Protein AF-0000000075213750 (afdb_homodimer)

Organism: NCBI:txid290054

Nearest PDB structures (foldseek):
  1ju6-assembly1_B  TM=8.867E-01  e=1.999E-29  Homo sapiens
  1qqq-assembly1_A  TM=9.122E-01  e=3.988E-29  Escherichia coli
  1evf-assembly1_A  TM=9.120E-01  e=1.234E-28  Escherichia coli
  1ev5-assembly1_A-2  TM=9.078E-01  e=6.717E-28  Escherichia coli
  4fqs-assembly1_A  TM=9.209E-01  e=2.357E-27  Mycobacterium tuberculosis H37Rv

Solvent-accessible surface area (backbone atoms only — not comparable to full-atom values): 31502 Å² total; per-residue (Å²): 118,40,66,52,50,51,54,51,50,50,50,52,51,44,26,76,73,69,33,47,78,40,79,40,58,49,64,54,38,27,27,28,34,71,62,48,75,53,75,45,48,49,65,81,42,43,60,59,58,19,56,32,59,73,68,62,66,58,32,45,50,53,42,38,35,29,62,61,66,28,38,33,49,48,63,66,36,47,77,43,76,40,63,86,60,60,76,49,36,16,36,83,82,6,33,36,64,47,78,37,26,41,64,43,99,82,60,50,72,37,84,38,81,43,78,44,79,70,38,54,92,32,38,43,13,31,39,46,20,56,5,33,42,33,46,74,66,40,42,53,62,51,45,53,49,34,59,65,75,39,42,76,51,66,75,43,65,47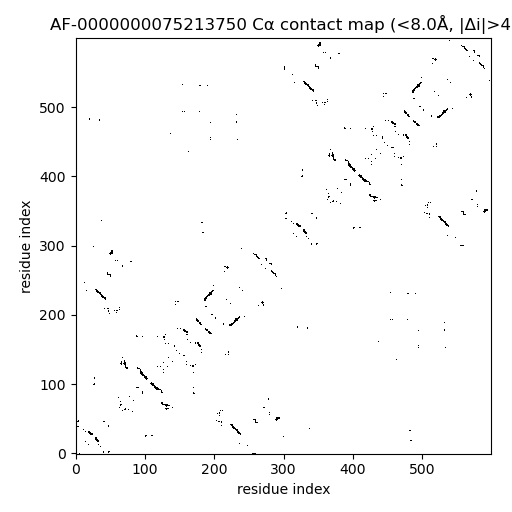,66,53,62,39,79,94,36,49,87,45,17,70,57,70,56,34,72,23,33,38,36,45,43,55,57,95,63,17,39,30,38,38,38,37,24,45,46,34,48,47,84,64,47,41,61,42,50,49,34,25,53,51,51,50,44,43,49,51,13,53,41,59,76,34,38,41,28,40,40,37,39,41,29,44,32,38,26,41,44,61,85,33,46,67,47,50,53,50,38,49,47,46,37,72,75,68,43,62,42,63,56,31,42,78,44,61,52,83,83,55,62,44,73,84,65,54,53,79,55,68,77,30,80,36,57,45,71,46,74,69,53,55,70,40,81,71,80,64,73,84,82,106,118,41,67,52,50,52,54,51,48,50,48,52,52,45,27,76,73,70,31,47,77,40,79,41,58,51,64,54,37,28,26,28,36,71,61,49,77,54,74,46,49,51,65,79,43,42,58,61,60,19,57,32,58,71,66,61,66,57,32,46,50,54,43,38,34,30,61,61,68,27,38,33,49,49,63,66,36,48,78,42,76,39,62,87,60,61,76,50,34,18,36,83,83,6,33,35,62,46,77,37,25,40,64,44,97,82,63,50,73,36,85,38,81,43,78,45,80,72,37,54,91,32,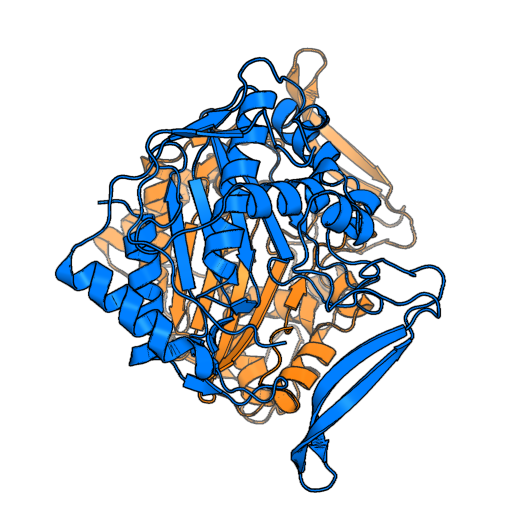38,43,13,31,40,45,21,54,5,34,42,33,46,74,66,40,42,53,62,52,44,54,48,35,58,66,75,37,42,74,50,64,74,41,63,46,64,53,62,39,80,94,36,49,86,45,17,70,57,70,56,34,73,23,35,36,37,44,44,54,57,95,63,17,38,30,38,38,38,38,25,44,46,34,47,47,84,64,46,41,60,41,50,49,35,24,53,50,50,49,44,40,50,52,14,53,42,59,75,34,38,42,27,40,40,36,38,42,30,44,33,38,26,42,44,62,83,34,45,67,47,49,53,50,40,48,47,44,37,74,74,68,42,62,42,62,53,32,43,78,44,61,51,82,84,55,62,44,75,83,65,56,54,78,56,68,76,30,81,39,57,44,71,46,73,67,52,56,70,39,82,70,79,64,74,86,82,106

Foldseek 3Di:
DDPQQVLLLVQLVCQVPPFDWDQDFLRFIKTKDQKDKDKDWLLVFQRFFFLADDDLLLLQLVLCCQQQVLFQAVVSSVQLVRCPCVQQFQAQQQWRWDWIFDQDPVGHTDTDIDIDGLDNVQHRGQFCFGSNQCVVVVLNVVLLCCVQPPQVDQPNKDFRDDPVGVVNGSDHDQQGIKGWHDDPQEIEMEIEGAADQSPPRVSSVSNSVSVVRCLSSLLSVGHYGMYMYMYRIYIHTPQCSVLSVSSSVSCVPPNGDGGWDKAFQNVDNDSNPQDSHSVSVRIDTHPRHHPYHGDGDDRD/DDPQQVLLLVQLVCQVPPFDWDQDFLRFIKTKDQKDKDKDWLLVFQRFFFLADDDLLLLQLVLCCQQQVLFQAVVSSVQLVRCPCVQLFQAQQQWRWDWIFDQDPVGHTDTDIDIDGLDNVQHRGQFCFGSNQCVVVVLNVVLLCCVQPPQVDQPNKDFRDDPVRVVNGSDHDQQGIKGWHDDPQEIEMEIEGAADQSPPRVSSVSNSVSVVRCLSSLLSVGHYTMYMYMYRIYIHTPQCSVLSVSSSVSCVPPNGDGGWDKAFQNVDNDSNPQDSHSVSVGIDTHPRHHPYHGDGDDRD

InterPro domains:
  IPR000398 Thymidylate synthase [MF_00008] (5-300)
  IPR000398 Thymidylate synthase [PR00108] (46-67)
  IPR000398 Thymidylate synthase [PR00108] (143-162)
  IPR000398 Thymidylate synthase [PR00108] (169-184)
  IPR000398 Thymidylate synthase [PR00108] (187-213)
  IPR000398 Thymidylate synthase [PR00108] (225-242)
  IPR000398 Thymidylate synthase [TIGR03284] (6-299)
  IPR023451 Thymidylate synthase/dCMP hydroxymethylase domain [PF00303] (6-299)
  IPR023451 Thymidylate synthase/dCMP hydroxymethylase domain [cd00351] (8-245)
  IPR036926 Thymidylate synthase/dCMP hydroxymethylase superfamily [G3DSA:3.30.572.10] (4-299)
  IPR036926 Thymidylate synthase/dCMP hydroxymethylase superfamily [SSF55831] (4-299)
  IPR045097 Thymidylate synthase/dCMP hydroxymethylase [PTHR11548] (6-299)

Radius of gyration: 24.31 Å; Cα contacts (8 Å, |Δi|>4): 1261; chains: 2; bounding box: 68×66×57 Å

Sequence (600 aa):
MGLWDKEYIALCKKILTTGTEVVNRTGINTIKVPSNHFQLDIGEEFPILTTKQLFIRQAVLEMLWIYQAQSNDVRWLKERDVNIWNEWEIDDKGYWNATQMLPDESGKLVKQDVHKFFGEEYAHTIGTAYGYIVNKFQMTQNLIDKIKNHPEDRRMVMTLWQNDYLDTAVLPSCVWSSEWDVTDGKLNCWVHQRSCDVPLGLPFNVTQYSVLNCMLAQVCGLKPGTIDWSIKDAHIYVNQVDGIKEQIRRFDEQGDLPAPKLWLNPDVKDFFEFDNSRDCKDVKLLNYEHLGKIKFPIAQMGLWDKEYIALCKKILTTGTEVVNRTGINTIKVPSNHFQLDIGEEFPILTTKQLFIRQAVLEMLWIYQAQSNDVRWLKERDVNIWNEWEIDDKGYWNATQMLPDESGKLVKQDVHKFFGEEYAHTIGTAYGYIVNKFQMTQNLIDKIKNHPEDRRMVMTLWQNDYLDTAVLPSCVWSSEWDVTDGKLNCWVHQRSCDVPLGLPFNVTQYSVLNCMLAQVCGLKPGTIDWSIKDAHIYVNQVDGIKEQIRRFDEQGDLPAPKLWLNPDVKDFFEFDNSRDCKDVKLLNYEHLGKIKFPIAQ

Structure (mmCIF, N/CA/C/O backbone):
data_AF-0000000075213750-model_v1
#
loop_
_entity.id
_entity.type
_entity.pdbx_description
1 polymer 'Thymidylate synthase'
#
loop_
_atom_site.group_PDB
_atom_site.id
_atom_site.type_symbol
_atom_site.label_atom_id
_atom_site.label_alt_id
_atom_site.label_comp_id
_atom_site.label_asym_id
_atom_site.label_entity_id
_atom_site.label_seq_id
_atom_site.pdbx_PDB_ins_code
_atom_site.Cartn_x
_atom_site.Cartn_y
_atom_site.Cartn_z
_atom_site.occupancy
_atom_site.B_iso_or_equiv
_atom_site.auth_seq_id
_atom_site.auth_comp_id
_atom_site.auth_asym_id
_atom_site.auth_atom_id
_atom_site.pdbx_PDB_model_num
ATOM 1 N N . MET A 1 1 ? 4.027 6.781 29.016 1 65.88 1 MET A N 1
ATOM 2 C CA . MET A 1 1 ? 4.855 6.891 27.812 1 65.88 1 MET A CA 1
ATOM 3 C C . MET A 1 1 ? 4.059 6.512 26.562 1 65.88 1 MET A C 1
ATOM 5 O O . MET A 1 1 ? 3.355 5.5 26.547 1 65.88 1 MET A O 1
ATOM 9 N N . GLY A 1 2 ? 4.102 7.523 25.562 1 85.19 2 GLY A N 1
ATOM 10 C CA . GLY A 1 2 ? 3.285 7.285 24.375 1 85.19 2 GLY A CA 1
ATOM 11 C C . GLY A 1 2 ? 3.918 6.32 23.406 1 85.19 2 GLY A C 1
ATOM 12 O O . GLY A 1 2 ? 5.145 6.25 23.297 1 85.19 2 GLY A O 1
ATOM 13 N N . LEU A 1 3 ? 3.221 5.488 22.766 1 94.31 3 LEU A N 1
ATOM 14 C CA . LEU A 1 3 ? 3.693 4.488 21.828 1 94.31 3 LEU A CA 1
ATOM 15 C C . LEU A 1 3 ? 4.32 5.156 20.594 1 94.31 3 LEU A C 1
ATOM 17 O O . LEU A 1 3 ? 5.312 4.66 20.062 1 94.31 3 LEU A O 1
ATOM 21 N N . TRP A 1 4 ? 3.824 6.273 20.219 1 97.69 4 TRP A N 1
ATOM 22 C CA . TRP A 1 4 ? 4.273 6.91 18.984 1 97.69 4 TRP A CA 1
ATOM 23 C C . TRP A 1 4 ? 5.707 7.41 19.109 1 97.69 4 TRP A C 1
ATOM 25 O O . TRP A 1 4 ? 6.547 7.145 18.25 1 97.69 4 TRP A O 1
ATOM 35 N N . ASP A 1 5 ? 6.031 8.07 20.203 1 98 5 ASP A N 1
ATOM 36 C CA . ASP A 1 5 ? 7.402 8.516 20.422 1 98 5 ASP A CA 1
ATOM 37 C C . ASP A 1 5 ? 8.367 7.336 20.438 1 98 5 ASP A C 1
ATOM 39 O O . ASP A 1 5 ? 9.461 7.418 19.875 1 98 5 ASP A O 1
ATOM 43 N N . LYS A 1 6 ? 7.945 6.277 21.047 1 97.81 6 LYS A N 1
ATOM 44 C CA . LYS A 1 6 ? 8.789 5.09 21.125 1 97.81 6 LYS A CA 1
ATOM 45 C C . LYS A 1 6 ? 9.055 4.512 19.734 1 97.81 6 LYS A C 1
ATOM 47 O O . LYS A 1 6 ? 10.195 4.191 19.406 1 97.81 6 LYS A O 1
ATOM 52 N N . GLU A 1 7 ? 7.98 4.359 18.953 1 98.25 7 GLU A N 1
ATOM 53 C CA . GLU A 1 7 ? 8.109 3.836 17.594 1 98.25 7 GLU A CA 1
ATOM 54 C C . GLU A 1 7 ? 9 4.727 16.75 1 98.25 7 GLU A C 1
ATOM 56 O O . GLU A 1 7 ? 9.852 4.23 16 1 98.25 7 GLU A O 1
ATOM 61 N N . TYR A 1 8 ? 8.781 5.992 16.875 1 98.56 8 TYR A N 1
ATOM 62 C CA . TYR A 1 8 ? 9.531 6.969 16.094 1 98.56 8 TYR A CA 1
ATOM 63 C C . TYR A 1 8 ? 11.008 6.941 16.453 1 98.56 8 TYR A C 1
ATOM 65 O O . TYR A 1 8 ? 11.867 6.875 15.57 1 98.56 8 TYR A O 1
ATOM 73 N N . ILE A 1 9 ? 11.312 6.988 17.703 1 98.69 9 ILE A N 1
ATOM 74 C CA . ILE A 1 9 ? 12.688 7.008 18.188 1 98.69 9 ILE A CA 1
ATOM 75 C C . ILE A 1 9 ? 13.383 5.695 17.812 1 98.69 9 ILE A C 1
ATOM 77 O O . ILE A 1 9 ? 14.547 5.695 17.406 1 98.69 9 ILE A O 1
ATOM 81 N N . ALA A 1 10 ? 12.695 4.633 17.953 1 98.62 10 ALA A N 1
ATOM 82 C CA . ALA A 1 10 ? 13.258 3.336 17.578 1 98.62 10 ALA A CA 1
ATOM 83 C C . ALA A 1 10 ? 13.641 3.309 16.109 1 98.62 10 ALA A C 1
ATOM 85 O O . ALA A 1 10 ? 14.68 2.766 15.742 1 98.62 10 ALA A O 1
ATOM 86 N N . LEU A 1 11 ? 12.789 3.865 15.273 1 98.75 11 LEU A N 1
ATOM 87 C CA . LEU A 1 11 ? 13.078 3.928 13.844 1 98.75 11 LEU A CA 1
ATOM 88 C C . LEU A 1 11 ? 14.312 4.793 13.578 1 98.75 11 LEU A C 1
ATOM 90 O O . LEU A 1 11 ? 15.172 4.418 12.781 1 98.75 11 LEU A O 1
ATOM 94 N N . CYS A 1 12 ? 14.367 5.922 14.234 1 98.75 12 CYS A N 1
ATOM 95 C CA . CYS A 1 12 ? 15.523 6.793 14.078 1 98.75 12 CYS A CA 1
ATOM 96 C C . CYS A 1 12 ? 16.812 6.059 14.461 1 98.75 12 CYS A C 1
ATOM 98 O O . CYS A 1 12 ? 17.797 6.102 13.719 1 98.75 12 CYS A O 1
ATOM 100 N N . LYS A 1 13 ? 16.781 5.402 15.594 1 98.75 13 LYS A N 1
ATOM 101 C CA . LYS A 1 13 ? 17.953 4.648 16.047 1 98.75 13 LYS A CA 1
ATOM 102 C C . LYS A 1 13 ? 18.312 3.551 15.047 1 98.75 13 LYS A C 1
ATOM 104 O O . LYS A 1 13 ? 19.484 3.35 14.742 1 98.75 13 LYS A O 1
ATOM 109 N N . LYS A 1 14 ? 17.281 2.891 14.586 1 98.62 14 LYS A N 1
ATOM 110 C CA . LYS A 1 14 ? 17.484 1.826 13.609 1 98.62 14 LYS A CA 1
ATOM 111 C C . LYS A 1 14 ? 18.203 2.352 12.359 1 98.62 14 LYS A C 1
ATOM 113 O O . LYS A 1 14 ? 19.156 1.745 11.883 1 98.62 14 LYS A O 1
ATOM 118 N N . ILE A 1 15 ? 17.734 3.441 11.844 1 98.44 15 ILE A N 1
ATOM 119 C CA . ILE A 1 15 ? 18.312 4.027 10.641 1 98.44 15 ILE A CA 1
ATOM 120 C C . ILE A 1 15 ? 19.766 4.41 10.898 1 98.44 15 ILE A C 1
ATOM 122 O O . ILE A 1 15 ? 20.656 4.098 10.094 1 98.44 15 ILE A O 1
ATOM 126 N N . LEU A 1 16 ? 20.062 5.031 12.016 1 98.25 16 LEU A N 1
ATOM 127 C CA . LEU A 1 16 ? 21.391 5.547 12.305 1 98.25 16 LEU A CA 1
ATOM 128 C C . LEU A 1 16 ? 22.375 4.406 12.562 1 98.25 16 LEU A C 1
ATOM 130 O O . LEU A 1 16 ? 23.562 4.516 12.242 1 98.25 16 LEU A O 1
ATOM 134 N N . THR A 1 17 ? 21.875 3.293 13.062 1 98.12 17 THR A N 1
ATOM 135 C CA . THR A 1 17 ? 22.781 2.236 13.492 1 98.12 17 THR A CA 1
ATOM 136 C C . THR A 1 17 ? 22.922 1.169 12.406 1 98.12 17 THR A C 1
ATOM 138 O O . THR A 1 17 ? 23.984 0.571 12.25 1 98.12 17 THR A O 1
ATOM 141 N N . THR A 1 18 ? 21.828 0.931 11.664 1 97.06 18 THR A N 1
ATOM 142 C CA . THR A 1 18 ? 21.875 -0.221 10.766 1 97.06 18 THR A CA 1
ATOM 143 C C . THR A 1 18 ? 21.641 0.21 9.32 1 97.06 18 THR A C 1
ATOM 145 O O . THR A 1 18 ? 21.766 -0.601 8.398 1 97.06 18 THR A O 1
ATOM 148 N N . GLY A 1 19 ? 21.312 1.455 9.117 1 96.88 19 GLY A N 1
ATOM 149 C CA . GLY A 1 19 ? 20.953 1.918 7.781 1 96.88 19 GLY A CA 1
ATOM 150 C C . GLY A 1 19 ? 22.141 1.973 6.836 1 96.88 19 GLY A C 1
ATOM 151 O O . GLY A 1 19 ? 23.297 1.841 7.262 1 96.88 19 GLY A O 1
ATOM 152 N N . THR A 1 20 ? 21.844 2.102 5.594 1 94.56 20 THR A N 1
ATOM 153 C CA . THR A 1 20 ? 22.812 2.246 4.523 1 94.56 20 THR A CA 1
ATOM 154 C C . THR A 1 20 ? 22.844 3.68 3.998 1 94.56 20 THR A C 1
ATOM 156 O O . THR A 1 20 ? 21.781 4.254 3.713 1 94.56 20 THR A O 1
ATOM 159 N N . GLU A 1 21 ? 24.047 4.223 3.92 1 92.44 21 GLU A N 1
ATOM 160 C CA . GLU A 1 21 ? 24.156 5.555 3.33 1 92.44 21 GLU A CA 1
ATOM 161 C C . GLU A 1 21 ? 24.062 5.492 1.808 1 92.44 21 GLU A C 1
ATOM 163 O O . GLU A 1 21 ? 24.688 4.648 1.174 1 92.44 21 GLU A O 1
ATOM 168 N N . VAL A 1 22 ? 23.203 6.25 1.258 1 86.62 22 VAL A N 1
ATOM 169 C CA . VAL A 1 22 ? 22.953 6.238 -0.179 1 86.62 22 VAL A CA 1
ATOM 170 C C . VAL A 1 22 ? 23.109 7.652 -0.742 1 86.62 22 VAL A C 1
ATOM 172 O O . VAL A 1 22 ? 22.719 8.633 -0.102 1 86.62 22 VAL A O 1
ATOM 175 N N . VAL A 1 23 ? 23.719 7.684 -1.88 1 79.94 23 VAL A N 1
ATOM 176 C CA . VAL A 1 23 ? 23.844 8.945 -2.605 1 79.94 23 VAL A CA 1
ATOM 177 C C . VAL A 1 23 ? 22.516 9.312 -3.24 1 79.94 23 VAL A C 1
ATOM 179 O O . VAL A 1 23 ? 21.781 8.438 -3.723 1 79.94 23 VAL A O 1
ATOM 182 N N . ASN A 1 24 ? 22.203 10.602 -3.09 1 72.38 24 ASN A N 1
ATOM 183 C CA . ASN A 1 24 ? 20.875 11 -3.566 1 72.38 24 ASN A CA 1
ATOM 184 C C . ASN A 1 24 ? 20.969 12.133 -4.582 1 72.38 24 ASN A C 1
ATOM 186 O O . ASN A 1 24 ? 21.984 12.82 -4.664 1 72.38 24 ASN A O 1
ATOM 190 N N . ARG A 1 25 ? 19.859 12.234 -5.23 1 65 25 ARG A N 1
ATOM 191 C CA . ARG A 1 25 ? 19.719 13.234 -6.281 1 65 25 ARG A CA 1
ATOM 192 C C . ARG A 1 25 ? 19.781 14.641 -5.707 1 65 25 ARG A C 1
ATOM 194 O O . ARG A 1 25 ? 20.109 15.594 -6.422 1 65 25 ARG A O 1
ATOM 201 N N . THR A 1 26 ? 19.469 14.773 -4.41 1 63.53 26 THR A N 1
ATOM 202 C CA . THR A 1 26 ? 19.422 16.078 -3.775 1 63.53 26 THR A CA 1
ATOM 203 C C . THR A 1 26 ? 20.828 16.625 -3.545 1 63.53 26 THR A C 1
ATOM 205 O O . THR A 1 26 ? 21 17.812 -3.271 1 63.53 26 THR A O 1
ATOM 208 N N . GLY A 1 27 ? 21.75 15.758 -3.65 1 70.62 27 GLY A N 1
ATOM 209 C CA . GLY A 1 27 ? 23.109 16.125 -3.318 1 70.62 27 GLY A CA 1
ATOM 210 C C . GLY A 1 27 ? 23.484 15.844 -1.873 1 70.62 27 GLY A C 1
ATOM 211 O O . GLY A 1 27 ? 24.656 15.898 -1.499 1 70.62 27 GLY A O 1
ATOM 212 N N . ILE A 1 28 ? 22.406 15.586 -1.126 1 79 28 ILE A N 1
ATOM 213 C CA . ILE A 1 28 ? 22.625 15.219 0.27 1 79 28 ILE A CA 1
ATOM 214 C C . ILE A 1 28 ? 22.375 13.727 0.457 1 79 28 ILE A C 1
ATOM 216 O O . ILE A 1 28 ? 21.266 13.242 0.202 1 79 28 ILE A O 1
ATOM 220 N N . ASN A 1 29 ? 23.297 13.094 0.991 1 88.12 29 ASN A N 1
ATOM 221 C CA . ASN A 1 29 ? 23.141 11.656 1.201 1 88.12 29 ASN A CA 1
ATOM 222 C C . ASN A 1 29 ? 22.094 11.352 2.262 1 88.12 29 ASN A C 1
ATOM 224 O O . ASN A 1 29 ? 21.781 12.195 3.098 1 88.12 29 ASN A O 1
ATOM 228 N N . THR A 1 30 ? 21.578 10.227 2.096 1 93.06 30 THR A N 1
ATOM 229 C CA . THR A 1 30 ? 20.641 9.727 3.098 1 93.06 30 THR A CA 1
ATOM 230 C C . THR A 1 30 ? 21.141 8.43 3.717 1 93.06 30 THR A C 1
ATOM 232 O O . THR A 1 30 ? 21.938 7.707 3.102 1 93.06 30 THR A O 1
ATOM 235 N N . ILE A 1 31 ? 20.828 8.273 4.945 1 96.25 31 ILE A N 1
ATOM 236 C CA . ILE A 1 31 ? 20.922 6.965 5.594 1 96.25 31 ILE A CA 1
ATOM 237 C C . ILE A 1 31 ? 19.531 6.32 5.648 1 96.25 31 ILE A C 1
ATOM 239 O O . ILE A 1 31 ? 18.594 6.902 6.191 1 96.25 31 ILE A O 1
ATOM 243 N N . LYS A 1 32 ? 19.438 5.105 5.051 1 96.25 32 LYS A N 1
ATOM 244 C CA . LYS A 1 32 ? 18.062 4.594 4.922 1 96.25 32 LYS A CA 1
ATOM 245 C C . LYS A 1 32 ? 18 3.119 5.305 1 96.25 32 LYS A C 1
ATOM 247 O O . LYS A 1 32 ? 19.016 2.424 5.32 1 96.25 32 LYS A O 1
ATOM 252 N N . VAL A 1 33 ? 16.812 2.672 5.688 1 96.69 33 VAL A N 1
ATOM 253 C CA . VAL A 1 33 ? 16.453 1.259 5.77 1 96.69 33 VAL A CA 1
ATOM 254 C C . VAL A 1 33 ? 15.391 0.932 4.73 1 96.69 33 VAL A C 1
ATOM 256 O O . VAL A 1 33 ? 14.594 1.795 4.359 1 96.69 33 VAL A O 1
ATOM 259 N N . PRO A 1 34 ? 15.375 -0.346 4.27 1 95.19 34 PRO A N 1
ATOM 260 C CA . PRO A 1 34 ? 14.531 -0.684 3.117 1 95.19 34 PRO A CA 1
ATOM 261 C C . PRO A 1 34 ? 13.047 -0.694 3.459 1 95.19 34 PRO A C 1
ATOM 263 O O . PRO A 1 34 ? 12.203 -0.559 2.568 1 95.19 34 PRO A O 1
ATOM 266 N N . SER A 1 35 ? 12.734 -0.918 4.727 1 97.25 35 SER A N 1
ATOM 267 C CA . SER A 1 35 ? 11.32 -1.002 5.082 1 97.25 35 SER A CA 1
ATOM 268 C C . SER A 1 35 ? 11.117 -0.813 6.582 1 97.25 35 SER A C 1
ATOM 270 O O . SER A 1 35 ? 12.016 -1.097 7.375 1 97.25 35 SER A O 1
ATOM 272 N N . ASN A 1 36 ? 9.984 -0.257 6.906 1 98.38 36 ASN A N 1
ATOM 273 C CA . ASN A 1 36 ? 9.555 -0.17 8.297 1 98.38 36 ASN A CA 1
ATOM 274 C C . ASN A 1 36 ? 8.031 -0.182 8.414 1 98.38 36 ASN A C 1
ATOM 276 O O . ASN A 1 36 ? 7.336 0.39 7.574 1 98.38 36 ASN A O 1
ATOM 280 N N . HIS A 1 37 ? 7.582 -0.907 9.438 1 98.62 37 HIS A N 1
ATOM 281 C CA . HIS A 1 37 ? 6.156 -0.952 9.75 1 98.62 37 HIS A CA 1
ATOM 282 C C . HIS A 1 37 ? 5.902 -0.6 11.211 1 98.62 37 HIS A C 1
ATOM 284 O O . HIS A 1 37 ? 6.688 -0.97 12.086 1 98.62 37 HIS A O 1
ATOM 290 N N . PHE A 1 38 ? 4.848 0.115 11.461 1 98.44 38 PHE A N 1
ATOM 291 C CA . PHE A 1 38 ? 4.328 0.256 12.82 1 98.44 38 PHE A CA 1
ATOM 292 C C . PHE A 1 38 ? 2.807 0.362 12.805 1 98.44 38 PHE A C 1
ATOM 294 O O . PHE A 1 38 ? 2.207 0.625 11.758 1 98.44 38 PHE A O 1
ATOM 301 N N . GLN A 1 39 ? 2.211 0.052 13.891 1 98.19 39 GLN A N 1
ATOM 302 C CA . GLN A 1 39 ? 0.773 0.172 14.102 1 98.19 39 GLN A CA 1
ATOM 303 C C . GLN A 1 39 ? 0.467 0.978 15.359 1 98.19 39 GLN A C 1
ATOM 305 O O . GLN A 1 39 ? 1.117 0.798 16.391 1 98.19 39 GLN A O 1
ATOM 310 N N . LEU A 1 40 ? -0.46 1.89 15.258 1 98.12 40 LEU A N 1
ATOM 311 C CA . LEU A 1 40 ? -0.937 2.697 16.375 1 98.12 40 LEU A CA 1
ATOM 312 C C . LEU A 1 40 ? -2.447 2.562 16.531 1 98.12 40 LEU A C 1
ATOM 314 O O . LEU A 1 40 ? -3.168 2.379 15.555 1 98.12 40 LEU A O 1
ATOM 318 N N . ASP A 1 41 ? -2.873 2.592 17.75 1 97.19 41 ASP A N 1
ATOM 319 C CA . ASP A 1 41 ? -4.301 2.662 18.047 1 97.19 41 ASP A CA 1
ATOM 320 C C . ASP A 1 41 ? -4.723 4.09 18.375 1 97.19 41 ASP A C 1
ATOM 322 O O . ASP A 1 41 ? -4.527 4.551 19.5 1 97.19 41 ASP A O 1
ATOM 326 N N . ILE A 1 42 ? -5.402 4.684 17.438 1 96.06 42 ILE A N 1
ATOM 327 C CA . ILE A 1 42 ? -5.766 6.094 17.531 1 96.06 42 ILE A CA 1
ATOM 328 C C . ILE A 1 42 ? -6.852 6.273 18.594 1 96.06 42 ILE A C 1
ATOM 330 O O . ILE A 1 42 ? -6.988 7.352 19.172 1 96.06 42 ILE A O 1
ATOM 334 N N . GLY A 1 43 ? -7.547 5.242 18.844 1 94.12 43 GLY A N 1
ATOM 335 C CA . GLY A 1 43 ? -8.562 5.297 19.875 1 94.12 43 GLY A CA 1
ATOM 336 C C . GLY A 1 43 ? -7.984 5.332 21.281 1 94.12 43 GLY A C 1
ATOM 337 O O . GLY A 1 43 ? -8.664 5.738 22.219 1 94.12 43 GLY A O 1
ATOM 338 N N . GLU A 1 44 ? -6.758 4.992 21.391 1 94.44 44 GLU A N 1
ATOM 339 C CA . GLU A 1 44 ? -6.105 4.93 22.703 1 94.44 44 GLU A CA 1
ATOM 340 C C . GLU A 1 44 ? -5.207 6.141 22.922 1 94.44 44 GLU A C 1
ATOM 342 O O . GLU A 1 44 ? -5.129 6.664 24.047 1 94.44 44 GLU A O 1
ATOM 347 N N . GLU A 1 45 ? -4.547 6.492 21.891 1 95.06 45 GLU A N 1
ATOM 348 C CA . GLU A 1 45 ? -3.572 7.574 21.969 1 95.06 45 GLU A CA 1
ATOM 349 C C . GLU A 1 45 ? -3.51 8.352 20.656 1 95.06 45 GLU A C 1
ATOM 351 O O . GLU A 1 45 ? -3.424 7.762 19.578 1 95.06 45 GLU A O 1
ATOM 356 N N . PHE A 1 46 ? -3.605 9.727 20.828 1 97.56 46 PHE A N 1
ATOM 357 C CA . PHE A 1 46 ? -3.391 10.523 19.625 1 97.56 46 PHE A CA 1
ATOM 358 C C . PHE A 1 46 ? -1.901 10.664 19.328 1 97.56 46 PHE A C 1
ATOM 360 O O . PHE A 1 46 ? -1.146 11.172 20.156 1 97.56 46 PHE A O 1
ATOM 367 N N . PRO A 1 47 ? -1.467 10.242 18.188 1 97.94 47 PRO A N 1
ATOM 368 C CA . PRO A 1 47 ? -0.032 10.125 17.922 1 97.94 47 PRO A CA 1
ATOM 369 C C . PRO A 1 47 ? 0.575 11.422 17.375 1 97.94 47 PRO A C 1
ATOM 371 O O . PRO A 1 47 ? 0.661 11.609 16.172 1 97.94 47 PRO A O 1
ATOM 374 N N . ILE A 1 48 ? 1.039 12.258 18.234 1 97.94 48 ILE A N 1
ATOM 375 C CA . ILE A 1 48 ? 1.867 13.422 17.938 1 97.94 48 ILE A CA 1
ATOM 376 C C . ILE A 1 48 ? 3.102 13.422 18.828 1 97.94 48 ILE A C 1
ATOM 378 O O . ILE A 1 48 ? 3.016 13.094 20.016 1 97.94 48 ILE A O 1
ATOM 382 N N . LEU A 1 49 ? 4.203 13.734 18.281 1 97.69 49 LEU A N 1
ATOM 383 C CA . LEU A 1 49 ? 5.453 13.633 19.016 1 97.69 49 LEU A CA 1
ATOM 384 C C . LEU A 1 49 ? 5.477 14.625 20.172 1 97.69 49 LEU A C 1
ATOM 386 O O . LEU A 1 49 ? 5.027 15.766 20.031 1 97.69 49 LEU A O 1
ATOM 390 N N . THR A 1 50 ? 6.066 14.219 21.234 1 97.81 50 THR A N 1
ATOM 391 C CA . THR A 1 50 ? 6.277 15.086 22.391 1 97.81 50 THR A CA 1
ATOM 392 C C . THR A 1 50 ? 7.766 15.359 22.594 1 97.81 50 THR A C 1
ATOM 394 O O . THR A 1 50 ? 8.141 16.297 23.297 1 97.81 50 THR A O 1
ATOM 397 N N . THR A 1 51 ? 8.594 14.562 21.938 1 97.56 51 THR A N 1
ATOM 398 C CA . THR A 1 51 ? 10.039 14.734 22.062 1 97.56 51 THR A CA 1
ATOM 399 C C . THR A 1 51 ? 10.523 15.891 21.203 1 97.56 51 THR A C 1
ATOM 401 O O . THR A 1 51 ? 11.656 16.344 21.359 1 97.56 51 THR A O 1
ATOM 404 N N . LYS A 1 52 ? 9.711 16.359 20.359 1 96.94 52 LYS A N 1
ATOM 405 C CA . LYS A 1 52 ? 9.898 17.594 19.594 1 96.94 52 LYS A CA 1
ATOM 406 C C . LYS A 1 52 ? 8.562 18.266 19.297 1 96.94 52 LYS A C 1
ATOM 408 O O . LYS A 1 52 ? 7.535 17.594 19.188 1 96.94 52 LYS A O 1
ATOM 413 N N . GLN A 1 53 ? 8.625 19.5 19.172 1 96.31 53 GLN A N 1
ATOM 414 C CA . GLN A 1 53 ? 7.398 20.25 18.906 1 96.31 53 GLN A CA 1
ATOM 415 C C . GLN A 1 53 ? 6.926 20.047 17.469 1 96.31 53 GLN A C 1
ATOM 417 O O . GLN A 1 53 ? 7.73 20.062 16.547 1 96.31 53 GLN A O 1
ATOM 422 N N . LEU A 1 54 ? 5.676 19.797 17.281 1 94.75 54 LEU A N 1
ATOM 423 C CA . LEU A 1 54 ? 5 19.75 15.992 1 94.75 54 LEU A CA 1
ATOM 424 C C . LEU A 1 54 ? 3.828 20.719 15.961 1 94.75 54 LEU A C 1
ATOM 426 O O . LEU A 1 54 ? 3.086 20.844 16.938 1 94.75 54 LEU A O 1
ATOM 430 N N . PHE A 1 55 ? 3.725 21.438 14.883 1 91.25 55 PHE A N 1
ATOM 431 C CA . PHE A 1 55 ? 2.625 22.375 14.695 1 91.25 55 PHE A CA 1
ATOM 432 C C . PHE A 1 55 ? 1.447 21.703 14.008 1 91.25 55 PHE A C 1
ATOM 434 O O . PHE A 1 55 ? 1.416 21.594 12.773 1 91.25 55 PHE A O 1
ATOM 441 N N . ILE A 1 56 ? 0.473 21.391 14.758 1 95.44 56 ILE A N 1
ATOM 442 C CA . ILE A 1 56 ? -0.641 20.578 14.273 1 95.44 56 ILE A CA 1
ATOM 443 C C . ILE A 1 56 ? -1.439 21.375 13.242 1 95.44 56 ILE A C 1
ATOM 445 O O . ILE A 1 56 ? -1.966 20.797 12.281 1 95.44 56 ILE A O 1
ATOM 449 N N . ARG A 1 57 ? -1.505 22.672 13.359 1 96.25 57 ARG A N 1
ATOM 450 C CA . ARG A 1 57 ? -2.297 23.5 12.453 1 96.25 57 ARG A CA 1
ATOM 451 C C . ARG A 1 57 ? -1.835 23.344 11.008 1 96.25 57 ARG A C 1
ATOM 453 O O . ARG A 1 57 ? -2.652 23.156 10.109 1 96.25 57 ARG A O 1
ATOM 460 N N . GLN A 1 58 ? -0.577 23.375 10.789 1 95.44 58 GLN A N 1
ATOM 461 C CA . GLN A 1 58 ? -0.027 23.25 9.445 1 95.44 58 GLN A CA 1
ATOM 462 C C . GLN A 1 58 ? -0.282 21.859 8.875 1 95.44 58 GLN A C 1
ATOM 464 O O . GLN A 1 58 ? -0.621 21.719 7.695 1 95.44 58 GLN A O 1
ATOM 469 N N . ALA A 1 59 ? -0.116 20.875 9.719 1 96.38 59 ALA A N 1
ATOM 470 C CA . ALA A 1 59 ? -0.371 19.5 9.305 1 96.38 59 ALA A CA 1
ATOM 471 C C . ALA A 1 59 ? -1.827 19.312 8.891 1 96.38 59 ALA A C 1
ATOM 473 O O . ALA A 1 59 ? -2.109 18.75 7.824 1 96.38 59 ALA A O 1
ATOM 474 N N . VAL A 1 60 ? -2.707 19.828 9.656 1 98.12 60 VAL A N 1
ATOM 475 C CA . VAL A 1 60 ? -4.137 19.656 9.414 1 98.12 60 VAL A CA 1
ATOM 476 C C . VAL A 1 60 ? -4.547 20.406 8.156 1 98.12 60 VAL A C 1
ATOM 478 O O . VAL A 1 60 ? -5.301 19.891 7.328 1 98.12 60 VAL A O 1
ATOM 481 N N . LEU A 1 61 ? -4.023 21.609 7.98 1 98.44 61 LEU A N 1
ATOM 482 C CA . LEU A 1 61 ? -4.402 22.422 6.828 1 98.44 61 LEU A CA 1
ATOM 483 C C . LEU A 1 61 ? -3.93 21.766 5.531 1 98.44 61 LEU A C 1
ATOM 485 O O . LEU A 1 61 ? -4.645 21.797 4.527 1 98.44 61 LEU A O 1
ATOM 489 N N . GLU A 1 62 ? -2.748 21.219 5.57 1 98.12 62 GLU A N 1
ATOM 490 C CA . GLU A 1 62 ? -2.275 20.5 4.391 1 98.12 62 GLU A CA 1
ATOM 491 C C . GLU A 1 62 ? -3.162 19.297 4.09 1 98.12 62 GLU A C 1
ATOM 493 O O . GLU A 1 62 ? -3.51 19.047 2.932 1 98.12 62 GLU A O 1
ATOM 498 N N . MET A 1 63 ? -3.498 18.625 5.129 1 98.56 63 MET A N 1
ATOM 499 C CA . MET A 1 63 ? -4.379 17.469 4.969 1 98.56 63 MET A CA 1
ATOM 500 C C . MET A 1 63 ? -5.738 17.891 4.422 1 98.56 63 MET A C 1
ATOM 502 O O . MET A 1 63 ? -6.27 17.25 3.512 1 98.56 63 MET A O 1
ATOM 506 N N . LEU A 1 64 ? -6.305 18.969 4.902 1 98.88 64 LEU A N 1
ATOM 507 C CA . LEU A 1 64 ? -7.586 19.469 4.422 1 98.88 64 LEU A CA 1
ATOM 508 C C . LEU A 1 64 ? -7.469 19.969 2.986 1 98.88 64 LEU A C 1
ATOM 510 O O . LEU A 1 64 ? -8.414 19.859 2.203 1 98.88 64 LEU A O 1
ATOM 514 N N . TRP A 1 65 ? -6.281 20.516 2.637 1 98.88 65 TRP A N 1
ATOM 515 C CA . TRP A 1 65 ? -6 20.938 1.271 1 98.88 65 TRP A CA 1
ATOM 516 C C . TRP A 1 65 ? -6.098 19.766 0.302 1 98.88 65 TRP A C 1
ATOM 518 O O . TRP A 1 65 ? -6.668 19.891 -0.783 1 98.88 65 TRP A O 1
ATOM 528 N N . ILE A 1 66 ? -5.664 18.625 0.707 1 98.81 66 ILE A N 1
ATOM 529 C CA . ILE A 1 66 ? -5.609 17.453 -0.15 1 98.81 66 ILE A CA 1
ATOM 530 C C . ILE A 1 66 ? -6.98 16.766 -0.186 1 98.81 66 ILE A C 1
ATOM 532 O O . ILE A 1 66 ? -7.496 16.453 -1.261 1 98.81 66 ILE A O 1
ATOM 536 N N . TYR A 1 67 ? -7.629 16.609 0.96 1 98.94 67 TYR A N 1
ATOM 537 C CA . TYR A 1 67 ? -8.727 15.648 1.024 1 98.94 67 TYR A CA 1
ATOM 538 C C . TYR A 1 67 ? -10.07 16.359 1.164 1 98.94 67 TYR A C 1
ATOM 540 O O . TYR A 1 67 ? -11.125 15.766 0.937 1 98.94 67 TYR A O 1
ATOM 548 N N . GLN A 1 68 ? -10.078 17.578 1.628 1 98.88 68 GLN A N 1
ATOM 549 C CA . GLN A 1 68 ? -11.32 18.328 1.758 1 98.88 68 GLN A CA 1
ATOM 550 C C . GLN A 1 68 ? -11.484 19.328 0.612 1 98.88 68 GLN A C 1
ATOM 552 O O . GLN A 1 68 ? -12.43 19.234 -0.17 1 98.88 68 GLN A O 1
ATOM 557 N N . ALA A 1 69 ? -10.445 20.234 0.537 1 98.75 69 ALA A N 1
ATOM 558 C CA . ALA A 1 69 ? -10.484 21.203 -0.565 1 98.75 69 ALA A CA 1
ATOM 559 C C . ALA A 1 69 ? -10.211 20.516 -1.9 1 98.75 69 ALA A C 1
ATOM 561 O O . ALA A 1 69 ? -10.602 21.016 -2.955 1 98.75 69 ALA A O 1
ATOM 562 N N . GLN A 1 70 ? -9.516 19.375 -1.78 1 98.69 70 GLN A N 1
ATOM 563 C CA . GLN A 1 70 ? -9.164 18.578 -2.953 1 98.69 70 GLN A CA 1
ATOM 564 C C . GLN A 1 70 ? -8.516 19.453 -4.031 1 98.69 70 GLN A C 1
ATOM 566 O O . GLN A 1 70 ? -8.953 19.453 -5.184 1 98.69 70 GLN A O 1
ATOM 571 N N . SER A 1 71 ? -7.453 20.109 -3.586 1 98.44 71 SER A N 1
ATOM 572 C CA . SER A 1 71 ? -6.824 21.125 -4.414 1 98.44 71 SER A CA 1
ATOM 573 C C . SER A 1 71 ? -5.344 20.844 -4.625 1 98.44 71 SER A C 1
ATOM 575 O O . SER A 1 71 ? -4.738 20.078 -3.861 1 98.44 71 SER A O 1
ATOM 577 N N . ASN A 1 72 ? -4.852 21.297 -5.672 1 98.44 72 ASN A N 1
ATOM 578 C CA . ASN A 1 72 ? -3.42 21.297 -5.969 1 98.44 72 ASN A CA 1
ATOM 579 C C . ASN A 1 72 ? -2.877 22.719 -6.098 1 98.44 72 ASN A C 1
ATOM 581 O O . ASN A 1 72 ? -1.737 22.922 -6.52 1 98.44 72 ASN A O 1
ATOM 585 N N . ASP A 1 73 ? -3.701 23.75 -5.73 1 98.5 73 ASP A N 1
ATOM 586 C CA . ASP A 1 73 ? -3.348 25.156 -5.816 1 98.5 73 ASP A CA 1
ATOM 587 C C . ASP A 1 73 ? -2.557 25.609 -4.59 1 98.5 73 ASP A C 1
ATOM 589 O O . ASP A 1 73 ? -3.084 25.625 -3.475 1 98.5 73 ASP A O 1
ATOM 593 N N . VAL A 1 74 ? -1.33 26.016 -4.828 1 98.44 74 VAL A N 1
ATOM 594 C CA . VAL A 1 74 ? -0.434 26.359 -3.73 1 98.44 74 VAL A CA 1
ATOM 595 C C . VAL A 1 74 ? -0.917 27.641 -3.053 1 98.44 74 VAL A C 1
ATOM 597 O O . VAL A 1 74 ? -0.689 27.844 -1.858 1 98.44 74 VAL A O 1
ATOM 600 N N . ARG A 1 75 ? -1.688 28.578 -3.789 1 98.25 75 ARG A N 1
ATOM 601 C CA . ARG A 1 75 ? -2.195 29.828 -3.236 1 98.25 75 ARG A CA 1
ATOM 602 C C . ARG A 1 75 ? -3.15 29.578 -2.076 1 98.25 75 ARG A C 1
ATOM 604 O O . ARG A 1 75 ? -3.217 30.359 -1.132 1 98.25 75 ARG A O 1
ATOM 611 N N . TRP A 1 76 ? -3.846 28.375 -2.121 1 98.62 76 TRP A N 1
ATOM 612 C CA . TRP A 1 76 ? -4.75 27.969 -1.046 1 98.62 76 TRP A CA 1
ATOM 613 C C . TRP A 1 76 ? -3.994 27.828 0.271 1 98.62 76 TRP A C 1
ATOM 615 O O . TRP A 1 76 ? -4.453 28.297 1.312 1 98.62 76 TRP A O 1
ATOM 625 N N . LEU A 1 77 ? -2.855 27.25 0.256 1 98.38 77 LEU A N 1
ATOM 626 C CA . LEU A 1 77 ? -2.012 27.031 1.426 1 98.38 77 LEU A CA 1
ATOM 627 C C . LEU A 1 77 ? -1.379 28.344 1.887 1 98.38 77 LEU A C 1
ATOM 629 O O . LEU A 1 77 ? -1.363 28.641 3.084 1 98.38 77 LEU A O 1
ATOM 633 N N . LYS A 1 78 ? -0.922 29.125 0.925 1 97.88 78 LYS A N 1
ATOM 634 C CA . LYS A 1 78 ? -0.279 30.406 1.241 1 97.88 78 LYS A CA 1
ATOM 635 C C . LYS A 1 78 ? -1.235 31.328 1.981 1 97.88 78 LYS A C 1
ATOM 637 O O . LYS A 1 78 ? -0.839 32 2.934 1 97.88 78 LYS A O 1
ATOM 642 N N . GLU A 1 79 ? -2.424 31.359 1.552 1 97.94 79 GLU A N 1
ATOM 643 C CA . GLU A 1 79 ? -3.449 32.188 2.184 1 97.94 79 GLU A CA 1
ATOM 644 C C . GLU A 1 79 ? -3.656 31.781 3.643 1 97.94 79 GLU A C 1
ATOM 646 O O . GLU A 1 79 ? -4.211 32.562 4.43 1 97.94 79 GLU A O 1
ATOM 651 N N . ARG A 1 80 ? -3.166 30.656 3.99 1 97.75 80 ARG A N 1
ATOM 652 C CA . ARG A 1 80 ? -3.355 30.125 5.332 1 97.75 80 ARG A CA 1
ATOM 653 C C . ARG A 1 80 ? -2.023 29.984 6.059 1 97.75 80 ARG A C 1
ATOM 655 O O . ARG A 1 80 ? -1.932 29.266 7.066 1 97.75 80 ARG A O 1
ATOM 662 N N . ASP A 1 81 ? -0.988 30.516 5.52 1 96.31 81 ASP A N 1
ATOM 663 C CA . ASP A 1 81 ? 0.351 30.609 6.094 1 96.31 81 ASP A CA 1
ATOM 664 C C . ASP A 1 81 ? 1.031 29.234 6.129 1 96.31 81 ASP A C 1
ATOM 666 O O . ASP A 1 81 ? 1.696 28.891 7.109 1 96.31 81 ASP A O 1
ATOM 670 N N . VAL A 1 82 ? 0.697 28.422 5.203 1 96 82 VAL A N 1
ATOM 671 C CA . VAL A 1 82 ? 1.4 27.156 4.977 1 96 82 VAL A CA 1
ATOM 672 C C . VAL A 1 82 ? 2.271 27.266 3.729 1 96 82 VAL A C 1
ATOM 674 O O . VAL A 1 82 ? 1.758 27.391 2.613 1 96 82 VAL A O 1
ATOM 677 N N . ASN A 1 83 ? 3.605 27.156 3.891 1 93.88 83 ASN A N 1
ATOM 678 C CA . ASN A 1 83 ? 4.488 27.562 2.797 1 93.88 83 ASN A CA 1
ATOM 679 C C . ASN A 1 83 ? 5.395 26.406 2.361 1 93.88 83 ASN A C 1
ATOM 681 O O . ASN A 1 83 ? 6.242 26.578 1.486 1 93.88 83 ASN A O 1
ATOM 685 N N . ILE A 1 84 ? 5.16 25.266 2.891 1 89.19 84 ILE A N 1
ATOM 686 C CA . ILE A 1 84 ? 6.094 24.156 2.684 1 89.19 84 ILE A CA 1
ATOM 687 C C . ILE A 1 84 ? 6.062 23.734 1.219 1 89.19 84 ILE A C 1
ATOM 689 O O . ILE A 1 84 ? 7.051 23.203 0.701 1 89.19 84 ILE A O 1
ATOM 693 N N . TRP A 1 85 ? 5.02 24.016 0.42 1 93.75 85 TRP A N 1
ATOM 694 C CA . TRP A 1 85 ? 4.855 23.531 -0.948 1 93.75 85 TRP A CA 1
ATOM 695 C C . TRP A 1 85 ? 5.305 24.578 -1.952 1 93.75 85 TRP A C 1
ATOM 697 O O . TRP A 1 85 ? 5.23 24.375 -3.164 1 93.75 85 TRP A O 1
ATOM 707 N N . ASN A 1 86 ? 5.82 25.703 -1.447 1 94.12 86 ASN A N 1
ATOM 708 C CA . ASN A 1 86 ? 6.246 26.797 -2.324 1 94.12 86 ASN A CA 1
ATOM 709 C C . ASN A 1 86 ? 7.316 26.328 -3.311 1 94.12 86 ASN A C 1
ATOM 711 O O . ASN A 1 86 ? 7.34 26.766 -4.461 1 94.12 86 ASN A O 1
ATOM 715 N N . GLU A 1 87 ? 8.094 25.375 -2.846 1 89.44 87 GLU A N 1
ATOM 716 C CA . GLU A 1 87 ? 9.227 24.938 -3.654 1 89.44 87 GLU A CA 1
ATOM 717 C C . GLU A 1 87 ? 8.773 24.094 -4.836 1 89.44 87 GLU A C 1
ATOM 719 O O . GLU A 1 87 ? 9.531 23.891 -5.789 1 89.44 87 GLU A O 1
ATOM 724 N N . TRP A 1 88 ? 7.531 23.625 -4.848 1 94.12 88 TRP A N 1
ATOM 725 C CA . TRP A 1 88 ? 7.043 22.75 -5.906 1 94.12 88 TRP A CA 1
ATOM 726 C C . TRP A 1 88 ? 6.008 23.469 -6.77 1 94.12 88 TRP A C 1
ATOM 728 O O . TRP A 1 88 ? 5.355 22.844 -7.609 1 94.12 88 TRP A O 1
ATOM 738 N N . GLU A 1 89 ? 5.871 24.766 -6.574 1 97.38 89 GLU A N 1
ATOM 739 C CA . GLU A 1 89 ? 4.898 25.562 -7.32 1 97.38 89 GLU A CA 1
ATOM 740 C C . GLU A 1 89 ? 5.363 25.797 -8.758 1 97.38 89 GLU A C 1
ATOM 742 O O . GLU A 1 89 ? 6.508 26.188 -8.984 1 97.38 89 GLU A O 1
ATOM 747 N N . ILE A 1 90 ? 4.434 25.516 -9.688 1 98.12 90 ILE A N 1
ATOM 748 C CA . ILE A 1 90 ? 4.645 25.875 -11.086 1 98.12 90 ILE A CA 1
ATOM 749 C C . ILE A 1 90 ? 4.414 27.359 -11.289 1 98.12 90 ILE A C 1
ATOM 751 O O . ILE A 1 90 ? 3.414 27.922 -10.82 1 98.12 90 ILE A O 1
ATOM 755 N N . ASP A 1 91 ? 5.336 28 -11.977 1 97.62 91 ASP A N 1
ATOM 756 C CA . ASP A 1 91 ? 5.246 29.453 -12.109 1 97.62 91 ASP A CA 1
ATOM 757 C C . ASP A 1 91 ? 4.227 29.844 -13.18 1 97.62 91 ASP A C 1
ATOM 759 O O . ASP A 1 91 ? 3.566 28.969 -13.758 1 97.62 91 ASP A O 1
ATOM 763 N N . ASP A 1 92 ? 4.109 31.172 -13.406 1 97.19 92 ASP A N 1
ATOM 764 C CA . ASP A 1 92 ? 3.082 31.719 -14.281 1 97.19 92 ASP A CA 1
ATOM 765 C C . ASP A 1 92 ? 3.311 31.297 -15.734 1 97.19 92 ASP A C 1
ATOM 767 O O . ASP A 1 92 ? 2.393 31.359 -16.547 1 97.19 92 ASP A O 1
ATOM 771 N N . LYS A 1 93 ? 4.531 30.906 -16.047 1 97.62 93 LYS A N 1
ATOM 772 C CA . LYS A 1 93 ? 4.871 30.531 -17.422 1 97.62 93 LYS A CA 1
ATOM 773 C C . LYS A 1 93 ? 4.793 29.016 -17.609 1 97.62 93 LYS A C 1
ATOM 775 O O . LYS A 1 93 ? 5.113 28.5 -18.688 1 97.62 93 LYS A O 1
ATOM 780 N N . GLY A 1 94 ? 4.383 28.297 -16.5 1 97.75 94 GLY A N 1
ATOM 781 C CA . GLY A 1 94 ? 4.164 26.859 -16.594 1 97.75 94 GLY A CA 1
ATOM 782 C C . GLY A 1 94 ? 5.406 26.047 -16.281 1 97.75 94 GLY A C 1
ATOM 783 O O . GLY A 1 94 ? 5.469 24.859 -16.594 1 97.75 94 GLY A O 1
ATOM 784 N N . TYR A 1 95 ? 6.355 26.719 -15.656 1 97.62 95 TYR A N 1
ATOM 785 C CA . TYR A 1 95 ? 7.609 26.031 -15.367 1 97.62 95 TYR A CA 1
ATOM 786 C C . TYR A 1 95 ? 7.762 25.766 -13.875 1 97.62 95 TYR A C 1
ATOM 788 O O . TYR A 1 95 ? 7.387 26.594 -13.055 1 97.62 95 TYR A O 1
ATOM 796 N N . TRP A 1 96 ? 8.234 24.562 -13.539 1 96.5 96 TRP A N 1
ATOM 797 C CA . TRP A 1 96 ? 8.812 24.328 -12.219 1 96.5 96 TRP A CA 1
ATOM 798 C C . TRP A 1 96 ? 10.32 24.516 -12.25 1 96.5 96 TRP A C 1
ATOM 800 O O . TRP A 1 96 ? 11.008 23.938 -13.102 1 96.5 96 TRP A O 1
ATOM 810 N N . ASN A 1 97 ? 10.781 25.375 -11.367 1 92.75 97 ASN A N 1
ATOM 811 C CA . ASN A 1 97 ? 12.195 25.688 -11.281 1 92.75 97 ASN A CA 1
ATOM 812 C C . ASN A 1 97 ? 12.812 25.219 -9.969 1 92.75 97 ASN A C 1
ATOM 814 O O . ASN A 1 97 ? 12.273 25.5 -8.898 1 92.75 97 ASN A O 1
ATOM 818 N N . ALA A 1 98 ? 13.844 24.438 -10.148 1 86.88 98 ALA A N 1
ATOM 819 C CA . ALA A 1 98 ? 14.531 23.938 -8.961 1 86.88 98 ALA A CA 1
ATOM 820 C C . ALA A 1 98 ? 16.031 23.781 -9.211 1 86.88 98 ALA A C 1
ATOM 822 O O . ALA A 1 98 ? 16.484 23.906 -10.352 1 86.88 98 ALA A O 1
ATOM 823 N N . THR A 1 99 ? 16.766 23.766 -8.125 1 80.25 99 THR A N 1
ATOM 824 C CA . THR A 1 99 ? 18.188 23.422 -8.18 1 80.25 99 THR A CA 1
ATOM 825 C C . THR A 1 99 ? 18.406 22 -7.648 1 80.25 99 THR A C 1
ATOM 827 O O . THR A 1 99 ? 17.969 21.672 -6.543 1 80.25 99 THR A O 1
ATOM 830 N N . GLN A 1 100 ? 18.906 21.125 -8.484 1 74.25 100 GLN A N 1
ATOM 831 C CA . GLN A 1 100 ? 19.156 19.734 -8.109 1 74.25 100 GLN A CA 1
ATOM 832 C C . GLN A 1 100 ? 20.594 19.328 -8.391 1 74.25 100 GLN A C 1
ATOM 834 O O . GLN A 1 100 ? 21.312 20.031 -9.109 1 74.25 100 GLN A O 1
ATOM 839 N N . MET A 1 101 ? 21.031 18.344 -7.582 1 72.19 101 MET A N 1
ATOM 840 C CA . MET A 1 101 ? 22.328 17.75 -7.879 1 72.19 101 MET A CA 1
ATOM 841 C C . MET A 1 101 ? 22.203 16.656 -8.938 1 72.19 101 MET A C 1
ATOM 843 O O . MET A 1 101 ? 21.547 15.641 -8.711 1 72.19 101 MET A O 1
ATOM 847 N N . LEU A 1 102 ? 22.75 16.906 -10.102 1 73.75 102 LEU A N 1
ATOM 848 C CA . LEU A 1 102 ? 22.688 15.961 -11.211 1 73.75 102 LEU A CA 1
ATOM 849 C C . LEU A 1 102 ? 24.094 15.617 -11.711 1 73.75 102 LEU A C 1
ATOM 851 O O . LEU A 1 102 ? 25.016 16.422 -11.594 1 73.75 102 LEU A O 1
ATOM 855 N N . PRO A 1 103 ? 24.25 14.359 -12.102 1 71.25 103 PRO A N 1
ATOM 856 C CA . PRO A 1 103 ? 25.578 13.984 -12.602 1 71.25 103 PRO A CA 1
ATOM 857 C C . PRO A 1 103 ? 25.969 14.781 -13.844 1 71.25 103 PRO A C 1
ATOM 859 O O . PRO A 1 103 ? 25.141 15.047 -14.711 1 71.25 103 PRO A O 1
ATOM 862 N N . ASP A 1 104 ? 27.219 15.227 -13.828 1 73.75 104 ASP A N 1
ATOM 863 C CA . ASP A 1 104 ? 27.781 15.836 -15.031 1 73.75 104 ASP A CA 1
ATOM 864 C C . ASP A 1 104 ? 28.375 14.781 -15.953 1 73.75 104 ASP A C 1
ATOM 866 O O . ASP A 1 104 ? 28.141 13.586 -15.781 1 73.75 104 ASP A O 1
ATOM 870 N N . GLU A 1 105 ? 28.938 15.242 -17 1 76.56 105 GLU A N 1
ATOM 871 C CA . GLU A 1 105 ? 29.5 14.352 -18.016 1 76.56 105 GLU A CA 1
ATOM 872 C C . GLU A 1 105 ? 30.453 13.336 -17.391 1 76.56 105 GLU A C 1
ATOM 874 O O . GLU A 1 105 ? 30.625 12.234 -17.922 1 76.56 105 GLU A O 1
ATOM 879 N N . SER A 1 106 ? 31.016 13.672 -16.328 1 78.25 106 SER A N 1
ATOM 880 C CA . SER A 1 106 ? 31.984 12.82 -15.648 1 78.25 106 SER A CA 1
ATOM 881 C C . SER A 1 106 ? 31.312 11.953 -14.586 1 78.25 106 SER A C 1
ATOM 883 O O . SER A 1 106 ? 31.969 11.133 -13.945 1 78.25 106 SER A O 1
ATOM 885 N N . GLY A 1 107 ? 30.062 12.109 -14.445 1 68.06 107 GLY A N 1
ATOM 886 C CA . GLY A 1 107 ? 29.344 11.32 -13.469 1 68.06 107 GLY A CA 1
ATOM 887 C C . GLY A 1 107 ? 29.328 11.945 -12.086 1 68.06 107 GLY A C 1
ATOM 888 O O . GLY A 1 107 ? 28.688 11.43 -11.164 1 68.06 107 GLY A O 1
ATOM 889 N N . LYS A 1 108 ? 30.156 13.07 -12.008 1 70 108 LYS A N 1
ATOM 890 C CA . LYS A 1 108 ? 30.219 13.789 -10.742 1 70 108 LYS A CA 1
ATOM 891 C C . LYS A 1 108 ? 28.969 14.625 -10.523 1 70 108 LYS A C 1
ATOM 893 O O . LYS A 1 108 ? 28.484 15.281 -11.453 1 70 108 LYS A O 1
ATOM 898 N N . LEU A 1 109 ? 28.312 14.5 -9.273 1 72.19 109 LEU A N 1
ATOM 899 C CA . LEU A 1 109 ? 27.109 15.266 -8.953 1 72.19 109 LEU A CA 1
ATOM 900 C C . LEU A 1 109 ? 27.438 16.75 -8.844 1 72.19 109 LEU A C 1
ATOM 902 O O . LEU A 1 109 ? 28.344 17.141 -8.102 1 72.19 109 LEU A O 1
ATOM 906 N N . VAL A 1 110 ? 26.797 17.562 -9.727 1 78.06 110 VAL A N 1
ATOM 907 C CA . VAL A 1 110 ? 26.969 19.016 -9.703 1 78.06 110 VAL A CA 1
ATOM 908 C C . VAL A 1 110 ? 25.609 19.688 -9.57 1 78.06 110 VAL A C 1
ATOM 910 O O . VAL A 1 110 ? 24.578 19.141 -9.992 1 78.06 110 VAL A O 1
ATOM 913 N N . LYS A 1 111 ? 25.656 20.844 -8.906 1 80.81 111 LYS A N 1
ATOM 914 C CA . LYS A 1 111 ? 24.438 21.641 -8.789 1 80.81 111 LYS A CA 1
ATOM 915 C C . LYS A 1 111 ? 24 22.156 -10.148 1 80.81 111 LYS A C 1
ATOM 917 O O . LYS A 1 111 ? 24.781 22.75 -10.883 1 80.81 111 LYS A O 1
ATOM 922 N N . GLN A 1 112 ? 22.812 21.828 -10.477 1 83 112 GLN A N 1
ATOM 923 C CA . GLN A 1 112 ? 22.266 22.281 -11.75 1 83 112 GLN A CA 1
ATOM 924 C C . GLN A 1 112 ? 20.844 22.797 -11.578 1 83 112 GLN A C 1
ATOM 926 O O . GLN A 1 112 ? 20.078 22.281 -10.766 1 83 112 GLN A O 1
ATOM 931 N N . ASP A 1 113 ? 20.578 23.828 -12.328 1 86.56 113 ASP A N 1
ATOM 932 C CA . ASP A 1 113 ? 19.203 24.344 -12.391 1 86.56 113 ASP A CA 1
ATOM 933 C C . ASP A 1 113 ? 18.344 23.484 -13.305 1 86.56 113 ASP A C 1
ATOM 935 O O . ASP A 1 113 ? 18.75 23.109 -14.398 1 86.56 113 ASP A O 1
ATOM 939 N N . VAL A 1 114 ? 17.234 23.078 -12.703 1 86.38 114 VAL A N 1
ATOM 940 C CA . VAL A 1 114 ? 16.266 22.297 -13.461 1 86.38 114 VAL A CA 1
ATOM 941 C C . VAL A 1 114 ? 15.047 23.156 -13.781 1 86.38 114 VAL A C 1
ATOM 943 O O . VAL A 1 114 ? 14.5 23.812 -12.891 1 86.38 114 VAL A O 1
ATOM 946 N N . HIS A 1 115 ? 14.75 23.219 -15.031 1 92.56 115 HIS A N 1
ATOM 947 C CA . HIS A 1 115 ? 13.547 23.891 -15.516 1 92.56 115 HIS A CA 1
ATOM 948 C C . HIS A 1 115 ? 12.648 22.938 -16.281 1 92.56 115 HIS A C 1
ATOM 950 O O . HIS A 1 115 ? 12.922 22.594 -17.438 1 92.56 115 HIS A O 1
ATOM 956 N N . LYS A 1 116 ? 11.602 22.547 -15.648 1 94.25 116 LYS A N 1
ATOM 957 C CA . LYS A 1 116 ? 10.711 21.594 -16.297 1 94.25 116 LYS A CA 1
ATOM 958 C C . LYS A 1 116 ? 9.375 22.25 -16.656 1 94.25 116 LYS A C 1
ATOM 960 O O . LYS A 1 116 ? 8.758 22.922 -15.82 1 94.25 116 LYS A O 1
ATOM 965 N N . PHE A 1 117 ? 8.984 22.094 -17.891 1 97.25 117 PHE A N 1
ATOM 966 C CA . PHE A 1 117 ? 7.727 22.656 -18.359 1 97.25 117 PHE A CA 1
ATOM 967 C C . PHE A 1 117 ? 6.57 21.703 -18.094 1 97.25 117 PHE A C 1
ATOM 969 O O . PHE A 1 117 ? 6.602 20.547 -18.516 1 97.25 117 PHE A O 1
ATOM 976 N N . PHE A 1 118 ? 5.504 22.156 -17.375 1 97.06 118 PHE A N 1
ATOM 977 C CA . PHE A 1 118 ? 4.332 21.344 -17.078 1 97.06 118 PHE A CA 1
ATOM 978 C C . PHE A 1 118 ? 3.1 21.875 -17.797 1 97.06 118 PHE A C 1
ATOM 980 O O . PHE A 1 118 ? 2.104 21.172 -17.938 1 97.06 118 PHE A O 1
ATOM 987 N N . GLY A 1 119 ? 3.174 23.125 -18.219 1 96.88 119 GLY A N 1
ATOM 988 C CA . GLY A 1 119 ? 2.051 23.75 -18.891 1 96.88 119 GLY A CA 1
ATOM 989 C C . GLY A 1 119 ? 1.475 24.922 -18.125 1 96.88 119 GLY A C 1
ATOM 990 O O . GLY A 1 119 ? 1.379 24.891 -16.891 1 96.88 119 GLY A O 1
ATOM 991 N N . GLU A 1 120 ? 1.102 25.938 -18.875 1 97.25 120 GLU A N 1
ATOM 992 C CA . GLU A 1 120 ? 0.575 27.172 -18.266 1 97.25 120 GLU A CA 1
ATOM 993 C C . GLU A 1 120 ? -0.749 26.906 -17.547 1 97.25 120 GLU A C 1
ATOM 995 O O . GLU A 1 120 ? -1.11 27.625 -16.625 1 97.25 120 GLU A O 1
ATOM 1000 N N . GLU A 1 121 ? -1.36 25.875 -18 1 97.44 121 GLU A N 1
ATOM 1001 C CA . GLU A 1 121 ? -2.646 25.531 -17.406 1 97.44 121 GLU A CA 1
ATOM 1002 C C . GLU A 1 121 ? -2.479 25.094 -15.953 1 97.44 121 GLU A C 1
ATOM 1004 O O . GLU A 1 121 ? -3.445 25.078 -15.188 1 97.44 121 GLU A O 1
ATOM 1009 N N . TYR A 1 122 ? -1.21 24.797 -15.555 1 98.19 122 TYR A N 1
ATOM 1010 C CA . TYR A 1 122 ? -0.951 24.328 -14.195 1 98.19 122 TYR A CA 1
ATOM 1011 C C . TYR A 1 122 ? -0.285 25.422 -13.359 1 98.19 122 TYR A C 1
ATOM 1013 O O . TYR A 1 122 ? 0.214 25.156 -12.266 1 98.19 122 TYR A O 1
ATOM 1021 N N . ALA A 1 123 ? -0.316 26.672 -13.836 1 98.38 123 ALA A N 1
ATOM 1022 C CA . ALA A 1 123 ? 0.308 27.766 -13.102 1 98.38 123 ALA A CA 1
ATOM 1023 C C . ALA A 1 123 ? -0.233 27.844 -11.68 1 98.38 123 ALA A C 1
ATOM 1025 O O . ALA A 1 123 ? -1.437 27.703 -11.453 1 98.38 123 ALA A O 1
ATOM 1026 N N . HIS A 1 124 ? 0.694 27.938 -10.742 1 98.38 124 HIS A N 1
ATOM 1027 C CA . HIS A 1 124 ? 0.461 28.141 -9.312 1 98.38 124 HIS A CA 1
ATOM 1028 C C . HIS A 1 124 ? -0.009 26.859 -8.641 1 98.38 124 HIS A C 1
ATOM 1030 O O . HIS A 1 124 ? -0.427 26.875 -7.484 1 98.38 124 HIS A O 1
ATOM 1036 N N . THR A 1 125 ? 0.037 25.734 -9.367 1 98.69 125 THR A N 1
ATOM 1037 C CA . THR A 1 125 ? -0.3 24.438 -8.805 1 98.69 125 THR A CA 1
ATOM 1038 C C . THR A 1 125 ? 0.935 23.531 -8.734 1 98.69 125 THR A C 1
ATOM 1040 O O . THR A 1 125 ? 2.033 23.953 -9.109 1 98.69 125 THR A O 1
ATOM 1043 N N . ILE A 1 126 ? 0.719 22.328 -8.188 1 98.31 126 ILE A N 1
ATOM 1044 C CA . ILE A 1 126 ? 1.779 21.328 -8.195 1 98.31 126 ILE A CA 1
ATOM 1045 C C . ILE A 1 126 ? 1.477 20.266 -9.242 1 98.31 126 ILE A C 1
ATOM 1047 O O . ILE A 1 126 ? 1.865 19.109 -9.086 1 98.31 126 ILE A O 1
ATOM 1051 N N . GLY A 1 127 ? 0.747 20.672 -10.289 1 98.31 127 GLY A N 1
ATOM 1052 C CA . GLY A 1 127 ? 0.383 19.734 -11.344 1 98.31 127 GLY A CA 1
ATOM 1053 C C . GLY A 1 127 ? -0.708 18.766 -10.93 1 98.31 127 GLY A C 1
ATOM 1054 O O . GLY A 1 127 ? -1.674 19.156 -10.273 1 98.31 127 GLY A O 1
ATOM 1055 N N . THR A 1 128 ? -0.615 17.562 -11.375 1 98.19 128 THR A N 1
ATOM 1056 C CA . THR A 1 128 ? -1.68 16.578 -11.188 1 98.19 128 THR A CA 1
ATOM 1057 C C . THR A 1 128 ? -1.402 15.695 -9.977 1 98.19 128 THR A C 1
ATOM 1059 O O . THR A 1 128 ? -1.673 14.492 -9.992 1 98.19 128 THR A O 1
ATOM 1062 N N . ALA A 1 129 ? -0.879 16.281 -8.922 1 97 129 ALA A N 1
ATOM 1063 C CA . ALA A 1 129 ? -0.523 15.516 -7.73 1 97 129 ALA A CA 1
ATOM 1064 C C . ALA A 1 129 ? -1.541 15.734 -6.613 1 97 129 ALA A C 1
ATOM 1066 O O . ALA A 1 129 ? -2.268 16.734 -6.613 1 97 129 ALA A O 1
ATOM 1067 N N . TYR A 1 130 ? -1.63 14.812 -5.668 1 97.88 130 TYR A N 1
ATOM 1068 C CA . TYR A 1 130 ? -2.328 14.906 -4.391 1 97.88 130 TYR A CA 1
ATOM 1069 C C . TYR A 1 130 ? -3.777 15.328 -4.59 1 97.88 130 TYR A C 1
ATOM 1071 O O . TYR A 1 130 ? -4.555 14.617 -5.227 1 97.88 130 TYR A O 1
ATOM 1079 N N . GLY A 1 131 ? -4.09 16.516 -4.18 1 98.69 131 GLY A N 1
ATOM 1080 C CA . GLY A 1 131 ? -5.477 16.953 -4.219 1 98.69 131 GLY A CA 1
ATOM 1081 C C . GLY A 1 131 ? -6.082 16.891 -5.609 1 98.69 131 GLY A C 1
ATOM 1082 O O . GLY A 1 131 ? -7.285 16.656 -5.758 1 98.69 131 GLY A O 1
ATOM 1083 N N . TYR A 1 132 ? -5.281 17.062 -6.613 1 98.75 132 TYR A N 1
ATOM 1084 C CA . TYR A 1 132 ? -5.77 16.922 -7.984 1 98.75 132 TYR A CA 1
ATOM 1085 C C . TYR A 1 132 ? -6.371 15.539 -8.211 1 98.75 132 TYR A C 1
ATOM 1087 O O . TYR A 1 132 ? -7.465 15.422 -8.773 1 98.75 132 TYR A O 1
ATOM 1095 N N . ILE A 1 133 ? -5.695 14.531 -7.809 1 98.75 133 ILE A N 1
ATOM 1096 C CA . ILE A 1 133 ? -6.129 13.156 -8.008 1 98.75 133 ILE A CA 1
ATOM 1097 C C . ILE A 1 133 ? -7.383 12.883 -7.18 1 98.75 133 ILE A C 1
ATOM 1099 O O . ILE A 1 133 ? -8.336 12.266 -7.664 1 98.75 133 ILE A O 1
ATOM 1103 N N . VAL A 1 134 ? -7.355 13.375 -5.906 1 98.88 134 VAL A N 1
ATOM 1104 C CA . VAL A 1 134 ? -8.492 13.195 -5.008 1 98.88 134 VAL A CA 1
ATOM 1105 C C . VAL A 1 134 ? -9.75 13.789 -5.637 1 98.88 134 VAL A C 1
ATOM 1107 O O . VAL A 1 134 ? -10.82 13.18 -5.605 1 98.88 134 VAL A O 1
ATOM 1110 N N . ASN A 1 135 ? -9.562 14.945 -6.191 1 98.81 135 ASN A N 1
ATOM 1111 C CA . ASN A 1 135 ? -10.672 15.633 -6.84 1 98.81 135 ASN A CA 1
ATOM 1112 C C . ASN A 1 135 ? -11.117 14.906 -8.109 1 98.81 135 ASN A C 1
ATOM 1114 O O . ASN A 1 135 ? -12.312 14.68 -8.312 1 98.81 135 ASN A O 1
ATOM 1118 N N . LYS A 1 136 ? -10.156 14.547 -8.914 1 98.62 136 LYS A N 1
ATOM 1119 C CA . LYS A 1 136 ? -10.43 13.898 -10.195 1 98.62 136 LYS A CA 1
ATOM 1120 C C . LYS A 1 136 ? -11.289 12.648 -10 1 98.62 136 LYS A C 1
ATOM 1122 O O . LYS A 1 136 ? -12.219 12.406 -10.773 1 98.62 136 LYS A O 1
ATOM 1127 N N . PHE A 1 137 ? -11.047 11.93 -8.992 1 98.56 137 PHE A N 1
ATOM 1128 C CA . PHE A 1 137 ? -11.719 10.648 -8.836 1 98.56 137 PHE A CA 1
ATOM 1129 C C . PHE A 1 137 ? -12.688 10.672 -7.664 1 98.56 137 PHE A C 1
ATOM 1131 O O . PHE A 1 137 ? -13.18 9.633 -7.234 1 98.56 137 PHE A O 1
ATOM 1138 N N . GLN A 1 138 ? -12.898 11.852 -7.066 1 98.69 138 GLN A N 1
ATOM 1139 C CA . GLN A 1 138 ? -13.836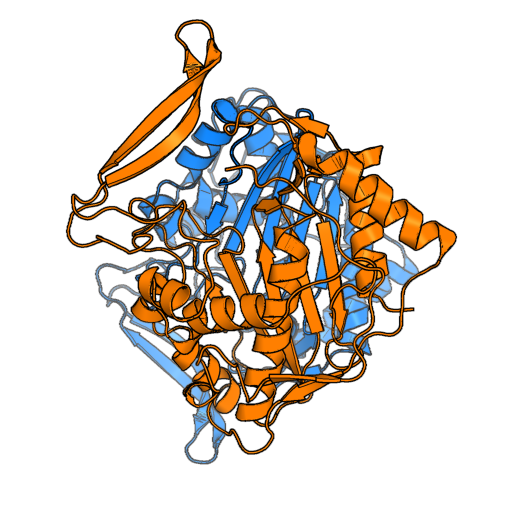 12.039 -5.965 1 98.69 138 GLN A CA 1
ATOM 1140 C C . GLN A 1 138 ? -13.586 11.031 -4.848 1 98.69 138 GLN A C 1
ATOM 1142 O O . GLN A 1 138 ? -14.516 10.398 -4.352 1 98.69 138 GLN A O 1
ATOM 1147 N N . MET A 1 139 ? -12.383 10.906 -4.488 1 98.69 139 MET A N 1
ATOM 1148 C CA . MET A 1 139 ? -11.953 9.82 -3.611 1 98.69 139 MET A CA 1
ATOM 1149 C C . MET A 1 139 ? -12.539 9.984 -2.213 1 98.69 139 MET A C 1
ATOM 1151 O O . MET A 1 139 ? -13.016 9.016 -1.616 1 98.69 139 MET A O 1
ATOM 1155 N N . THR A 1 140 ? -12.531 11.234 -1.703 1 98.88 140 THR A N 1
ATOM 1156 C CA . THR A 1 140 ? -13.039 11.453 -0.353 1 98.88 140 THR A CA 1
ATOM 1157 C C . THR A 1 140 ? -14.539 11.172 -0.282 1 98.88 140 THR A C 1
ATOM 1159 O O . THR A 1 140 ? -15 10.477 0.629 1 98.88 140 THR A O 1
ATOM 1162 N N . GLN A 1 141 ? -15.273 11.656 -1.242 1 98.81 141 GLN A N 1
ATOM 1163 C CA . GLN A 1 141 ? -16.719 11.438 -1.303 1 98.81 141 GLN A CA 1
ATOM 1164 C C . GLN A 1 141 ? -17.047 9.953 -1.379 1 98.81 141 GLN A C 1
ATOM 1166 O O . GLN A 1 141 ? -17.906 9.469 -0.649 1 98.81 141 GLN A O 1
ATOM 1171 N N . ASN A 1 142 ? -16.312 9.273 -2.252 1 98.44 142 ASN A N 1
ATOM 1172 C CA . ASN A 1 142 ? -16.547 7.848 -2.438 1 98.44 142 ASN A CA 1
ATOM 1173 C C . ASN A 1 142 ? -16.234 7.059 -1.171 1 98.44 142 ASN A C 1
ATOM 1175 O O . ASN A 1 142 ? -16.938 6.109 -0.83 1 98.44 142 ASN A O 1
ATOM 1179 N N . LEU A 1 143 ? -15.188 7.422 -0.525 1 98.81 143 LEU A N 1
ATOM 1180 C CA . LEU A 1 143 ? -14.812 6.746 0.711 1 98.81 143 LEU A CA 1
ATOM 1181 C C . LEU A 1 143 ? -15.891 6.918 1.773 1 98.81 143 LEU A C 1
ATOM 1183 O O . LEU A 1 143 ? -16.312 5.941 2.4 1 98.81 143 LEU A O 1
ATOM 1187 N N . ILE A 1 144 ? -16.297 8.148 1.979 1 98.88 144 ILE A N 1
ATOM 1188 C CA . ILE A 1 144 ? -17.312 8.43 2.986 1 98.88 144 ILE A CA 1
ATOM 1189 C C . ILE A 1 144 ? -18.578 7.645 2.668 1 98.88 144 ILE A C 1
ATOM 1191 O O . ILE A 1 144 ? -19.203 7.051 3.559 1 98.88 144 ILE A O 1
ATOM 1195 N N . ASP A 1 145 ? -18.953 7.648 1.411 1 98.62 145 ASP A N 1
ATOM 1196 C CA . ASP A 1 145 ? -20.125 6.898 0.997 1 98.62 145 ASP A CA 1
ATOM 1197 C C . ASP A 1 145 ? -20 5.418 1.347 1 98.62 145 ASP A C 1
ATOM 1199 O O . ASP A 1 145 ? -20.922 4.812 1.889 1 98.62 145 ASP A O 1
ATOM 1203 N N . LYS A 1 146 ? -18.891 4.801 1.061 1 97.5 146 LYS A N 1
ATOM 1204 C CA . LYS A 1 146 ? -18.672 3.389 1.355 1 97.5 146 LYS A CA 1
ATOM 1205 C C . LYS A 1 146 ? -18.688 3.131 2.859 1 97.5 146 LYS A C 1
ATOM 1207 O O . LYS A 1 146 ? -19.297 2.162 3.322 1 97.5 146 LYS A O 1
ATOM 1212 N N . ILE A 1 147 ? -18.016 3.979 3.6 1 98.31 147 ILE A N 1
ATOM 1213 C CA . ILE A 1 147 ? -17.984 3.809 5.051 1 98.31 147 ILE A CA 1
ATOM 1214 C C . ILE A 1 147 ? -19.406 3.812 5.602 1 98.31 147 ILE A C 1
ATOM 1216 O O . ILE A 1 147 ? -19.766 2.967 6.43 1 98.31 147 ILE A O 1
ATOM 1220 N N . LYS A 1 148 ? -20.234 4.688 5.145 1 97.62 148 LYS A N 1
ATOM 1221 C CA . LYS A 1 148 ? -21.578 4.887 5.703 1 97.62 148 LYS A CA 1
ATOM 1222 C C . LYS A 1 148 ? -22.547 3.826 5.191 1 97.62 148 LYS A C 1
ATOM 1224 O O . LYS A 1 148 ? -23.391 3.34 5.945 1 97.62 148 LYS A O 1
ATOM 1229 N N . ASN A 1 149 ? -22.375 3.424 3.912 1 95.25 149 ASN A N 1
ATOM 1230 C CA . ASN A 1 149 ? -23.453 2.662 3.283 1 95.25 149 ASN A CA 1
ATOM 1231 C C . ASN A 1 149 ? -23 1.249 2.924 1 95.25 149 ASN A C 1
ATOM 1233 O O . ASN A 1 149 ? -23.828 0.37 2.684 1 95.25 149 ASN A O 1
ATOM 1237 N N . HIS A 1 150 ? -21.719 1.019 2.84 1 91.38 150 HIS A N 1
ATOM 1238 C CA . HIS A 1 150 ? -21.156 -0.288 2.508 1 91.38 150 HIS A CA 1
ATOM 1239 C C . HIS A 1 150 ? -19.953 -0.606 3.375 1 91.38 150 HIS A C 1
ATOM 1241 O O . HIS A 1 150 ? -18.859 -0.89 2.854 1 91.38 150 HIS A O 1
ATOM 1247 N N . PRO A 1 151 ? -20.141 -0.642 4.684 1 93 151 PRO A N 1
ATOM 1248 C CA . PRO A 1 151 ? -19 -0.786 5.594 1 93 151 PRO A CA 1
ATOM 1249 C C . PRO A 1 151 ? -18.281 -2.127 5.441 1 93 151 PRO A C 1
ATOM 1251 O O . PRO A 1 151 ? -17.172 -2.299 5.941 1 93 151 PRO A O 1
ATOM 1254 N N . GLU A 1 152 ? -18.844 -3.088 4.711 1 87.31 152 GLU A N 1
ATOM 1255 C CA . GLU A 1 152 ? -18.234 -4.395 4.496 1 87.31 152 GLU A CA 1
ATOM 1256 C C . GLU A 1 152 ? -17.328 -4.387 3.268 1 87.31 152 GLU A C 1
ATOM 1258 O O . GLU A 1 152 ? -16.578 -5.336 3.039 1 87.31 152 GLU A O 1
ATOM 1263 N N . ASP A 1 153 ? -17.375 -3.289 2.498 1 91.5 153 ASP A N 1
ATOM 1264 C CA . ASP A 1 153 ? -16.641 -3.203 1.232 1 91.5 153 ASP A CA 1
ATOM 1265 C C . ASP A 1 153 ? -15.141 -3.309 1.452 1 91.5 153 ASP A C 1
ATOM 1267 O O . ASP A 1 153 ? -14.578 -2.621 2.311 1 91.5 153 ASP A O 1
ATOM 1271 N N . ARG A 1 154 ? -14.477 -4.121 0.678 1 92.75 154 ARG A N 1
ATOM 1272 C CA . ARG A 1 154 ? -13.039 -4.324 0.794 1 92.75 154 ARG A CA 1
ATOM 1273 C C . ARG A 1 154 ? -12.281 -3.51 -0.25 1 92.75 154 ARG A C 1
ATOM 1275 O O . ARG A 1 154 ? -11.102 -3.746 -0.491 1 92.75 154 ARG A O 1
ATOM 1282 N N . ARG A 1 155 ? -13.008 -2.588 -0.871 1 95.69 155 ARG A N 1
ATOM 1283 C CA . ARG A 1 155 ? -12.414 -1.794 -1.944 1 95.69 155 ARG A CA 1
ATOM 1284 C C . ARG A 1 155 ? -12.297 -0.329 -1.538 1 95.69 155 ARG A C 1
ATOM 1286 O O . ARG A 1 155 ? -12.336 0.562 -2.389 1 95.69 155 ARG A O 1
ATOM 1293 N N . MET A 1 156 ? -12.164 -0.084 -0.219 1 97.62 156 MET A N 1
ATOM 1294 C CA . MET A 1 156 ? -11.938 1.272 0.27 1 97.62 156 MET A CA 1
ATOM 1295 C C . MET A 1 156 ? -10.461 1.646 0.161 1 97.62 156 MET A C 1
ATOM 1297 O O . MET A 1 156 ? -9.773 1.781 1.175 1 97.62 156 MET A O 1
ATOM 1301 N N . VAL A 1 157 ? -10.039 1.871 -1.085 1 98.25 157 VAL A N 1
ATOM 1302 C CA . VAL A 1 157 ? -8.648 2.178 -1.419 1 98.25 157 VAL A CA 1
ATOM 1303 C C . VAL A 1 157 ? -8.562 3.576 -2.023 1 98.25 157 VAL A C 1
ATOM 1305 O O . VAL A 1 157 ? -9.32 3.914 -2.938 1 98.25 157 VAL A O 1
ATOM 1308 N N . MET A 1 158 ? -7.758 4.426 -1.462 1 98.25 158 MET A N 1
ATOM 1309 C CA . MET A 1 158 ? -7.379 5.703 -2.064 1 98.25 158 MET A CA 1
ATOM 1310 C C . MET A 1 158 ? -5.926 5.672 -2.529 1 98.25 158 MET A C 1
ATOM 1312 O O . MET A 1 158 ? -5.012 5.582 -1.711 1 98.25 158 MET A O 1
ATOM 1316 N N . THR A 1 159 ? -5.727 5.715 -3.822 1 98.25 159 THR A N 1
ATOM 1317 C CA . THR A 1 159 ? -4.363 5.758 -4.34 1 98.25 159 THR A CA 1
ATOM 1318 C C . THR A 1 159 ? -4.117 7.051 -5.113 1 98.25 159 THR A C 1
ATOM 1320 O O . THR A 1 159 ? -4.871 7.383 -6.031 1 98.25 159 THR A O 1
ATOM 1323 N N . LEU A 1 160 ? -3.1 7.738 -4.723 1 98.56 160 LEU A N 1
ATOM 1324 C CA . LEU A 1 160 ? -2.688 8.977 -5.371 1 98.56 160 LEU A CA 1
ATOM 1325 C C . LEU A 1 160 ? -1.688 8.703 -6.488 1 98.56 160 LEU A C 1
ATOM 1327 O O . LEU A 1 160 ? -1.298 9.617 -7.223 1 98.56 160 LEU A O 1
ATOM 1331 N N . TRP A 1 161 ? -1.311 7.418 -6.648 1 98.31 161 TRP A N 1
ATOM 1332 C CA . TRP A 1 161 ? -0.374 6.988 -7.68 1 98.31 161 TRP A CA 1
ATOM 1333 C C . TRP A 1 161 ? -1.116 6.469 -8.906 1 98.31 161 TRP A C 1
ATOM 1335 O O . TRP A 1 161 ? -1.329 5.262 -9.047 1 98.31 161 TRP A O 1
ATOM 1345 N N . GLN A 1 162 ? -1.51 7.406 -9.773 1 98.44 162 GLN A N 1
ATOM 1346 C CA . GLN A 1 162 ? -2.199 7.137 -11.031 1 98.44 162 GLN A CA 1
ATOM 1347 C C . GLN A 1 162 ? -1.286 7.387 -12.227 1 98.44 162 GLN A C 1
ATOM 1349 O O . GLN A 1 162 ? -0.951 8.531 -12.531 1 98.44 162 GLN A O 1
ATOM 1354 N N . ASN A 1 163 ? -0.969 6.301 -12.93 1 98.12 163 ASN A N 1
ATOM 1355 C CA . ASN A 1 163 ? 0.121 6.34 -13.898 1 98.12 163 ASN A CA 1
ATOM 1356 C C . ASN A 1 163 ? -0.154 7.348 -15.016 1 98.12 163 ASN A C 1
ATOM 1358 O O . ASN A 1 163 ? 0.768 7.992 -15.516 1 98.12 163 ASN A O 1
ATOM 1362 N N . ASP A 1 164 ? -1.419 7.539 -15.398 1 98.06 164 ASP A N 1
ATOM 1363 C CA . ASP A 1 164 ? -1.765 8.469 -16.469 1 98.06 164 ASP A CA 1
ATOM 1364 C C . ASP A 1 164 ? -1.456 9.906 -16.062 1 98.06 164 ASP A C 1
ATOM 1366 O O . ASP A 1 164 ? -1.386 10.797 -16.906 1 98.06 164 ASP A O 1
ATOM 1370 N N . TYR A 1 165 ? -1.175 10.156 -14.75 1 97.62 165 TYR A N 1
ATOM 1371 C CA . TYR A 1 165 ? -1.086 11.531 -14.258 1 97.62 165 TYR A CA 1
ATOM 1372 C C . TYR A 1 165 ? 0.267 11.781 -13.602 1 97.62 165 TYR A C 1
ATOM 1374 O O . TYR A 1 165 ? 0.496 12.859 -13.031 1 97.62 165 TYR A O 1
ATOM 1382 N N . LEU A 1 166 ? 1.159 10.805 -13.672 1 97.38 166 LEU A N 1
ATOM 1383 C CA . LEU A 1 166 ? 2.436 10.922 -12.977 1 97.38 166 LEU A CA 1
ATOM 1384 C C . LEU A 1 166 ? 3.355 11.906 -13.68 1 97.38 166 LEU A C 1
ATOM 1386 O O . LEU A 1 166 ? 4.113 12.633 -13.031 1 97.38 166 LEU A O 1
ATOM 1390 N N . ASP A 1 167 ? 3.225 12.039 -14.992 1 95.81 167 ASP A N 1
ATOM 1391 C CA . ASP A 1 167 ? 4.148 12.859 -15.766 1 95.81 167 ASP A CA 1
ATOM 1392 C C . ASP A 1 167 ? 3.912 14.344 -15.508 1 95.81 167 ASP A C 1
ATOM 1394 O O . ASP A 1 167 ? 4.82 15.164 -15.672 1 95.81 167 ASP A O 1
ATOM 1398 N N . THR A 1 168 ? 2.723 14.703 -15.086 1 96.88 168 THR A N 1
ATOM 1399 C CA . THR A 1 168 ? 2.404 16.109 -14.875 1 96.88 168 THR A CA 1
ATOM 1400 C C . THR A 1 168 ? 2.311 16.422 -13.383 1 96.88 168 THR A C 1
ATOM 1402 O O . THR A 1 168 ? 1.808 17.484 -13 1 96.88 168 THR A O 1
ATOM 1405 N N . ALA A 1 169 ? 2.766 15.508 -12.578 1 97.06 169 ALA A N 1
ATOM 1406 C CA . ALA A 1 169 ? 2.924 15.773 -11.148 1 97.06 169 ALA A CA 1
ATOM 1407 C C . ALA A 1 169 ? 4.312 16.328 -10.844 1 97.06 169 ALA A C 1
ATOM 1409 O O . ALA A 1 169 ? 5.324 15.68 -11.141 1 97.06 169 ALA A O 1
ATOM 1410 N N . VAL A 1 170 ? 4.391 17.484 -10.266 1 95.25 170 VAL A N 1
ATOM 1411 C CA . VAL A 1 170 ? 5.691 18.078 -9.969 1 95.25 170 VAL A CA 1
ATOM 1412 C C . VAL A 1 170 ? 6.453 17.172 -9 1 95.25 170 VAL A C 1
ATOM 1414 O O . VAL A 1 170 ? 7.645 16.922 -9.188 1 95.25 170 VAL A O 1
ATOM 1417 N N . LEU A 1 171 ? 5.742 16.719 -8.008 1 91.62 171 LEU A N 1
ATOM 1418 C CA . LEU A 1 171 ? 6.25 15.742 -7.047 1 91.62 171 LEU A CA 1
ATOM 1419 C C . LEU A 1 171 ? 5.27 14.586 -6.875 1 91.62 171 LEU A C 1
ATOM 1421 O O . LEU A 1 171 ? 4.23 14.742 -6.23 1 91.62 171 LEU A O 1
ATOM 1425 N N . PRO A 1 172 ? 5.684 13.43 -7.402 1 94.12 172 PRO A N 1
ATOM 1426 C CA . PRO A 1 172 ? 4.816 12.289 -7.133 1 94.12 172 PRO A CA 1
ATOM 1427 C C . PRO A 1 172 ? 4.66 12.008 -5.637 1 94.12 172 PRO A C 1
ATOM 1429 O O . PRO A 1 172 ? 5.613 12.156 -4.875 1 94.12 172 PRO A O 1
ATOM 1432 N N . SER A 1 173 ? 3.545 11.617 -5.25 1 96.56 173 SER A N 1
ATOM 1433 C CA . SER A 1 173 ? 3.148 11.516 -3.85 1 96.56 173 SER A CA 1
ATOM 1434 C C . SER A 1 173 ? 4.047 10.547 -3.09 1 96.56 173 SER A C 1
ATOM 1436 O O . SER A 1 173 ? 4.246 9.414 -3.52 1 96.56 173 SER A O 1
ATOM 1438 N N . CYS A 1 174 ? 4.559 10.992 -1.977 1 96.69 174 CYS A N 1
ATOM 1439 C CA . CYS A 1 174 ? 5.363 10.141 -1.106 1 96.69 174 CYS A CA 1
ATOM 1440 C C . CYS A 1 174 ? 4.477 9.211 -0.28 1 96.69 174 CYS A C 1
ATOM 1442 O O . CYS A 1 174 ? 4.715 8.008 -0.224 1 96.69 174 CYS A O 1
ATOM 1444 N N . VAL A 1 175 ? 3.529 9.867 0.476 1 98.38 175 VAL A N 1
ATOM 1445 C CA . VAL A 1 175 ? 2.387 9.078 0.93 1 98.38 175 VAL A CA 1
ATOM 1446 C C . VAL A 1 175 ? 1.399 8.891 -0.22 1 98.38 175 VAL A C 1
ATOM 1448 O O . VAL A 1 175 ? 0.662 9.812 -0.571 1 98.38 175 VAL A O 1
ATOM 1451 N N . TRP A 1 176 ? 1.395 7.699 -0.762 1 98.5 176 TRP A N 1
ATOM 1452 C CA . TRP A 1 176 ? 0.815 7.598 -2.098 1 98.5 176 TRP A CA 1
ATOM 1453 C C . TRP A 1 176 ? -0.494 6.816 -2.066 1 98.5 176 TRP A C 1
ATOM 1455 O O . TRP A 1 176 ? -1.245 6.812 -3.045 1 98.5 176 TRP A O 1
ATOM 1465 N N . SER A 1 177 ? -0.794 6.219 -0.858 1 98.56 177 SER A N 1
ATOM 1466 C CA . SER A 1 177 ? -2.061 5.496 -0.804 1 98.56 177 SER A CA 1
ATOM 1467 C C . SER A 1 177 ? -2.488 5.238 0.637 1 98.56 177 SER A C 1
ATOM 1469 O O . SER A 1 177 ? -1.684 5.371 1.562 1 98.56 177 SER A O 1
ATOM 1471 N N . SER A 1 178 ? -3.775 4.898 0.744 1 98.69 178 SER A N 1
ATOM 1472 C CA . SER A 1 178 ? -4.363 4.445 1.999 1 98.69 178 SER A CA 1
ATOM 1473 C C . SER A 1 178 ? -5.496 3.457 1.753 1 98.69 178 SER A C 1
ATOM 1475 O O . SER A 1 178 ? -6.191 3.541 0.739 1 98.69 178 SER A O 1
ATOM 1477 N N . GLU A 1 179 ? -5.613 2.506 2.633 1 98.75 179 GLU A N 1
ATOM 1478 C CA . GLU A 1 179 ? -6.723 1.555 2.68 1 98.75 179 GLU A CA 1
ATOM 1479 C C . GLU A 1 179 ? -7.523 1.703 3.969 1 98.75 179 GLU A C 1
ATOM 1481 O O . GLU A 1 179 ? -6.953 1.933 5.039 1 98.75 179 GLU A O 1
ATOM 1486 N N . TRP A 1 180 ? -8.836 1.527 3.832 1 98.62 180 TRP A N 1
ATOM 1487 C CA . TRP A 1 180 ? -9.711 1.759 4.977 1 98.62 180 TRP A CA 1
ATOM 1488 C C . TRP A 1 180 ? -10.656 0.581 5.188 1 98.62 180 TRP A C 1
ATOM 1490 O O . TRP A 1 180 ? -10.898 -0.197 4.266 1 98.62 180 TRP A O 1
ATOM 1500 N N . ASP A 1 181 ? -11.141 0.386 6.398 1 96.88 181 ASP A N 1
ATOM 1501 C CA . ASP A 1 181 ? -12.188 -0.591 6.699 1 96.88 181 ASP A CA 1
ATOM 1502 C C . ASP A 1 181 ? -12.938 -0.221 7.973 1 96.88 181 ASP A C 1
ATOM 1504 O O . ASP A 1 181 ? -12.461 0.593 8.766 1 96.88 181 ASP A O 1
ATOM 1508 N N . VAL A 1 182 ? -14.078 -0.747 8.094 1 96.25 182 VAL A N 1
ATOM 1509 C CA . VAL A 1 182 ? -14.883 -0.653 9.305 1 96.25 182 VAL A CA 1
ATOM 1510 C C . VAL A 1 182 ? -14.953 -2.02 9.984 1 96.25 182 VAL A C 1
ATOM 1512 O O . VAL A 1 182 ? -15.375 -3.002 9.375 1 96.25 182 VAL A O 1
ATOM 1515 N N . THR A 1 183 ? -14.453 -2.1 11.18 1 94.38 183 THR A N 1
ATOM 1516 C CA . THR A 1 183 ? -14.5 -3.328 11.969 1 94.38 183 THR A CA 1
ATOM 1517 C C . THR A 1 183 ? -14.891 -3.029 13.406 1 94.38 183 THR A C 1
ATOM 1519 O O . THR A 1 183 ? -14.227 -2.238 14.086 1 94.38 183 THR A O 1
ATOM 1522 N N . ASP A 1 184 ? -15.992 -3.623 13.867 1 92.5 184 ASP A N 1
ATOM 1523 C CA . ASP A 1 184 ? -16.453 -3.504 15.242 1 92.5 184 ASP A CA 1
ATOM 1524 C C . ASP A 1 184 ? -16.703 -2.043 15.617 1 92.5 184 ASP A C 1
ATOM 1526 O O . ASP A 1 184 ? -16.234 -1.572 16.656 1 92.5 184 ASP A O 1
ATOM 1530 N N . GLY A 1 185 ? -17.25 -1.318 14.703 1 95.56 185 GLY A N 1
ATOM 1531 C CA . GLY A 1 185 ? -17.641 0.06 14.953 1 95.56 185 GLY A CA 1
ATOM 1532 C C . GLY A 1 185 ? -16.469 1.029 14.914 1 95.56 185 GLY A C 1
ATOM 1533 O O . GLY A 1 185 ? -16.609 2.195 15.289 1 95.56 185 GLY A O 1
ATOM 1534 N N . LYS A 1 186 ? -15.328 0.557 14.438 1 97.69 186 LYS A N 1
ATOM 1535 C CA . LYS A 1 186 ? -14.125 1.388 14.375 1 97.69 186 LYS A CA 1
ATOM 1536 C C . LYS A 1 186 ? -13.672 1.585 12.93 1 97.69 186 LYS A C 1
ATOM 1538 O O . LYS A 1 186 ? -13.789 0.676 12.109 1 97.69 186 LYS A O 1
ATOM 1543 N N . LEU A 1 187 ? -13.164 2.771 12.664 1 98.56 187 LEU A N 1
ATOM 1544 C CA . LEU A 1 187 ? -12.547 3.062 11.375 1 98.56 187 LEU A CA 1
ATOM 1545 C C . LEU A 1 187 ? -11.039 2.838 11.43 1 98.56 187 LEU A C 1
ATOM 1547 O O . LEU A 1 187 ? -10.344 3.467 12.227 1 98.56 187 LEU A O 1
ATOM 1551 N N . ASN A 1 188 ? -10.57 1.896 10.641 1 98.31 188 ASN A N 1
ATOM 1552 C CA . ASN A 1 188 ? -9.148 1.572 10.555 1 98.31 188 ASN A CA 1
ATOM 1553 C C . ASN A 1 188 ? -8.555 1.985 9.211 1 98.31 188 ASN A C 1
ATOM 1555 O O . ASN A 1 188 ? -9.266 2.045 8.203 1 98.31 188 ASN A O 1
ATOM 1559 N N . CYS A 1 189 ? -7.289 2.297 9.203 1 98.19 189 CYS A N 1
ATOM 1560 C CA . CYS A 1 189 ? -6.676 2.633 7.922 1 98.19 189 CYS A CA 1
ATOM 1561 C C . CYS A 1 189 ? -5.242 2.115 7.852 1 98.19 189 CYS A C 1
ATOM 1563 O O . CYS A 1 189 ? -4.625 1.846 8.883 1 98.19 189 CYS A O 1
ATOM 1565 N N . TRP A 1 190 ? -4.785 1.82 6.723 1 98.75 190 TRP A N 1
ATOM 1566 C CA . TRP A 1 190 ? -3.404 1.501 6.379 1 98.75 190 TRP A CA 1
ATOM 1567 C C . TRP A 1 190 ? -2.834 2.525 5.402 1 98.75 190 TRP A C 1
ATOM 1569 O O . TRP A 1 190 ? -3.352 2.689 4.297 1 98.75 190 TRP A O 1
ATOM 1579 N N . VAL A 1 191 ? -1.746 3.201 5.844 1 98.81 191 VAL A N 1
ATOM 1580 C CA . VAL A 1 191 ? -1.114 4.223 5.02 1 98.81 191 VAL A CA 1
ATOM 1581 C C . VAL A 1 191 ? 0.16 3.666 4.387 1 98.81 191 VAL A C 1
ATOM 1583 O O . VAL A 1 191 ? 0.965 3.023 5.066 1 98.81 191 VAL A O 1
ATOM 1586 N N . HIS A 1 192 ? 0.34 3.914 3.1 1 98.69 192 HIS A N 1
ATOM 1587 C CA . HIS A 1 192 ? 1.512 3.465 2.355 1 98.69 192 HIS A CA 1
ATOM 1588 C C . HIS A 1 192 ? 2.396 4.641 1.957 1 98.69 192 HIS A C 1
ATOM 1590 O O . HIS A 1 192 ? 1.941 5.562 1.272 1 98.69 192 HIS A O 1
ATOM 1596 N N . GLN A 1 193 ? 3.625 4.539 2.35 1 98.69 193 GLN A N 1
ATOM 1597 C CA . GLN A 1 193 ? 4.586 5.602 2.064 1 98.69 193 GLN A CA 1
ATOM 1598 C C . GLN A 1 193 ? 5.816 5.055 1.354 1 98.69 193 GLN A C 1
ATOM 1600 O O . GLN A 1 193 ? 6.566 4.258 1.922 1 98.69 193 GLN A O 1
ATOM 1605 N N . ARG A 1 194 ? 6.051 5.488 0.137 1 97.5 194 ARG A N 1
ATOM 1606 C CA . ARG A 1 194 ? 7.137 4.945 -0.669 1 97.5 194 ARG A CA 1
ATOM 1607 C C . ARG A 1 194 ? 8.477 5.555 -0.266 1 97.5 194 ARG A C 1
ATOM 1609 O O . ARG A 1 194 ? 9.523 4.934 -0.441 1 97.5 194 ARG A O 1
ATOM 1616 N N . SER A 1 195 ? 8.469 6.82 0.153 1 95.38 195 SER A N 1
ATOM 1617 C CA . SER A 1 195 ? 9.641 7.598 0.542 1 95.38 195 SER A CA 1
ATOM 1618 C C . SER A 1 195 ? 9.344 8.477 1.756 1 95.38 195 SER A C 1
ATOM 1620 O O . SER A 1 195 ? 8.438 9.305 1.723 1 95.38 195 SER A O 1
ATOM 1622 N N . CYS A 1 196 ? 10.203 8.312 2.748 1 97.44 196 CYS A N 1
ATOM 1623 C CA . CYS A 1 196 ? 9.852 8.953 4.004 1 97.44 196 CYS A CA 1
ATOM 1624 C C . CYS A 1 196 ? 11.047 9.688 4.598 1 97.44 196 CYS A C 1
ATOM 1626 O O . CYS A 1 196 ? 11.992 9.062 5.082 1 97.44 196 CYS A O 1
ATOM 1628 N N . ASP A 1 197 ? 10.969 11.016 4.504 1 95.81 197 ASP A N 1
ATOM 1629 C CA . ASP A 1 197 ? 11.836 11.82 5.359 1 95.81 197 ASP A CA 1
ATOM 1630 C C . ASP A 1 197 ? 11.414 11.719 6.824 1 95.81 197 ASP A C 1
ATOM 1632 O O . ASP A 1 197 ? 10.477 12.391 7.254 1 95.81 197 ASP A O 1
ATOM 1636 N N . VAL A 1 198 ? 12.117 10.938 7.574 1 98 198 VAL A N 1
ATOM 1637 C CA . VAL A 1 198 ? 11.664 10.508 8.891 1 98 198 VAL A CA 1
ATOM 1638 C C . VAL A 1 198 ? 11.656 11.703 9.852 1 98 198 VAL A C 1
ATOM 1640 O O . VAL A 1 198 ? 10.703 11.891 10.602 1 98 198 VAL A O 1
ATOM 1643 N N . PRO A 1 199 ? 12.594 12.609 9.758 1 97.19 199 PRO A N 1
ATOM 1644 C CA . PRO A 1 199 ? 12.633 13.703 10.734 1 97.19 199 PRO A CA 1
ATOM 1645 C C . PRO A 1 199 ? 11.516 14.727 10.516 1 97.19 199 PRO A C 1
ATOM 1647 O O . PRO A 1 199 ? 10.938 15.227 11.484 1 97.19 199 PRO A O 1
ATOM 1650 N N . LEU A 1 200 ? 11.25 14.984 9.258 1 93.88 200 LEU A N 1
ATOM 1651 C CA . LEU A 1 200 ? 10.312 16.062 8.977 1 93.88 200 LEU A CA 1
ATOM 1652 C C . LEU A 1 200 ? 8.977 15.5 8.492 1 93.88 200 LEU A C 1
ATOM 1654 O O . LEU A 1 200 ? 7.93 15.781 9.094 1 93.88 200 LEU A O 1
ATOM 1658 N N . GLY A 1 201 ? 9.023 14.641 7.52 1 95.19 201 GLY A N 1
ATOM 1659 C CA . GLY A 1 201 ? 7.824 14.172 6.848 1 95.19 201 GLY A CA 1
ATOM 1660 C C . GLY A 1 201 ? 6.984 13.234 7.699 1 95.19 201 GLY A C 1
ATOM 1661 O O . GLY A 1 201 ? 5.773 13.422 7.824 1 95.19 201 GLY A O 1
ATOM 1662 N N . LEU A 1 202 ? 7.602 12.312 8.328 1 98.12 202 LEU A N 1
ATOM 1663 C CA . LEU A 1 202 ? 6.883 11.227 8.992 1 98.12 202 LEU A CA 1
ATOM 1664 C C . LEU A 1 202 ? 6.008 11.766 10.117 1 98.12 202 LEU A C 1
ATOM 1666 O O . LEU A 1 202 ? 4.812 11.477 10.172 1 98.12 202 LEU A O 1
ATOM 1670 N N . PRO A 1 203 ? 6.559 12.602 11.062 1 97.44 203 PRO A N 1
ATOM 1671 C CA . PRO A 1 203 ? 5.711 13.102 12.141 1 97.44 203 PRO A CA 1
ATOM 1672 C C . PRO A 1 203 ? 4.512 13.891 11.633 1 97.44 203 PRO A C 1
ATOM 1674 O O . PRO A 1 203 ? 3.408 13.766 12.172 1 97.44 203 PRO A O 1
ATOM 1677 N N . PHE A 1 204 ? 4.762 14.617 10.594 1 96.38 204 PHE A N 1
ATOM 1678 C CA . PHE A 1 204 ? 3.701 15.422 9.992 1 96.38 204 PHE A CA 1
ATOM 1679 C C . PHE A 1 204 ? 2.631 14.523 9.375 1 96.38 204 PHE A C 1
ATOM 1681 O O . PHE A 1 204 ? 1.436 14.734 9.602 1 96.38 204 PHE A O 1
ATOM 1688 N N . ASN A 1 205 ? 3.004 13.555 8.648 1 98.44 205 ASN A N 1
ATOM 1689 C CA . ASN A 1 205 ? 2.092 12.672 7.934 1 98.44 205 ASN A CA 1
ATOM 1690 C C . ASN A 1 205 ? 1.27 11.82 8.898 1 98.44 205 ASN A C 1
ATOM 1692 O O . ASN A 1 205 ? 0.077 11.602 8.68 1 98.44 205 ASN A O 1
ATOM 1696 N N . VAL A 1 206 ? 1.904 11.32 9.938 1 98.56 206 VAL A N 1
ATOM 1697 C CA . VAL A 1 206 ? 1.193 10.508 10.914 1 98.56 206 VAL A CA 1
ATOM 1698 C C . VAL A 1 206 ? 0.107 11.336 11.586 1 98.56 206 VAL A C 1
ATOM 1700 O O . VAL A 1 206 ? -1.023 10.875 11.758 1 98.56 206 VAL A O 1
ATOM 1703 N N . THR A 1 207 ? 0.466 12.57 11.93 1 97.81 207 THR A N 1
ATOM 1704 C CA . THR A 1 207 ? -0.52 13.469 12.516 1 97.81 207 THR A CA 1
ATOM 1705 C C . THR A 1 207 ? -1.664 13.727 11.539 1 97.81 207 THR A C 1
ATOM 1707 O O . THR A 1 207 ? -2.836 13.664 11.922 1 97.81 207 THR A O 1
ATOM 1710 N N . GLN A 1 208 ? -1.344 13.977 10.328 1 98.44 208 GLN A N 1
ATOM 1711 C CA . GLN A 1 208 ? -2.332 14.25 9.289 1 98.44 208 GLN A CA 1
ATOM 1712 C C . GLN A 1 208 ? -3.342 13.109 9.18 1 98.44 208 GLN A C 1
ATOM 1714 O O . GLN A 1 208 ? -4.551 13.336 9.289 1 98.44 208 GLN A O 1
ATOM 1719 N N . TYR A 1 209 ? -2.883 11.914 9.016 1 98.81 209 TYR A N 1
ATOM 1720 C CA . TYR A 1 209 ? -3.775 10.789 8.766 1 98.81 209 TYR A CA 1
ATOM 1721 C C . TYR A 1 209 ? -4.516 10.383 10.039 1 98.81 209 TYR A C 1
ATOM 1723 O O . TYR A 1 209 ? -5.617 9.836 9.977 1 98.81 209 TYR A O 1
ATOM 1731 N N . SER A 1 210 ? -3.922 10.656 11.203 1 98.62 210 SER A N 1
ATOM 1732 C CA . SER A 1 210 ? -4.637 10.422 12.453 1 98.62 210 SER A CA 1
ATOM 1733 C C . SER A 1 210 ? -5.824 11.367 12.594 1 98.62 210 SER A C 1
ATOM 1735 O O . SER A 1 210 ? -6.922 10.938 12.953 1 98.62 210 SER A O 1
ATOM 1737 N N . VAL A 1 211 ? -5.594 12.633 12.297 1 98.75 211 VAL A N 1
ATOM 1738 C CA . VAL A 1 211 ? -6.688 13.594 12.352 1 98.75 211 VAL A CA 1
ATOM 1739 C C . VAL A 1 211 ? -7.746 13.234 11.312 1 98.75 211 VAL A C 1
ATOM 1741 O O . VAL A 1 211 ? -8.945 13.273 11.594 1 98.75 211 VAL A O 1
ATOM 1744 N N . LEU A 1 212 ? -7.316 12.883 10.094 1 98.88 212 LEU A N 1
ATOM 1745 C CA . LEU A 1 212 ? -8.234 12.484 9.031 1 98.88 212 LEU A CA 1
ATOM 1746 C C . LEU A 1 212 ? -9.102 11.312 9.477 1 98.88 212 LEU A C 1
ATOM 1748 O O . LEU A 1 212 ? -10.32 11.328 9.289 1 98.88 212 LEU A O 1
ATOM 1752 N N . ASN A 1 213 ? -8.477 10.328 10.039 1 98.81 213 ASN A N 1
ATOM 1753 C CA . ASN A 1 213 ? -9.203 9.18 10.555 1 98.81 213 ASN A CA 1
ATOM 1754 C C . ASN A 1 213 ? -10.258 9.594 11.578 1 98.81 213 ASN A C 1
ATOM 1756 O O . ASN A 1 213 ? -11.406 9.172 11.5 1 98.81 213 ASN A O 1
ATOM 1760 N N . CYS A 1 214 ? -9.859 10.422 12.523 1 98.81 214 CYS A N 1
ATOM 1761 C CA . CYS A 1 214 ? -10.773 10.867 13.57 1 98.81 214 CYS A CA 1
ATOM 1762 C C . CYS A 1 214 ? -11.93 11.664 12.977 1 98.81 214 CYS A C 1
ATOM 1764 O O . CYS A 1 214 ? -13.086 11.477 13.383 1 98.81 214 CYS A O 1
ATOM 1766 N N . MET A 1 215 ? -11.641 12.547 12.062 1 98.94 215 MET A N 1
ATOM 1767 C CA . MET A 1 215 ? -12.672 13.359 11.43 1 98.94 215 MET A CA 1
ATOM 1768 C C . MET A 1 215 ? -13.68 12.477 10.695 1 98.94 215 MET A C 1
ATOM 1770 O O . MET A 1 215 ? -14.891 12.641 10.852 1 98.94 215 MET A O 1
ATOM 1774 N N . LEU A 1 216 ? -13.156 11.555 9.898 1 98.94 216 LEU A N 1
ATOM 1775 C CA . LEU A 1 216 ? -14.023 10.672 9.125 1 98.94 216 LEU A CA 1
ATOM 1776 C C . LEU A 1 216 ? -14.828 9.766 10.047 1 98.94 216 LEU A C 1
ATOM 1778 O O . LEU A 1 216 ? -16.016 9.516 9.805 1 98.94 216 LEU A O 1
ATOM 1782 N N . ALA A 1 217 ? -14.18 9.227 11.062 1 98.81 217 ALA A N 1
ATOM 1783 C CA . ALA A 1 217 ? -14.898 8.406 12.031 1 98.81 217 ALA A CA 1
ATOM 1784 C C . ALA A 1 217 ? -16.062 9.18 12.648 1 98.81 217 ALA A C 1
ATOM 1786 O O . ALA A 1 217 ? -17.188 8.672 12.727 1 98.81 217 ALA A O 1
ATOM 1787 N N . GLN A 1 218 ? -15.844 10.43 13.078 1 98.75 218 GLN A N 1
ATOM 1788 C CA . GLN A 1 218 ? -16.859 11.258 13.711 1 98.75 218 GLN A CA 1
ATOM 1789 C C . GLN A 1 218 ? -18.062 11.445 12.797 1 98.75 218 GLN A C 1
ATOM 1791 O O . GLN A 1 218 ? -19.203 11.172 13.195 1 98.75 218 GLN A O 1
ATOM 1796 N N . VAL A 1 219 ? -17.828 11.828 11.586 1 98.75 219 VAL A N 1
ATOM 1797 C CA . VAL A 1 219 ? -18.922 12.219 10.711 1 98.75 219 VAL A CA 1
ATOM 1798 C C . VAL A 1 219 ? -19.656 10.977 10.211 1 98.75 219 VAL A C 1
ATOM 1800 O O . VAL A 1 219 ? -20.766 11.07 9.672 1 98.75 219 VAL A O 1
ATOM 1803 N N . CYS A 1 220 ? -19.031 9.812 10.344 1 98.69 220 CYS A N 1
ATOM 1804 C CA . CYS A 1 220 ? -19.656 8.562 9.914 1 98.69 220 CYS A CA 1
ATOM 1805 C C . CYS A 1 220 ? -20.219 7.793 11.094 1 98.69 220 CYS A C 1
ATOM 1807 O O . CYS A 1 220 ? -20.703 6.668 10.938 1 98.69 220 CYS A O 1
ATOM 1809 N N . GLY A 1 221 ? -20.141 8.344 12.32 1 98.38 221 GLY A N 1
ATOM 1810 C CA . GLY A 1 221 ? -20.703 7.723 13.508 1 98.38 221 GLY A CA 1
ATOM 1811 C C . GLY A 1 221 ? -19.891 6.543 14.008 1 98.38 221 GLY A C 1
ATOM 1812 O O . GLY A 1 221 ? -20.453 5.566 14.516 1 98.38 221 GLY A O 1
ATOM 1813 N N . LEU A 1 222 ? -18.656 6.535 13.758 1 98.62 222 LEU A N 1
ATOM 1814 C CA . LEU A 1 222 ? -17.734 5.473 14.156 1 98.62 222 LEU A CA 1
ATOM 1815 C C . LEU A 1 222 ? -16.719 5.988 15.172 1 98.62 222 LEU A C 1
ATOM 1817 O O . LEU A 1 222 ? -16.656 7.188 15.445 1 98.62 222 LEU A O 1
ATOM 1821 N N . LYS A 1 223 ? -15.984 5.109 15.773 1 98.5 223 LYS A N 1
ATOM 1822 C CA . LYS A 1 223 ? -14.828 5.445 16.609 1 98.5 223 LYS A CA 1
ATOM 1823 C C . LYS A 1 223 ? -13.523 5.262 15.828 1 98.5 223 LYS A C 1
ATOM 1825 O O . LYS A 1 223 ? -13.438 4.414 14.938 1 98.5 223 LYS A O 1
ATOM 1830 N N . PRO A 1 224 ? -12.547 6.129 16.141 1 98.44 224 PRO A N 1
ATOM 1831 C CA . PRO A 1 224 ? -11.234 5.863 15.547 1 98.44 224 PRO A CA 1
ATOM 1832 C C . PRO A 1 224 ? -10.664 4.504 15.953 1 98.44 224 PRO A C 1
ATOM 1834 O O . PRO A 1 224 ? -10.828 4.078 17.094 1 98.44 224 PRO A O 1
ATOM 1837 N N . GLY A 1 225 ? -10.047 3.818 14.984 1 98 225 GLY A N 1
ATOM 1838 C CA . GLY A 1 225 ? -9.398 2.539 15.227 1 98 225 GLY A CA 1
ATOM 1839 C C . GLY A 1 225 ? -7.895 2.592 15.047 1 98 225 GLY A C 1
ATOM 1840 O O . GLY A 1 225 ? -7.234 3.508 15.547 1 98 225 GLY A O 1
ATOM 1841 N N . THR A 1 226 ? -7.371 1.614 14.344 1 97.88 226 THR A N 1
ATOM 1842 C CA . THR A 1 226 ? -5.926 1.489 14.195 1 97.88 226 THR A CA 1
ATOM 1843 C C . THR A 1 226 ? -5.457 2.135 12.891 1 97.88 226 THR A C 1
ATOM 1845 O O . THR A 1 226 ? -6.227 2.246 11.938 1 97.88 226 THR A O 1
ATOM 1848 N N . ILE A 1 227 ? -4.223 2.58 12.945 1 98.31 227 ILE A N 1
ATOM 1849 C CA . ILE A 1 227 ? -3.521 3.02 11.742 1 98.31 227 ILE A CA 1
ATOM 1850 C C . ILE A 1 227 ? -2.244 2.201 11.57 1 98.31 227 ILE A C 1
ATOM 1852 O O . ILE A 1 227 ? -1.394 2.166 12.461 1 98.31 227 ILE A O 1
ATOM 1856 N N . ASP A 1 228 ? -2.211 1.479 10.5 1 98.69 228 ASP A N 1
ATOM 1857 C CA . ASP A 1 228 ? -0.982 0.825 10.055 1 98.69 228 ASP A CA 1
ATOM 1858 C C . ASP A 1 228 ? -0.202 1.715 9.094 1 98.69 228 ASP A C 1
ATOM 1860 O O . ASP A 1 228 ? -0.795 2.432 8.281 1 98.69 228 ASP A O 1
ATOM 1864 N N . TRP A 1 229 ? 1.137 1.659 9.203 1 98.75 229 TRP A N 1
ATOM 1865 C CA . TRP A 1 229 ? 1.976 2.486 8.344 1 98.75 229 TRP A CA 1
ATOM 1866 C C . TRP A 1 229 ? 3.07 1.654 7.688 1 98.75 229 TRP A C 1
ATOM 1868 O O . TRP A 1 229 ? 3.848 0.986 8.375 1 98.75 229 TRP A O 1
ATOM 1878 N N . SER A 1 230 ? 3.043 1.663 6.359 1 98.44 230 SER A N 1
ATOM 1879 C CA . SER A 1 230 ? 4.121 1.057 5.582 1 98.44 230 SER A CA 1
ATOM 1880 C C . SER A 1 230 ? 5.09 2.113 5.062 1 98.44 230 SER A C 1
ATOM 1882 O O . SER A 1 230 ? 4.688 3.029 4.34 1 98.44 230 SER A O 1
ATOM 1884 N N . ILE A 1 231 ? 6.371 1.889 5.387 1 98.56 231 ILE A N 1
ATOM 1885 C CA . ILE A 1 231 ? 7.402 2.771 4.852 1 98.56 231 ILE A CA 1
ATOM 1886 C C . ILE A 1 231 ? 8.398 1.959 4.027 1 98.56 231 ILE A C 1
ATOM 1888 O O . ILE A 1 231 ? 9.102 1.101 4.562 1 98.56 231 ILE A O 1
ATOM 1892 N N . LYS A 1 232 ? 8.453 2.195 2.777 1 97.88 232 LYS A N 1
ATOM 1893 C CA . LYS A 1 232 ? 9.328 1.426 1.894 1 97.88 232 LYS A CA 1
ATOM 1894 C C . LYS A 1 232 ? 10.75 1.968 1.917 1 97.88 232 LYS A C 1
ATOM 1896 O O . LYS A 1 232 ? 11.711 1.211 1.762 1 97.88 232 LYS A O 1
ATOM 1901 N N . ASP A 1 233 ? 11 3.25 2.035 1 95.81 233 ASP A N 1
ATOM 1902 C CA . ASP A 1 233 ? 12.281 3.932 2.15 1 95.81 233 ASP A CA 1
ATOM 1903 C C . ASP A 1 233 ? 12.258 4.961 3.277 1 95.81 233 ASP A C 1
ATOM 1905 O O . ASP A 1 233 ? 11.906 6.125 3.057 1 95.81 233 ASP A O 1
ATOM 1909 N N . ALA A 1 234 ? 12.641 4.453 4.418 1 97.69 234 ALA A N 1
ATOM 1910 C CA . ALA A 1 234 ? 12.75 5.348 5.566 1 97.69 234 ALA A CA 1
ATOM 1911 C C . ALA A 1 234 ? 14.164 5.922 5.676 1 97.69 234 ALA A C 1
ATOM 1913 O O . ALA A 1 234 ? 15.133 5.176 5.82 1 97.69 234 ALA A O 1
ATOM 1914 N N . HIS A 1 235 ? 14.25 7.223 5.602 1 97.06 235 HIS A N 1
ATOM 1915 C CA . HIS A 1 235 ? 15.609 7.746 5.535 1 97.06 235 HIS A CA 1
ATOM 1916 C C . HIS A 1 235 ? 15.758 9 6.387 1 97.06 235 HIS A C 1
ATOM 1918 O O . HIS A 1 235 ? 14.758 9.641 6.738 1 97.06 235 HIS A O 1
ATOM 1924 N N . ILE A 1 236 ? 16.953 9.227 6.797 1 97.19 236 ILE A N 1
ATOM 1925 C CA . ILE A 1 236 ? 17.438 10.453 7.426 1 97.19 236 ILE A CA 1
ATOM 1926 C C . ILE A 1 236 ? 18.531 11.078 6.57 1 97.19 236 ILE A C 1
ATOM 1928 O O . ILE A 1 236 ? 19.531 10.414 6.242 1 97.19 236 ILE A O 1
ATOM 1932 N N . TYR A 1 237 ? 18.281 12.312 6.172 1 93.94 237 TYR A N 1
ATOM 1933 C CA . TYR A 1 237 ? 19.344 13.016 5.477 1 93.94 237 TYR A CA 1
ATOM 1934 C C . TYR A 1 237 ? 20.531 13.258 6.402 1 93.94 237 TYR A C 1
ATOM 1936 O O . TYR A 1 237 ? 20.359 13.547 7.586 1 93.94 237 TYR A O 1
ATOM 1944 N N . VAL A 1 238 ? 21.703 13.258 5.809 1 93.94 238 VAL A N 1
ATOM 1945 C CA . VAL A 1 238 ? 22.906 13.344 6.625 1 93.94 238 VAL A CA 1
ATOM 1946 C C . VAL A 1 238 ? 22.938 14.688 7.359 1 93.94 238 VAL A C 1
ATOM 1948 O O . VAL A 1 238 ? 23.422 14.766 8.492 1 93.94 238 VAL A O 1
ATOM 1951 N N . ASN A 1 239 ? 22.344 15.703 6.781 1 92.69 239 ASN A N 1
ATOM 1952 C CA . ASN A 1 239 ? 22.359 17.016 7.41 1 92.69 239 ASN A CA 1
ATOM 1953 C C . ASN A 1 239 ? 21.281 17.125 8.492 1 92.69 239 ASN A C 1
ATOM 1955 O O . ASN A 1 239 ? 21.156 18.172 9.141 1 92.69 239 ASN A O 1
ATOM 1959 N N . GLN A 1 240 ? 20.547 16.047 8.719 1 96 240 GLN A N 1
ATOM 1960 C CA . GLN A 1 240 ? 19.516 16.016 9.75 1 96 240 GLN A CA 1
ATOM 1961 C C . GLN A 1 240 ? 19.969 15.188 10.953 1 96 240 GLN A C 1
ATOM 1963 O O . GLN A 1 240 ? 19.312 15.164 11.984 1 96 240 GLN A O 1
ATOM 1968 N N . VAL A 1 241 ? 21.125 14.594 10.875 1 97.12 241 VAL A N 1
ATOM 1969 C CA . VAL A 1 241 ? 21.562 13.578 11.828 1 97.12 241 VAL A CA 1
ATOM 1970 C C . VAL A 1 241 ? 21.766 14.219 13.203 1 97.12 241 VAL A C 1
ATOM 1972 O O . VAL A 1 241 ? 21.359 13.648 14.227 1 97.12 241 VAL A O 1
ATOM 1975 N N . ASP A 1 242 ? 22.312 15.383 13.234 1 97 242 ASP A N 1
ATOM 1976 C CA . ASP A 1 242 ? 22.578 16.031 14.516 1 97 242 ASP A CA 1
ATOM 1977 C C . ASP A 1 242 ? 21.266 16.328 15.258 1 97 242 ASP A C 1
ATOM 1979 O O . ASP A 1 242 ? 21.188 16.141 16.469 1 97 242 ASP A O 1
ATOM 1983 N N . GLY A 1 243 ? 20.312 16.781 14.508 1 97.62 243 GLY A N 1
ATOM 1984 C CA . GLY A 1 243 ? 19.016 17.016 15.117 1 97.62 243 GLY A CA 1
ATOM 1985 C C . GLY A 1 243 ? 18.375 15.766 15.664 1 97.62 243 GLY A C 1
ATOM 1986 O O . GLY A 1 243 ? 17.781 15.781 16.75 1 97.62 243 GLY A O 1
ATOM 1987 N N . ILE A 1 244 ? 18.562 14.688 14.977 1 98.31 244 ILE A N 1
ATOM 1988 C CA . ILE A 1 244 ? 17.969 13.422 15.391 1 98.31 244 ILE A CA 1
ATOM 1989 C C . ILE A 1 244 ? 18.703 12.891 16.625 1 98.31 244 ILE A C 1
ATOM 1991 O O . ILE A 1 244 ? 18.078 12.328 17.531 1 98.31 244 ILE A O 1
ATOM 1995 N N . LYS A 1 245 ? 19.969 13.055 16.656 1 98.25 245 LYS A N 1
ATOM 1996 C CA . LYS A 1 245 ? 20.719 12.656 17.844 1 98.25 245 LYS A CA 1
ATOM 1997 C C . LYS A 1 245 ? 20.266 13.43 19.062 1 98.25 245 LYS A C 1
ATOM 1999 O O . LYS A 1 245 ? 20.156 12.867 20.156 1 98.25 245 LYS A O 1
ATOM 2004 N N . GLU A 1 246 ? 20.016 14.688 18.859 1 98.25 246 GLU A N 1
ATOM 2005 C CA . GLU A 1 246 ? 19.484 15.492 19.953 1 98.25 246 GLU A CA 1
ATOM 2006 C C . GLU A 1 246 ? 18.125 14.953 20.422 1 98.25 246 GLU A C 1
ATOM 2008 O O . GLU A 1 246 ? 17.875 14.852 21.625 1 98.25 246 GLU A O 1
ATOM 2013 N N . GLN A 1 247 ? 17.297 14.633 19.484 1 98.31 247 GLN A N 1
ATOM 2014 C CA . GLN A 1 247 ? 15.984 14.117 19.844 1 98.31 247 GLN A CA 1
ATOM 2015 C C . GLN A 1 247 ? 16.094 12.797 20.594 1 98.31 247 GLN A C 1
ATOM 2017 O O . GLN A 1 247 ? 15.375 12.57 21.562 1 98.31 247 GLN A O 1
ATOM 2022 N N . ILE A 1 248 ? 16.969 11.938 20.156 1 98.5 248 ILE A N 1
ATOM 2023 C CA . ILE A 1 248 ? 17.203 10.656 20.812 1 98.5 248 ILE A CA 1
ATOM 2024 C C . ILE A 1 248 ? 17.719 10.898 22.234 1 98.5 248 ILE A C 1
ATOM 2026 O O . ILE A 1 248 ? 17.266 10.234 23.172 1 98.5 248 ILE A O 1
ATOM 2030 N N . ARG A 1 249 ? 18.578 11.852 22.375 1 98 249 ARG A N 1
ATOM 2031 C CA . ARG A 1 249 ? 19.109 12.188 23.703 1 98 249 ARG A CA 1
ATOM 2032 C C . ARG A 1 249 ? 17.984 12.656 24.625 1 98 249 ARG A C 1
ATOM 2034 O O . ARG A 1 249 ? 17.906 12.234 25.781 1 98 249 ARG A O 1
ATOM 2041 N N . ARG A 1 250 ? 17.141 13.539 24.125 1 97.75 250 ARG A N 1
ATOM 2042 C CA . ARG A 1 250 ? 15.992 13.992 24.906 1 97.75 250 ARG A CA 1
ATOM 2043 C C . ARG A 1 250 ? 15.188 12.805 25.422 1 97.75 250 ARG A C 1
ATOM 2045 O O . ARG A 1 250 ? 14.852 12.75 26.609 1 97.75 250 ARG A O 1
ATOM 2052 N N . PHE A 1 251 ? 14.945 11.883 24.5 1 97.75 251 PHE A N 1
ATOM 2053 C CA . PHE A 1 251 ? 14.133 10.727 24.828 1 97.75 251 PHE A CA 1
ATOM 2054 C C . PHE A 1 251 ? 14.836 9.852 25.859 1 97.75 251 PHE A C 1
ATOM 2056 O O . PHE A 1 251 ? 14.219 9.398 26.828 1 97.75 251 PHE A O 1
ATOM 2063 N N . ASP A 1 252 ? 16.078 9.633 25.672 1 97.69 252 ASP A N 1
ATOM 2064 C CA . ASP A 1 252 ? 16.828 8.727 26.531 1 97.69 252 ASP A CA 1
ATOM 2065 C C . ASP A 1 252 ? 17.016 9.328 27.922 1 97.69 252 ASP A C 1
ATOM 2067 O O . ASP A 1 252 ? 17.016 8.602 28.922 1 97.69 252 ASP A O 1
ATOM 2071 N N . GLU A 1 253 ? 17.125 10.602 28.016 1 97.56 253 GLU A N 1
ATOM 2072 C CA . GLU A 1 253 ? 17.438 11.266 29.281 1 97.56 253 GLU A CA 1
ATOM 2073 C C . GLU A 1 253 ? 16.172 11.672 30.016 1 97.56 253 GLU A C 1
ATOM 2075 O O . GLU A 1 253 ? 16.094 11.586 31.25 1 97.56 253 GLU A O 1
ATOM 2080 N N . GLN A 1 254 ? 15.195 12.102 29.25 1 96.25 254 GLN A N 1
ATOM 2081 C CA . GLN A 1 254 ? 14.023 12.711 29.875 1 96.25 254 GLN A CA 1
ATOM 2082 C C . GLN A 1 254 ? 12.781 11.859 29.672 1 96.25 254 GLN A C 1
ATOM 2084 O O . GLN A 1 254 ? 11.758 12.055 30.328 1 96.25 254 GLN A O 1
ATOM 2089 N N . GLY A 1 255 ? 12.875 10.938 28.75 1 95.69 255 GLY A N 1
ATOM 2090 C CA . GLY A 1 255 ? 11.672 10.227 28.344 1 95.69 255 GLY A CA 1
ATOM 2091 C C . GLY A 1 255 ? 10.758 11.055 27.453 1 95.69 255 GLY A C 1
ATOM 2092 O O . GLY A 1 255 ? 11.18 12.078 26.906 1 95.69 255 GLY A O 1
ATOM 2093 N N . ASP A 1 256 ? 9.586 10.469 27.172 1 95.69 256 ASP A N 1
ATOM 2094 C CA . ASP A 1 256 ? 8.555 11.227 26.453 1 95.69 256 ASP A CA 1
ATOM 2095 C C . ASP A 1 256 ? 7.516 11.781 27.406 1 95.69 256 ASP A C 1
ATOM 2097 O O . ASP A 1 256 ? 7.617 11.594 28.625 1 95.69 256 ASP A O 1
ATOM 2101 N N . LEU A 1 257 ? 6.633 12.625 26.891 1 96.38 257 LEU A N 1
ATOM 2102 C CA . LEU A 1 257 ? 5.535 13.203 27.656 1 96.38 257 LEU A CA 1
ATOM 2103 C C . LEU A 1 257 ? 4.211 12.539 27.312 1 96.38 257 LEU A C 1
ATOM 2105 O O . LEU A 1 257 ? 4.109 11.836 26.297 1 96.38 257 LEU A O 1
ATOM 2109 N N . PRO A 1 258 ? 3.227 12.727 28.172 1 96 258 PRO A N 1
ATOM 2110 C CA . PRO A 1 258 ? 1.923 12.125 27.859 1 96 258 PRO A CA 1
ATOM 2111 C C . PRO A 1 258 ? 1.345 12.617 26.547 1 96 258 PRO A C 1
ATOM 2113 O O . PRO A 1 258 ? 1.462 13.805 26.219 1 96 258 PRO A O 1
ATOM 2116 N N . ALA A 1 259 ? 0.755 11.656 25.844 1 96.5 259 ALA A N 1
ATOM 2117 C CA . ALA A 1 259 ? 0.08 12.031 24.609 1 96.5 259 ALA A CA 1
ATOM 2118 C C . ALA A 1 259 ? -1.094 12.961 24.875 1 96.5 259 ALA A C 1
ATOM 2120 O O . ALA A 1 259 ? -1.812 12.797 25.875 1 96.5 259 ALA A O 1
ATOM 2121 N N . PRO A 1 260 ? -1.309 13.938 24.062 1 97 260 PRO A N 1
ATOM 2122 C CA . PRO A 1 260 ? -2.475 14.812 24.203 1 97 260 PRO A CA 1
ATOM 2123 C C . PRO A 1 260 ? -3.77 14.148 23.734 1 97 260 PRO A C 1
ATOM 2125 O O . PRO A 1 260 ? -3.752 13 23.281 1 97 260 PRO A O 1
ATOM 2128 N N . LYS A 1 261 ? -4.777 14.891 23.906 1 96.69 261 LYS A N 1
ATOM 2129 C CA . LYS A 1 261 ? -6.074 14.492 23.359 1 96.69 261 LYS A CA 1
ATOM 2130 C C . LYS A 1 261 ? -6.484 15.398 22.203 1 96.69 261 LYS A C 1
ATOM 2132 O O . LYS A 1 261 ? -6.309 16.609 22.266 1 96.69 261 LYS A O 1
ATOM 2137 N N . LEU A 1 262 ? -6.941 14.719 21.141 1 98.12 262 LEU A N 1
ATOM 2138 C CA . LEU A 1 262 ? -7.48 15.492 20.016 1 98.12 262 LEU A CA 1
ATOM 2139 C C . LEU A 1 262 ? -8.93 15.891 20.281 1 98.12 262 LEU A C 1
ATOM 2141 O O . LEU A 1 262 ? -9.766 15.039 20.594 1 98.12 262 LEU A O 1
ATOM 2145 N N . TRP A 1 263 ? -9.164 17.156 20.25 1 98.31 263 TRP A N 1
ATOM 2146 C CA . TRP A 1 263 ? -10.531 17.672 20.297 1 98.31 263 TRP A CA 1
ATOM 2147 C C . TRP A 1 263 ? -11.016 18.078 18.922 1 98.31 263 TRP A C 1
ATOM 2149 O O . TRP A 1 263 ? -10.352 18.859 18.219 1 98.31 263 TRP A O 1
ATOM 2159 N N . LEU A 1 264 ? -12.078 17.484 18.5 1 98.62 264 LEU A N 1
ATOM 2160 C CA . LEU A 1 264 ? -12.789 17.891 17.281 1 98.62 264 LEU A CA 1
ATOM 2161 C C . LEU A 1 264 ? -14.148 18.484 17.625 1 98.62 264 LEU A C 1
ATOM 2163 O O . LEU A 1 264 ? -14.844 18 18.516 1 98.62 264 LEU A O 1
ATOM 2167 N N . ASN A 1 265 ? -14.492 19.578 16.984 1 98.81 265 ASN A N 1
ATOM 2168 C CA . ASN A 1 265 ? -15.812 20.172 17.188 1 98.81 265 ASN A CA 1
ATOM 2169 C C . ASN A 1 265 ? -16.922 19.141 17 1 98.81 265 ASN A C 1
ATOM 2171 O O . ASN A 1 265 ? -17.141 18.656 15.891 1 98.81 265 ASN A O 1
ATOM 2175 N N . PRO A 1 266 ? -17.594 18.828 18.094 1 98.31 266 PRO A N 1
ATOM 2176 C CA . PRO A 1 266 ? -18.578 17.75 18.031 1 98.31 266 PRO A CA 1
ATOM 2177 C C . PRO A 1 266 ? -19.812 18.125 17.203 1 98.31 266 PRO A C 1
ATOM 2179 O O . PRO A 1 266 ? -20.609 17.25 16.844 1 98.31 266 PRO A O 1
ATOM 2182 N N . ASP A 1 267 ? -19.969 19.344 16.828 1 98.31 267 ASP A N 1
ATOM 2183 C CA . ASP A 1 267 ? -21.156 19.797 16.109 1 98.31 267 ASP A CA 1
ATOM 2184 C C . ASP A 1 267 ? -21 19.578 14.609 1 98.31 267 ASP A C 1
ATOM 2186 O O . ASP A 1 267 ? -21.969 19.672 13.859 1 98.31 267 ASP A O 1
ATOM 2190 N N . VAL A 1 268 ? -19.781 19.312 14.164 1 98.69 268 VAL A N 1
ATOM 2191 C CA . VAL A 1 268 ? -19.562 19.094 12.742 1 98.69 268 VAL A CA 1
ATOM 2192 C C . VAL A 1 268 ? -19.984 17.672 12.367 1 98.69 268 VAL A C 1
ATOM 2194 O O . VAL A 1 268 ? -19.469 16.703 12.938 1 98.69 268 VAL A O 1
ATOM 2197 N N . LYS A 1 269 ? -20.891 17.547 11.367 1 98.38 269 LYS A N 1
ATOM 2198 C CA . LYS A 1 269 ? -21.438 16.234 10.992 1 98.38 269 LYS A CA 1
ATOM 2199 C C . LYS A 1 269 ? -21.094 15.883 9.555 1 98.38 269 LYS A C 1
ATOM 2201 O O . LYS A 1 269 ? -21.406 14.789 9.086 1 98.38 269 LYS A O 1
ATOM 2206 N N . ASP A 1 270 ? -20.469 16.812 8.891 1 98.69 270 ASP A N 1
ATOM 2207 C CA . ASP A 1 270 ? -20.031 16.672 7.512 1 98.69 270 ASP A CA 1
ATOM 2208 C C . ASP A 1 270 ? -18.547 17.016 7.371 1 98.69 270 ASP A C 1
ATOM 2210 O O . ASP A 1 270 ? -18.109 18.094 7.789 1 98.69 270 ASP A O 1
ATOM 2214 N N . PHE A 1 271 ? -17.812 16.078 6.805 1 98.94 271 PHE A N 1
ATOM 2215 C CA . PHE A 1 271 ? -16.375 16.266 6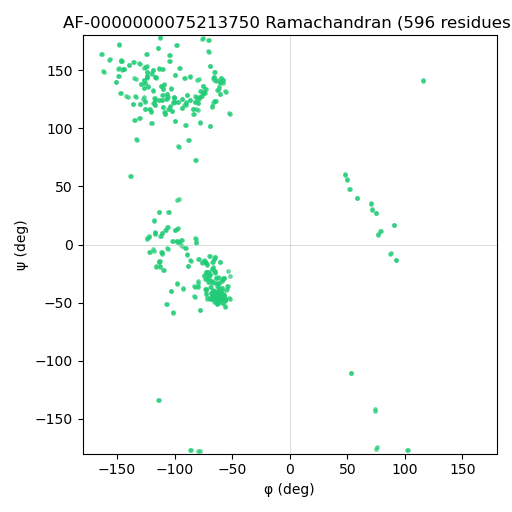.668 1 98.94 271 PHE A CA 1
ATOM 2216 C C . PHE A 1 271 ? -16.062 17.578 5.961 1 98.94 271 PHE A C 1
ATOM 2218 O O . PHE A 1 271 ? -15.102 18.266 6.309 1 98.94 271 PHE A O 1
ATOM 2225 N N . PHE A 1 272 ? -16.875 17.922 5.043 1 98.81 272 PHE A N 1
ATOM 2226 C CA . PHE A 1 272 ? -16.609 19.062 4.176 1 98.81 272 PHE A CA 1
ATOM 2227 C C . PHE A 1 272 ? -17.016 20.359 4.863 1 98.81 272 PHE A C 1
ATOM 2229 O O . PHE A 1 272 ? -16.812 21.453 4.316 1 98.81 272 PHE A O 1
ATOM 2236 N N . GLU A 1 273 ? -17.422 20.297 6.148 1 98.69 273 GLU A N 1
ATOM 2237 C CA . GLU A 1 273 ? -17.828 21.469 6.91 1 98.69 273 GLU A CA 1
ATOM 2238 C C . GLU A 1 273 ? -16.828 21.781 8.023 1 98.69 273 GLU A C 1
ATOM 2240 O O . GLU A 1 273 ? -16.938 22.797 8.695 1 98.69 273 GLU A O 1
ATOM 2245 N N . PHE A 1 274 ? -15.828 20.875 8.219 1 98.88 274 PHE A N 1
ATOM 2246 C CA . PHE A 1 274 ? -14.773 21.234 9.156 1 98.88 274 PHE A CA 1
ATOM 2247 C C . PHE A 1 274 ? -14.086 22.516 8.734 1 98.88 274 PHE A C 1
ATOM 2249 O O . PHE A 1 274 ? -13.828 22.734 7.543 1 98.88 274 PHE A O 1
ATOM 2256 N N . ASP A 1 275 ? -13.742 23.344 9.672 1 98.75 275 ASP A N 1
ATOM 2257 C CA . ASP A 1 275 ? -13.117 24.641 9.383 1 98.75 275 ASP A CA 1
ATOM 2258 C C . ASP A 1 275 ? -11.742 24.453 8.734 1 98.75 275 ASP A C 1
ATOM 2260 O O . ASP A 1 275 ? -10.883 23.766 9.289 1 98.75 275 ASP A O 1
ATOM 2264 N N . ASN A 1 276 ? -11.641 25.031 7.605 1 98.44 276 ASN A N 1
ATOM 2265 C CA . ASN A 1 276 ? -10.359 24.969 6.922 1 98.44 276 ASN A CA 1
ATOM 2266 C C . ASN A 1 276 ? -9.758 26.359 6.727 1 98.44 276 ASN A C 1
ATOM 2268 O O . ASN A 1 276 ? -8.953 26.562 5.812 1 98.44 276 ASN A O 1
ATOM 2272 N N . SER A 1 277 ? -10.18 27.312 7.504 1 98.19 277 SER A N 1
ATOM 2273 C CA . SER A 1 277 ? -9.516 28.609 7.551 1 98.19 277 SER A CA 1
ATOM 2274 C C . SER A 1 277 ? -8.156 28.5 8.227 1 98.19 277 SER A C 1
ATOM 2276 O O . SER A 1 277 ? -7.793 27.453 8.758 1 98.19 277 SER A O 1
ATOM 2278 N N . ARG A 1 278 ? -7.492 29.594 8.227 1 96.44 278 ARG A N 1
ATOM 2279 C CA . ARG A 1 278 ? -6.16 29.672 8.805 1 96.44 278 ARG A CA 1
ATOM 2280 C C . ARG A 1 278 ? -6.176 29.25 10.273 1 96.44 278 ARG A C 1
ATOM 2282 O O . ARG A 1 278 ? -5.223 28.641 10.766 1 96.44 278 ARG A O 1
ATOM 2289 N N . ASP A 1 279 ? -7.246 29.438 10.945 1 95.44 279 ASP A N 1
ATOM 2290 C CA . ASP A 1 279 ? -7.305 29.234 12.391 1 95.44 279 ASP A CA 1
ATOM 2291 C C . ASP A 1 279 ? -7.66 27.797 12.734 1 95.44 279 ASP A C 1
ATOM 2293 O O . ASP A 1 279 ? -7.426 27.344 13.859 1 95.44 279 ASP A O 1
ATOM 2297 N N . CYS A 1 280 ? -8.219 27 11.836 1 95.94 280 CYS A N 1
ATOM 2298 C CA . CYS A 1 280 ? -8.586 25.609 12.078 1 95.94 280 CYS A CA 1
ATOM 2299 C C . CYS A 1 280 ? -9.359 25.469 13.383 1 95.94 280 CYS A C 1
ATOM 2301 O O . CYS A 1 280 ? -8.992 24.672 14.242 1 95.94 280 CYS A O 1
ATOM 2303 N N . LYS A 1 281 ? -10.477 26.094 13.516 1 97.62 281 LYS A N 1
ATOM 2304 C CA . LYS A 1 281 ? -11.18 26.281 14.781 1 97.62 281 LYS A CA 1
ATOM 2305 C C . LYS A 1 281 ? -11.797 24.969 15.273 1 97.62 281 LYS A C 1
ATOM 2307 O O . LYS A 1 281 ? -12.148 24.844 16.453 1 97.62 281 LYS A O 1
ATOM 2312 N N . ASP A 1 282 ? -11.93 24.031 14.414 1 98.62 282 ASP A N 1
ATOM 2313 C CA . ASP A 1 282 ? -12.648 22.812 14.758 1 98.62 282 ASP A CA 1
ATOM 2314 C C . ASP A 1 282 ? -11.688 21.734 15.25 1 98.62 282 ASP A C 1
ATOM 2316 O O . ASP A 1 282 ? -12.086 20.594 15.461 1 98.62 282 ASP A O 1
ATOM 2320 N N . VAL A 1 283 ? -10.406 22.016 15.383 1 98.19 283 VAL A N 1
ATOM 2321 C CA . VAL A 1 283 ? -9.391 21.031 15.773 1 98.19 283 VAL A CA 1
ATOM 2322 C C . VAL A 1 283 ? -8.484 21.641 16.844 1 98.19 283 VAL A C 1
ATOM 2324 O O . VAL A 1 283 ? -7.934 22.719 16.672 1 98.19 283 VAL A O 1
ATOM 2327 N N . LYS A 1 284 ? -8.336 20.922 17.922 1 96.88 284 LYS A N 1
ATOM 2328 C CA . LYS A 1 284 ? -7.441 21.359 19 1 96.88 284 LYS A CA 1
ATOM 2329 C C . LYS A 1 284 ? -6.766 20.156 19.672 1 96.88 284 LYS A C 1
ATOM 2331 O O . LYS A 1 284 ? -7.309 19.062 19.672 1 96.88 284 LYS A O 1
ATOM 2336 N N . LEU A 1 285 ? -5.617 20.438 20.141 1 97.06 285 LEU A N 1
ATOM 2337 C CA . LEU A 1 285 ? -4.953 19.484 21.016 1 97.06 285 LEU A CA 1
ATOM 2338 C C . LEU A 1 285 ? -5.102 19.891 22.469 1 97.06 285 LEU A C 1
ATOM 2340 O O . LEU A 1 285 ? -4.73 21 22.844 1 97.06 285 LEU A O 1
ATOM 2344 N N . LEU A 1 286 ? -5.574 19.016 23.266 1 97.31 286 LEU A N 1
ATOM 2345 C CA . LEU A 1 286 ? -5.719 19.25 24.688 1 97.31 286 LEU A CA 1
ATOM 2346 C C . LEU A 1 286 ? -4.539 18.672 25.453 1 97.31 286 LEU A C 1
ATOM 2348 O O . LEU A 1 286 ? -4.203 17.5 25.297 1 97.31 286 LEU A O 1
ATOM 2352 N N . ASN A 1 287 ? -3.826 19.516 26.219 1 97.25 287 ASN A N 1
ATOM 2353 C CA . ASN A 1 287 ? -2.744 19.094 27.109 1 97.25 287 ASN A CA 1
ATOM 2354 C C . ASN A 1 287 ? -1.518 18.641 26.312 1 97.25 287 ASN A C 1
ATOM 2356 O O . ASN A 1 287 ? -0.872 17.656 26.688 1 97.25 287 ASN A O 1
ATOM 2360 N N . TYR A 1 288 ? -1.305 19.281 25.25 1 96.88 288 TYR A N 1
ATOM 2361 C CA . TYR A 1 288 ? -0.109 18.953 24.484 1 96.88 288 TYR A CA 1
ATOM 2362 C C . TYR A 1 288 ? 1.12 19.641 25.078 1 96.88 288 TYR A C 1
ATOM 2364 O O . TYR A 1 288 ? 1.19 20.859 25.141 1 96.88 288 TYR A O 1
ATOM 2372 N N . GLU A 1 289 ? 2.008 18.859 25.516 1 96.94 289 GLU A N 1
ATOM 2373 C CA . GLU A 1 289 ? 3.324 19.297 25.969 1 96.94 289 GLU A CA 1
ATOM 2374 C C . GLU A 1 289 ? 4.434 18.656 25.125 1 96.94 289 GLU A C 1
ATOM 2376 O O . GLU A 1 289 ? 4.254 17.562 24.578 1 96.94 289 GLU A O 1
ATOM 2381 N N . HIS A 1 290 ? 5.512 19.344 25 1 97.25 290 HIS A N 1
ATOM 2382 C CA . HIS A 1 290 ? 6.637 18.844 24.219 1 97.25 290 HIS A CA 1
ATOM 2383 C C . HIS A 1 290 ? 7.965 19.344 24.797 1 97.25 290 HIS A C 1
ATOM 2385 O O . HIS A 1 290 ? 7.988 20.234 25.641 1 97.25 290 HIS A O 1
ATOM 2391 N N . LEU A 1 291 ? 9.047 18.812 24.25 1 97.56 291 LEU A N 1
ATOM 2392 C CA . LEU A 1 291 ? 10.375 19.109 24.766 1 97.56 291 LEU A CA 1
ATOM 2393 C C . LEU A 1 291 ? 11.047 20.219 23.938 1 97.56 291 LEU A C 1
ATOM 2395 O O . LEU A 1 291 ? 12.266 20.359 23.969 1 97.56 291 LEU A O 1
ATOM 2399 N N . GLY A 1 292 ? 10.203 20.891 23.109 1 96.88 292 GLY A N 1
ATOM 2400 C CA . GLY A 1 292 ? 10.719 22.047 22.391 1 96.88 292 GLY A CA 1
ATOM 2401 C C . GLY A 1 292 ? 11.039 21.734 20.938 1 96.88 292 GLY A C 1
ATOM 2402 O O . GLY A 1 292 ? 10.875 20.609 20.469 1 96.88 292 GLY A O 1
ATOM 2403 N N . LYS A 1 293 ? 11.578 22.75 20.25 1 96 293 LYS A N 1
ATOM 2404 C CA . LYS A 1 293 ? 11.82 22.672 18.812 1 96 293 LYS A CA 1
ATOM 2405 C C . LYS A 1 293 ? 13.18 22.047 18.516 1 96 293 LYS A C 1
ATOM 2407 O O . LYS A 1 293 ? 14.109 22.156 19.312 1 96 293 LYS A O 1
ATOM 2412 N N . ILE A 1 294 ? 13.227 21.328 17.484 1 95.5 294 ILE A N 1
ATOM 2413 C CA . ILE A 1 294 ? 14.461 20.906 16.812 1 95.5 294 ILE A CA 1
ATOM 2414 C C . ILE A 1 294 ? 14.406 21.297 15.336 1 95.5 294 ILE A C 1
ATOM 2416 O O . ILE A 1 294 ? 13.461 20.938 14.633 1 95.5 294 ILE A O 1
ATOM 2420 N N . LYS A 1 295 ? 15.367 22.031 14.922 1 90 295 LYS A N 1
ATOM 2421 C CA . LYS A 1 295 ? 15.383 22.484 13.539 1 90 295 LYS A CA 1
ATOM 2422 C C . LYS A 1 295 ? 16.094 21.5 12.633 1 90 295 LYS A C 1
ATOM 2424 O O . LYS A 1 295 ? 17.203 21.031 12.953 1 90 295 LYS A O 1
ATOM 2429 N N . PHE A 1 296 ? 15.383 21.141 11.523 1 89.31 296 PHE A N 1
ATOM 2430 C CA . PHE A 1 296 ? 15.977 20.297 10.492 1 89.31 296 PHE A CA 1
ATOM 2431 C C . PHE A 1 296 ? 16.031 21.031 9.156 1 89.31 296 PHE A C 1
ATOM 2433 O O . PHE A 1 296 ? 15.055 21.656 8.742 1 89.31 296 PHE A O 1
ATOM 2440 N N . PRO A 1 297 ? 17.156 20.969 8.547 1 80.75 297 PRO A N 1
ATOM 2441 C CA . PRO A 1 297 ? 17.188 21.5 7.184 1 80.75 297 PRO A CA 1
ATOM 2442 C C . PRO A 1 297 ? 16.328 20.688 6.211 1 80.75 297 PRO A C 1
ATOM 2444 O O . PRO A 1 297 ? 16.188 19.484 6.363 1 80.75 297 PRO A O 1
ATOM 2447 N N . ILE A 1 298 ? 15.648 21.422 5.277 1 69.56 298 ILE A N 1
ATOM 2448 C CA . ILE A 1 298 ? 14.883 20.75 4.234 1 69.56 298 ILE A CA 1
ATOM 2449 C C . ILE A 1 298 ? 15.812 20.312 3.107 1 69.56 298 ILE A C 1
ATOM 2451 O O . ILE A 1 298 ? 16.75 21.031 2.758 1 69.56 298 ILE A O 1
ATOM 2455 N N . ALA A 1 299 ? 15.758 19.031 2.734 1 62.06 299 ALA A N 1
ATOM 2456 C CA . ALA A 1 299 ? 16.469 18.562 1.544 1 62.06 299 ALA A CA 1
ATOM 2457 C C . ALA A 1 299 ? 15.5 18.375 0.374 1 62.06 299 ALA A C 1
ATOM 2459 O O . ALA A 1 299 ? 14.43 17.781 0.53 1 62.06 299 ALA A O 1
ATOM 2460 N N . GLN A 1 300 ? 15.68 19.203 -0.711 1 57.75 300 GLN A N 1
ATOM 2461 C CA . GLN A 1 300 ? 14.805 19.141 -1.873 1 57.75 300 GLN A CA 1
ATOM 2462 C C . GLN A 1 300 ? 15.211 18.031 -2.822 1 57.75 300 GLN A C 1
ATOM 2464 O O . GLN A 1 300 ? 16.406 17.734 -2.965 1 57.75 300 GLN A O 1
ATOM 2469 N N . MET B 1 1 ? 12.656 -25.141 11.383 1 65.88 1 MET B N 1
ATOM 2470 C CA . MET B 1 1 ? 11.297 -24.625 11.258 1 65.88 1 MET B CA 1
ATOM 2471 C C . MET B 1 1 ? 11.273 -23.328 10.461 1 65.88 1 MET B C 1
ATOM 2473 O O . MET B 1 1 ? 12.086 -22.438 10.703 1 65.88 1 MET B O 1
ATOM 2477 N N . GLY B 1 2 ? 10.375 -23.375 9.359 1 85.44 2 GLY B N 1
ATOM 2478 C CA . GLY B 1 2 ? 10.383 -22.219 8.477 1 85.44 2 GLY B CA 1
ATOM 2479 C C . GLY B 1 2 ? 9.57 -21.062 9.016 1 85.44 2 GLY B C 1
ATOM 2480 O O . GLY B 1 2 ? 8.57 -21.266 9.711 1 85.44 2 GLY B O 1
ATOM 2481 N N . LEU B 1 3 ? 9.969 -19.875 8.875 1 94.38 3 LEU B N 1
ATOM 2482 C CA . LEU B 1 3 ? 9.312 -18.672 9.352 1 94.38 3 LEU B CA 1
ATOM 2483 C C . LEU B 1 3 ? 7.945 -18.5 8.688 1 94.38 3 LEU B C 1
ATOM 2485 O O . LEU B 1 3 ? 6.992 -18.047 9.328 1 94.38 3 LEU B O 1
ATOM 2489 N N . TRP B 1 4 ? 7.82 -18.922 7.48 1 97.69 4 TRP B N 1
ATOM 2490 C CA . TRP B 1 4 ? 6.594 -18.672 6.727 1 97.69 4 TRP B CA 1
ATOM 2491 C C . TRP B 1 4 ? 5.434 -19.484 7.293 1 97.69 4 TRP B C 1
ATOM 2493 O O . TRP B 1 4 ? 4.352 -18.938 7.539 1 97.69 4 TRP B O 1
ATOM 2503 N N . ASP B 1 5 ? 5.652 -20.75 7.566 1 97.94 5 ASP B N 1
ATOM 2504 C CA . ASP B 1 5 ? 4.605 -21.562 8.18 1 97.94 5 ASP B CA 1
ATOM 2505 C C . ASP B 1 5 ? 4.168 -20.984 9.516 1 97.94 5 ASP B C 1
ATOM 2507 O O . ASP B 1 5 ? 2.975 -20.938 9.828 1 97.94 5 ASP B O 1
ATOM 2511 N N . LYS B 1 6 ? 5.121 -20.516 10.266 1 97.81 6 LYS B N 1
ATOM 2512 C CA . LYS B 1 6 ? 4.82 -19.938 11.57 1 97.81 6 LYS B CA 1
ATOM 2513 C C . LYS B 1 6 ? 3.959 -18.688 11.438 1 97.81 6 LYS B C 1
ATOM 2515 O O . LYS B 1 6 ? 2.963 -18.531 12.148 1 97.81 6 LYS B O 1
ATOM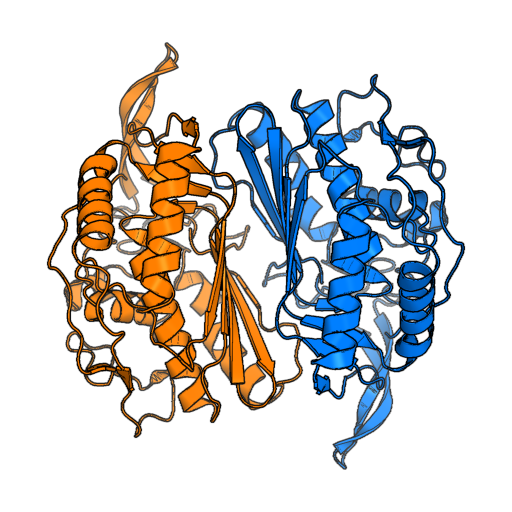 2520 N N . GLU B 1 7 ? 4.375 -17.797 10.539 1 98.25 7 GLU B N 1
ATOM 2521 C CA . GLU B 1 7 ? 3.627 -16.562 10.305 1 98.25 7 GLU B CA 1
ATOM 2522 C C . GLU B 1 7 ? 2.209 -16.859 9.82 1 98.25 7 GLU B C 1
ATOM 2524 O O . GLU B 1 7 ? 1.25 -16.25 10.281 1 98.25 7 GLU B O 1
ATOM 2529 N N . TYR B 1 8 ? 2.127 -17.797 8.93 1 98.56 8 TYR B N 1
ATOM 2530 C CA . TYR B 1 8 ? 0.845 -18.156 8.344 1 98.56 8 TYR B CA 1
ATOM 2531 C C . TYR B 1 8 ? -0.085 -18.75 9.391 1 98.56 8 TYR B C 1
ATOM 2533 O O . TYR B 1 8 ? -1.244 -18.344 9.508 1 98.56 8 TYR B O 1
ATOM 2541 N N . ILE B 1 9 ? 0.398 -19.688 10.133 1 98.69 9 ILE B N 1
ATOM 2542 C CA . ILE B 1 9 ? -0.398 -20.375 11.148 1 98.69 9 ILE B CA 1
ATOM 2543 C C . ILE B 1 9 ? -0.806 -19.391 12.234 1 98.69 9 ILE B C 1
ATOM 2545 O O . ILE B 1 9 ? -1.941 -19.406 12.719 1 98.69 9 ILE B O 1
ATOM 2549 N N . ALA B 1 10 ? 0.081 -18.547 12.609 1 98.62 10 ALA B N 1
ATOM 2550 C CA . ALA B 1 10 ? -0.236 -17.531 13.602 1 98.62 10 ALA B CA 1
ATOM 2551 C C . ALA B 1 10 ? -1.382 -16.641 13.133 1 98.62 10 ALA B C 1
ATOM 2553 O O . ALA B 1 10 ? -2.262 -16.281 13.922 1 98.62 10 ALA B O 1
ATOM 2554 N N . LEU B 1 11 ? -1.355 -16.266 11.875 1 98.75 11 LEU B N 1
ATOM 2555 C CA . LEU B 1 11 ? -2.426 -15.445 11.32 1 98.75 11 LEU B CA 1
ATOM 2556 C C . LEU B 1 11 ? -3.752 -16.203 11.336 1 98.75 11 LEU B C 1
ATOM 2558 O O . LEU B 1 11 ? -4.785 -15.633 11.695 1 98.75 11 LEU B O 1
ATOM 2562 N N . CYS B 1 12 ? -3.703 -17.438 10.938 1 98.75 12 CYS B N 1
ATOM 2563 C CA . CYS B 1 12 ? -4.914 -18.25 10.961 1 98.75 12 CYS B CA 1
ATOM 2564 C C . CYS B 1 12 ? -5.5 -18.312 12.367 1 98.75 12 CYS B C 1
ATOM 2566 O O . CYS B 1 12 ? -6.699 -18.109 12.555 1 98.75 12 CYS B O 1
ATOM 2568 N N . LYS B 1 13 ? -4.648 -18.594 13.328 1 98.75 13 LYS B N 1
ATOM 2569 C CA . LYS B 1 13 ? -5.094 -18.641 14.719 1 98.75 13 LYS B CA 1
ATOM 2570 C C . LYS B 1 13 ? -5.668 -17.312 15.172 1 98.75 13 LYS B C 1
ATOM 2572 O O . LYS B 1 13 ? -6.707 -17.266 15.836 1 98.75 13 LYS B O 1
ATOM 2577 N N . LYS B 1 14 ? -4.977 -16.281 14.789 1 98.62 14 LYS B N 1
ATOM 2578 C CA . LYS B 1 14 ? -5.43 -14.93 15.141 1 98.62 14 LYS B CA 1
ATOM 2579 C C . LYS B 1 14 ? -6.832 -14.664 14.602 1 98.62 14 LYS B C 1
ATOM 2581 O O . LYS B 1 14 ? -7.695 -14.164 15.32 1 98.62 14 LYS B O 1
ATOM 2586 N N . ILE B 1 15 ? -7.055 -14.984 13.375 1 98.44 15 ILE B N 1
ATOM 2587 C CA . ILE B 1 15 ? -8.352 -14.75 12.742 1 98.44 15 ILE B CA 1
ATOM 2588 C C . ILE B 1 15 ? -9.422 -15.562 13.461 1 98.44 15 ILE B C 1
ATOM 2590 O O . ILE B 1 15 ? -10.492 -15.039 13.789 1 98.44 15 ILE B O 1
ATOM 2594 N N . LEU B 1 16 ? -9.164 -16.812 13.758 1 98.25 16 LEU B N 1
ATOM 2595 C CA . LEU B 1 16 ? -10.164 -17.719 14.336 1 98.25 16 LEU B CA 1
ATOM 2596 C C . LEU B 1 16 ? -10.477 -17.328 15.773 1 98.25 16 LEU B C 1
ATOM 2598 O O . LEU B 1 16 ? -11.602 -17.5 16.234 1 98.25 16 LEU B O 1
ATOM 2602 N N . THR B 1 17 ? -9.508 -16.734 16.469 1 98.12 17 THR B N 1
ATOM 2603 C CA . THR B 1 17 ? -9.688 -16.5 17.891 1 98.12 17 THR B CA 1
ATOM 2604 C C . THR B 1 17 ? -10.148 -15.062 18.156 1 98.12 17 THR B C 1
ATOM 2606 O O . THR B 1 17 ? -10.914 -14.812 19.078 1 98.12 17 THR B O 1
ATOM 2609 N N . THR B 1 18 ? -9.672 -14.125 17.312 1 97.06 18 THR B N 1
ATOM 2610 C CA . THR B 1 18 ? -9.922 -12.734 17.672 1 97.06 18 THR B CA 1
ATOM 2611 C C . THR B 1 18 ? -10.695 -12.031 16.547 1 97.06 18 THR B C 1
ATOM 2613 O O . THR B 1 18 ? -11.102 -10.875 16.703 1 97.06 18 THR B O 1
ATOM 2616 N N . GLY B 1 19 ? -10.883 -12.688 15.438 1 96.88 19 GLY B N 1
ATOM 2617 C CA . GLY B 1 19 ? -11.5 -12.055 14.289 1 96.88 19 GLY B CA 1
ATOM 2618 C C . GLY B 1 19 ? -12.977 -11.766 14.484 1 96.88 19 GLY B C 1
ATOM 2619 O O . GLY B 1 19 ? -13.578 -12.242 15.445 1 96.88 19 GLY B O 1
ATOM 2620 N N . THR B 1 20 ? -13.492 -10.969 13.625 1 94.56 20 THR B N 1
ATOM 2621 C CA . THR B 1 20 ? -14.906 -10.617 13.578 1 94.56 20 THR B CA 1
ATOM 2622 C C . THR B 1 20 ? -15.594 -11.289 12.398 1 94.56 20 THR B C 1
ATOM 2624 O O . THR B 1 20 ? -15.094 -11.242 11.266 1 94.56 20 THR B O 1
ATOM 2627 N N . GLU B 1 21 ? -16.703 -11.93 12.695 1 92.44 21 GLU B N 1
ATOM 2628 C CA . GLU B 1 21 ? -17.484 -12.516 11.602 1 92.44 21 GLU B CA 1
ATOM 2629 C C . GLU B 1 21 ? -18.266 -11.445 10.852 1 92.44 21 GLU B C 1
ATOM 2631 O O . GLU B 1 21 ? -18.906 -10.594 11.469 1 92.44 21 GLU B O 1
ATOM 2636 N N . VAL B 1 22 ? -18.125 -11.406 9.602 1 86.56 22 VAL B N 1
ATOM 2637 C CA . VAL B 1 22 ? -18.766 -10.391 8.766 1 86.56 22 VAL B CA 1
ATOM 2638 C C . VAL B 1 22 ? -19.578 -11.062 7.66 1 86.56 22 VAL B C 1
ATOM 2640 O O . VAL B 1 22 ? -19.156 -12.07 7.098 1 86.56 22 VAL B O 1
ATOM 2643 N N . VAL B 1 23 ? -20.719 -10.5 7.449 1 79.81 23 VAL B N 1
ATOM 2644 C CA . VAL B 1 23 ? -21.562 -10.945 6.344 1 79.81 23 VAL B CA 1
ATOM 2645 C C . VAL B 1 23 ? -21 -10.43 5.023 1 79.81 23 VAL B C 1
ATOM 2647 O O . VAL B 1 23 ? -20.5 -9.305 4.949 1 79.81 23 VAL B O 1
ATOM 2650 N N . ASN B 1 24 ? -21 -11.359 4.062 1 72.31 24 ASN B N 1
ATOM 2651 C CA . ASN B 1 24 ? -20.359 -10.969 2.812 1 72.31 24 ASN B CA 1
ATOM 2652 C C . ASN B 1 24 ? -21.297 -11.148 1.621 1 72.31 24 ASN B C 1
ATOM 2654 O O . ASN B 1 24 ? -22.297 -11.852 1.72 1 72.31 24 ASN B O 1
ATOM 2658 N N . ARG B 1 25 ? -20.844 -10.508 0.608 1 64.88 25 ARG B N 1
ATOM 2659 C CA . ARG B 1 25 ? -21.594 -10.484 -0.642 1 64.88 25 ARG B CA 1
ATOM 2660 C C . ARG B 1 25 ? -21.688 -11.883 -1.253 1 64.88 25 ARG B C 1
ATOM 2662 O O . ARG B 1 25 ? -22.578 -12.172 -2.043 1 64.88 25 ARG B O 1
ATOM 2669 N N . THR B 1 26 ? -20.719 -12.742 -0.904 1 63.5 26 THR B N 1
ATOM 2670 C CA . THR B 1 26 ? -20.656 -14.078 -1.489 1 63.5 26 THR B CA 1
ATOM 2671 C C . THR B 1 26 ? -21.75 -14.969 -0.921 1 63.5 26 THR B C 1
ATOM 2673 O O . THR B 1 26 ? -22.031 -16.031 -1.471 1 63.5 26 THR B O 1
ATOM 2676 N N . GLY B 1 27 ? -22.297 -14.523 0.138 1 70.75 27 GLY B N 1
ATOM 2677 C CA . GLY B 1 27 ? -23.266 -15.352 0.841 1 70.75 27 GLY B CA 1
ATOM 2678 C C . GLY B 1 27 ? -22.641 -16.203 1.934 1 70.75 27 GLY B C 1
ATOM 2679 O O . GLY B 1 27 ? -23.344 -16.781 2.756 1 70.75 27 GLY B O 1
ATOM 2680 N N . ILE B 1 28 ? -21.312 -16.25 1.855 1 78.94 28 ILE B N 1
ATOM 2681 C CA . ILE B 1 28 ? -20.578 -16.953 2.893 1 78.94 28 ILE B CA 1
ATOM 2682 C C . ILE B 1 28 ? -19.891 -15.953 3.82 1 78.94 28 ILE B C 1
ATOM 2684 O O . ILE B 1 28 ? -19.062 -15.156 3.375 1 78.94 28 ILE B O 1
ATOM 2688 N N . ASN B 1 29 ? -20.125 -16.094 5.023 1 88.12 29 ASN B N 1
ATOM 2689 C CA . ASN B 1 29 ? -19.516 -15.188 5.984 1 88.12 29 ASN B CA 1
ATOM 2690 C C . ASN B 1 29 ? -18.016 -15.398 6.086 1 88.12 29 ASN B C 1
ATOM 2692 O O . ASN B 1 29 ? -17.5 -16.469 5.75 1 88.12 29 ASN B O 1
ATOM 2696 N N . THR B 1 30 ? -17.422 -14.367 6.449 1 93.06 30 THR B N 1
ATOM 2697 C CA . THR B 1 30 ? -15.984 -14.438 6.711 1 93.06 30 THR B CA 1
ATOM 2698 C C . THR B 1 30 ? -15.68 -14.047 8.156 1 93.06 30 THR B C 1
ATOM 2700 O O . THR B 1 30 ? -16.453 -13.336 8.789 1 93.06 30 THR B O 1
ATOM 2703 N N . ILE B 1 31 ? -14.672 -14.656 8.664 1 96.25 31 ILE B N 1
ATOM 2704 C CA . ILE B 1 31 ? -14.031 -14.18 9.883 1 96.25 31 ILE B CA 1
ATOM 2705 C C . ILE B 1 31 ? -12.766 -13.406 9.531 1 96.25 31 ILE B C 1
ATOM 2707 O O . ILE B 1 31 ? -11.875 -13.938 8.867 1 96.25 31 ILE B O 1
ATOM 2711 N N . LYS B 1 32 ? -12.711 -12.125 9.984 1 96.19 32 LYS B N 1
ATOM 2712 C CA . LYS B 1 32 ? -11.602 -11.328 9.469 1 96.19 32 LYS B CA 1
ATOM 2713 C C . LYS B 1 32 ? -10.938 -10.523 10.578 1 96.19 32 LYS B C 1
ATOM 2715 O O . LYS B 1 32 ? -11.539 -10.305 11.633 1 96.19 32 LYS B O 1
ATOM 2720 N N . VAL B 1 33 ? -9.695 -10.148 10.375 1 96.75 33 VAL B N 1
ATOM 2721 C CA . VAL B 1 33 ? -9.008 -9.109 11.133 1 96.75 33 VAL B CA 1
ATOM 2722 C C . VAL B 1 33 ? -8.703 -7.922 10.227 1 96.75 33 VAL B C 1
ATOM 2724 O O . VAL B 1 33 ? -8.523 -8.086 9.023 1 96.75 33 VAL B O 1
ATOM 2727 N N . PRO B 1 34 ? -8.641 -6.715 10.828 1 95.25 34 PRO B N 1
ATOM 2728 C CA . PRO B 1 34 ? -8.57 -5.508 10.008 1 95.25 34 PRO B CA 1
ATOM 2729 C C . PRO B 1 34 ? -7.219 -5.344 9.312 1 95.25 34 PRO B C 1
ATOM 2731 O O . PRO B 1 34 ? -7.121 -4.652 8.297 1 95.25 34 PRO B O 1
ATOM 2734 N N . SER B 1 35 ? -6.188 -5.922 9.898 1 97.25 35 SER B N 1
ATOM 2735 C CA . SER B 1 35 ? -4.863 -5.734 9.312 1 97.25 35 SER B CA 1
ATOM 2736 C C . SER B 1 35 ? -3.887 -6.801 9.797 1 97.25 35 SER B C 1
ATOM 2738 O O . SER B 1 35 ? -4.051 -7.352 10.891 1 97.25 35 SER B O 1
ATOM 2740 N N . ASN B 1 36 ? -2.963 -7.121 8.93 1 98.38 36 ASN B N 1
ATOM 2741 C CA . ASN B 1 36 ? -1.846 -7.984 9.289 1 98.38 36 ASN B CA 1
ATOM 2742 C C . ASN B 1 36 ? -0.598 -7.664 8.469 1 98.38 36 ASN B C 1
ATOM 2744 O O . ASN B 1 36 ? -0.694 -7.344 7.285 1 98.38 36 ASN B O 1
ATOM 2748 N N . HIS B 1 37 ? 0.525 -7.703 9.18 1 98.62 37 HIS B N 1
ATOM 2749 C CA . HIS B 1 37 ? 1.819 -7.512 8.539 1 98.62 37 HIS B CA 1
ATOM 2750 C C . HIS B 1 37 ? 2.771 -8.656 8.867 1 98.62 37 HIS B C 1
ATOM 2752 O O . HIS B 1 37 ? 2.771 -9.172 9.984 1 98.62 37 HIS B O 1
ATOM 2758 N N . PHE B 1 38 ? 3.561 -9.062 7.895 1 98.44 38 PHE B N 1
ATOM 2759 C CA . PHE B 1 38 ? 4.711 -9.914 8.156 1 98.44 38 PHE B CA 1
ATOM 2760 C C . PHE B 1 38 ? 5.855 -9.594 7.199 1 98.44 38 PHE B C 1
ATOM 2762 O O . PHE B 1 38 ? 5.648 -8.938 6.176 1 98.44 38 PHE B O 1
ATOM 2769 N N . GLN B 1 39 ? 7.012 -9.93 7.582 1 98.19 39 GLN B N 1
ATOM 2770 C CA . GLN B 1 39 ? 8.211 -9.789 6.77 1 98.19 39 GLN B CA 1
ATOM 2771 C C . GLN B 1 39 ? 8.977 -11.109 6.672 1 98.19 39 GLN B C 1
ATOM 2773 O O . GLN B 1 39 ? 9.125 -11.82 7.668 1 98.19 39 GLN B O 1
ATOM 2778 N N . LEU B 1 40 ? 9.398 -11.445 5.484 1 98.12 40 LEU B N 1
ATOM 2779 C CA . LEU B 1 40 ? 10.203 -12.633 5.215 1 98.12 40 LEU B CA 1
ATOM 2780 C C . LEU B 1 40 ? 11.5 -12.258 4.504 1 98.12 40 LEU B C 1
ATOM 2782 O O . LEU B 1 40 ? 11.531 -11.305 3.725 1 98.12 40 LEU B O 1
ATOM 2786 N N . ASP B 1 41 ? 12.523 -12.969 4.828 1 97.19 41 ASP B N 1
ATOM 2787 C CA . ASP B 1 41 ? 13.773 -12.844 4.09 1 97.19 41 ASP B CA 1
ATOM 2788 C C . ASP B 1 41 ? 13.93 -13.977 3.072 1 97.19 41 ASP B C 1
ATOM 2790 O O . ASP B 1 41 ? 14.312 -15.086 3.428 1 97.19 41 ASP B O 1
ATOM 2794 N N . ILE B 1 42 ? 13.75 -13.594 1.836 1 96.12 42 ILE B N 1
ATOM 2795 C CA . ILE B 1 42 ? 13.727 -14.57 0.749 1 96.12 42 ILE B CA 1
ATOM 2796 C C . ILE B 1 42 ? 15.133 -15.117 0.512 1 96.12 42 ILE B C 1
ATOM 2798 O O . ILE B 1 42 ? 15.297 -16.219 0.004 1 96.12 42 ILE B O 1
ATOM 2802 N N . GLY B 1 43 ? 16.078 -14.367 0.901 1 94.12 43 GLY B N 1
ATOM 2803 C CA . GLY B 1 43 ? 17.453 -14.828 0.772 1 94.12 43 GLY B CA 1
ATOM 2804 C C . GLY B 1 43 ? 17.812 -15.922 1.761 1 94.12 43 GLY B C 1
ATOM 2805 O O . GLY B 1 43 ? 18.781 -16.656 1.559 1 94.12 43 GLY B O 1
ATOM 2806 N N . GLU B 1 44 ? 17.016 -16.078 2.752 1 94.44 44 GLU B N 1
ATOM 2807 C CA . GLU B 1 44 ? 17.297 -17.047 3.801 1 94.44 44 GLU B CA 1
ATOM 2808 C C . GLU B 1 44 ? 16.422 -18.297 3.635 1 94.44 44 GLU B C 1
ATOM 2810 O O . GLU B 1 44 ? 16.859 -19.406 3.877 1 94.44 44 GLU B O 1
ATOM 2815 N N . GLU B 1 45 ? 15.211 -18.031 3.289 1 95.06 45 GLU B N 1
ATOM 2816 C CA . GLU B 1 45 ? 14.227 -19.094 3.18 1 95.06 45 GLU B CA 1
ATOM 2817 C C . GLU B 1 45 ? 13.219 -18.797 2.074 1 95.06 45 GLU B C 1
ATOM 2819 O O . GLU B 1 45 ? 12.68 -17.688 1.997 1 95.06 45 GLU B O 1
ATOM 2824 N N . PHE B 1 46 ? 13.039 -19.859 1.201 1 97.56 46 PHE B N 1
ATOM 2825 C CA . PHE B 1 46 ? 11.969 -19.688 0.224 1 97.56 46 PHE B CA 1
ATOM 2826 C C . PHE B 1 46 ? 10.617 -19.984 0.85 1 97.56 46 PHE B C 1
ATOM 2828 O O . PHE B 1 46 ? 10.375 -21.078 1.356 1 97.56 46 PHE B O 1
ATOM 2835 N N . PRO B 1 47 ? 9.727 -19.031 0.828 1 97.88 47 PRO B N 1
ATOM 2836 C CA . PRO B 1 47 ? 8.492 -19.141 1.606 1 97.88 47 PRO B CA 1
ATOM 2837 C C . PRO B 1 47 ? 7.379 -19.859 0.851 1 97.88 47 PRO B C 1
ATOM 2839 O O . PRO B 1 47 ? 6.562 -19.219 0.188 1 97.88 47 PRO B O 1
ATOM 2842 N N . ILE B 1 48 ? 7.297 -21.125 0.98 1 97.94 48 ILE B N 1
ATOM 2843 C CA . ILE B 1 48 ? 6.184 -21.969 0.554 1 97.94 48 ILE B CA 1
ATOM 2844 C C . ILE B 1 48 ? 5.75 -22.875 1.704 1 97.94 48 ILE B C 1
ATOM 2846 O O . ILE B 1 48 ? 6.59 -23.406 2.439 1 97.94 48 ILE B O 1
ATOM 2850 N N . LEU B 1 49 ? 4.492 -23.016 1.861 1 97.62 49 LEU B N 1
ATOM 2851 C CA . LEU B 1 49 ? 3.988 -23.75 3.014 1 97.62 49 LEU B CA 1
ATOM 2852 C C . LEU B 1 49 ? 4.383 -25.234 2.93 1 97.62 49 LEU B C 1
ATOM 2854 O O . LEU B 1 49 ? 4.348 -25.828 1.851 1 97.62 49 LEU B O 1
ATOM 2858 N N . THR B 1 50 ? 4.66 -25.781 4.047 1 97.75 50 THR B N 1
ATOM 2859 C CA . THR B 1 50 ? 4.941 -27.219 4.152 1 97.75 50 THR B CA 1
ATOM 2860 C C . THR B 1 50 ? 3.84 -27.922 4.934 1 97.75 50 THR B C 1
ATOM 2862 O O . THR B 1 50 ? 3.721 -29.156 4.871 1 97.75 50 THR B O 1
ATOM 2865 N N . THR B 1 51 ? 3.014 -27.141 5.621 1 97.56 51 THR B N 1
ATOM 2866 C CA . THR B 1 51 ? 1.929 -27.719 6.406 1 97.56 51 THR B CA 1
ATOM 2867 C C . THR B 1 51 ? 0.752 -28.094 5.512 1 97.56 51 THR B C 1
ATOM 2869 O O . THR B 1 51 ? -0.159 -28.812 5.941 1 97.56 51 THR B O 1
ATOM 2872 N N . LYS B 1 52 ? 0.764 -27.656 4.32 1 96.88 52 LYS B N 1
ATOM 2873 C CA . LYS B 1 52 ? -0.139 -28.078 3.25 1 96.88 52 LYS B CA 1
ATOM 2874 C C . LYS B 1 52 ? 0.548 -28 1.89 1 96.88 52 LYS B C 1
ATOM 2876 O O . LYS B 1 52 ? 1.452 -27.188 1.688 1 96.88 52 LYS B O 1
ATOM 2881 N N . GLN B 1 53 ? 0.114 -28.828 1.059 1 96.25 53 GLN B N 1
ATOM 2882 C CA . GLN B 1 53 ? 0.717 -28.859 -0.27 1 96.25 53 GLN B CA 1
ATOM 2883 C C . GLN B 1 53 ? 0.304 -27.656 -1.099 1 96.25 53 GLN B C 1
ATOM 2885 O O . GLN B 1 53 ? -0.863 -27.25 -1.092 1 96.25 53 GLN B O 1
ATOM 2890 N N . LEU B 1 54 ? 1.222 -27.031 -1.747 1 94.75 54 LEU B N 1
ATOM 2891 C CA . LEU B 1 54 ? 1.006 -25.984 -2.732 1 94.75 54 LEU B CA 1
ATOM 2892 C C . LEU B 1 54 ? 1.638 -26.344 -4.07 1 94.75 54 LEU B C 1
ATOM 2894 O O . LEU B 1 54 ? 2.746 -26.875 -4.109 1 94.75 54 LEU B O 1
ATOM 2898 N N . PHE B 1 55 ? 0.915 -26.109 -5.117 1 91.25 55 PHE B N 1
ATOM 2899 C CA . PHE B 1 55 ? 1.415 -26.375 -6.461 1 91.25 55 PHE B CA 1
ATOM 2900 C C . PHE B 1 55 ? 2.102 -25.141 -7.031 1 91.25 55 PHE B C 1
ATOM 2902 O O . PHE B 1 55 ? 1.442 -24.25 -7.57 1 91.25 55 PHE B O 1
ATOM 2909 N N . ILE B 1 56 ? 3.379 -25.172 -7.016 1 95.44 56 ILE B N 1
ATOM 2910 C CA . ILE B 1 56 ? 4.164 -23.984 -7.371 1 95.44 56 ILE B CA 1
ATOM 2911 C C . ILE B 1 56 ? 3.98 -23.672 -8.852 1 95.44 56 ILE B C 1
ATOM 2913 O O . ILE B 1 56 ? 3.98 -22.5 -9.25 1 95.44 56 ILE B O 1
ATOM 2917 N N . ARG B 1 57 ? 3.764 -24.656 -9.695 1 96.19 57 ARG B N 1
ATOM 2918 C CA . ARG B 1 57 ? 3.641 -24.453 -11.133 1 96.19 57 ARG B CA 1
ATOM 2919 C C . ARG B 1 57 ? 2.486 -23.516 -11.453 1 96.19 57 ARG B C 1
ATOM 2921 O O . ARG B 1 57 ? 2.645 -22.578 -12.242 1 96.19 57 ARG B O 1
ATOM 2928 N N . GLN B 1 58 ? 1.368 -23.703 -10.859 1 95.44 58 GLN B N 1
ATOM 2929 C CA . GLN B 1 58 ? 0.196 -22.875 -11.102 1 95.44 58 GLN B CA 1
ATOM 2930 C C . GLN B 1 58 ? 0.422 -21.438 -10.609 1 95.44 58 GLN B C 1
ATOM 2932 O O . GLN B 1 58 ? 0.041 -20.484 -11.281 1 95.44 58 GLN B O 1
ATOM 2937 N N . ALA B 1 59 ? 1.037 -21.344 -9.453 1 96.31 59 ALA B N 1
ATOM 2938 C CA . ALA B 1 59 ? 1.347 -20.031 -8.898 1 96.31 59 ALA B CA 1
ATOM 2939 C C . ALA B 1 59 ? 2.281 -19.25 -9.82 1 96.31 59 ALA B C 1
ATOM 2941 O O . ALA B 1 59 ? 2.027 -18.078 -10.125 1 96.31 59 ALA B O 1
ATOM 2942 N N . VAL B 1 60 ? 3.271 -19.891 -10.305 1 98.12 60 VAL B N 1
ATOM 2943 C CA . VAL B 1 60 ? 4.285 -19.25 -11.133 1 98.12 60 VAL B CA 1
ATOM 2944 C C . VAL B 1 60 ? 3.68 -18.844 -12.477 1 98.12 60 VAL B C 1
ATOM 2946 O O . VAL B 1 60 ? 3.92 -17.75 -12.969 1 98.12 60 VAL B O 1
ATOM 2949 N N . LEU B 1 61 ? 2.859 -19.719 -13.039 1 98.44 61 LEU B N 1
ATOM 2950 C CA . LEU B 1 61 ? 2.279 -19.438 -14.352 1 98.44 61 LEU B CA 1
ATOM 2951 C C . LEU B 1 61 ? 1.328 -18.25 -14.273 1 98.44 61 LEU B C 1
ATOM 2953 O O . LEU B 1 61 ? 1.294 -17.422 -15.188 1 98.44 61 LEU B O 1
ATOM 2957 N N . GLU B 1 62 ? 0.582 -18.188 -13.211 1 98.12 62 GLU B N 1
ATOM 2958 C CA . GLU B 1 62 ? -0.281 -17.031 -13.039 1 98.12 62 GLU B CA 1
ATOM 2959 C C . GLU B 1 62 ? 0.539 -15.742 -12.906 1 98.12 62 GLU B C 1
ATOM 2961 O O . GLU B 1 62 ? 0.2 -14.719 -13.5 1 98.12 62 GLU B O 1
ATOM 2966 N N . MET B 1 63 ? 1.577 -15.859 -12.156 1 98.56 63 MET B N 1
ATOM 2967 C CA . MET B 1 63 ? 2.463 -14.711 -11.984 1 98.56 63 MET B CA 1
ATOM 2968 C C . MET B 1 63 ? 3.088 -14.305 -13.312 1 98.56 63 MET B C 1
ATOM 2970 O O . MET B 1 63 ? 3.139 -13.117 -13.641 1 98.56 63 MET B O 1
ATOM 2974 N N . LEU B 1 64 ? 3.531 -15.234 -14.117 1 98.88 64 LEU B N 1
ATOM 2975 C CA . LEU B 1 64 ? 4.109 -14.953 -15.422 1 98.88 64 LEU B CA 1
ATOM 2976 C C . LEU B 1 64 ? 3.057 -14.398 -16.375 1 98.88 64 LEU B C 1
ATOM 2978 O O . LEU B 1 64 ? 3.363 -13.555 -17.219 1 98.88 64 LEU B O 1
ATOM 2982 N N . TRP B 1 65 ? 1.8 -14.852 -16.203 1 98.88 65 TRP B N 1
ATOM 2983 C CA . TRP B 1 65 ? 0.679 -14.328 -16.984 1 98.88 65 TRP B CA 1
ATOM 2984 C C . TRP B 1 65 ? 0.493 -12.836 -16.734 1 98.88 65 TRP B C 1
ATOM 2986 O O . TRP B 1 65 ? 0.269 -12.062 -17.672 1 98.88 65 TRP B O 1
ATOM 2996 N N . ILE B 1 66 ? 0.688 -12.406 -15.539 1 98.81 66 ILE B N 1
ATOM 2997 C CA . ILE B 1 66 ? 0.453 -11.016 -15.148 1 98.81 66 ILE B CA 1
ATOM 2998 C C . ILE B 1 66 ? 1.665 -10.164 -15.516 1 98.81 66 ILE B C 1
ATOM 3000 O O . ILE B 1 66 ? 1.523 -9.102 -16.125 1 98.81 66 ILE B O 1
ATOM 3004 N N . TYR B 1 67 ? 2.879 -10.633 -15.227 1 98.94 67 TYR B N 1
ATOM 3005 C CA . TYR B 1 67 ? 4.012 -9.711 -15.203 1 98.94 67 TYR B CA 1
ATOM 3006 C C . TYR B 1 67 ? 4.945 -9.969 -16.391 1 98.94 67 TYR B C 1
ATOM 3008 O O . TYR B 1 67 ? 5.781 -9.125 -16.703 1 98.94 67 TYR B O 1
ATOM 3016 N N . GLN B 1 68 ? 4.902 -11.141 -16.969 1 98.88 68 GLN B N 1
ATOM 3017 C CA . GLN B 1 68 ? 5.746 -11.438 -18.125 1 98.88 68 GLN B CA 1
ATOM 3018 C C . GLN B 1 68 ? 4.949 -11.352 -19.422 1 98.88 68 GLN B C 1
ATOM 3020 O O . GLN B 1 68 ? 5.25 -10.523 -20.281 1 98.88 68 GLN B O 1
ATOM 3025 N N . ALA B 1 69 ? 3.869 -12.203 -19.469 1 98.75 69 ALA B N 1
ATOM 3026 C CA . ALA B 1 69 ? 3.014 -12.148 -20.641 1 98.75 69 ALA B CA 1
ATOM 3027 C C . ALA B 1 69 ? 2.205 -10.852 -20.672 1 98.75 69 ALA B C 1
ATOM 3029 O O . ALA B 1 69 ? 1.758 -10.422 -21.734 1 98.75 69 ALA B O 1
ATOM 3030 N N . GLN B 1 70 ? 2.033 -10.305 -19.469 1 98.69 70 GLN B N 1
ATOM 3031 C CA . GLN B 1 70 ? 1.281 -9.07 -19.312 1 98.69 70 GLN B CA 1
ATOM 3032 C C . GLN B 1 70 ? -0.065 -9.141 -20.031 1 98.69 70 GLN B C 1
ATOM 3034 O O . GLN B 1 70 ? -0.399 -8.266 -20.828 1 98.69 70 GLN B O 1
ATOM 3039 N N . SER B 1 71 ? -0.799 -10.172 -19.625 1 98.38 71 SER B N 1
ATOM 3040 C CA . SER B 1 71 ? -2.029 -10.508 -20.328 1 98.38 71 SER B CA 1
ATOM 3041 C C . SER B 1 71 ? -3.223 -10.539 -19.375 1 98.38 71 SER B C 1
ATOM 3043 O O . SER B 1 71 ? -3.053 -10.656 -18.156 1 98.38 71 SER B O 1
ATOM 3045 N N . ASN B 1 72 ? -4.336 -10.312 -19.891 1 98.44 72 ASN B N 1
ATOM 3046 C CA . ASN B 1 72 ? -5.613 -10.484 -19.219 1 98.44 72 ASN B CA 1
ATOM 3047 C C . ASN B 1 72 ? -6.473 -11.547 -19.891 1 98.44 72 ASN B C 1
ATOM 3049 O O . ASN B 1 72 ? -7.652 -11.703 -19.562 1 98.44 72 ASN B O 1
ATOM 3053 N N . ASP B 1 73 ? -5.875 -12.297 -20.859 1 98.5 73 ASP B N 1
ATOM 3054 C CA . ASP B 1 73 ? -6.562 -13.336 -21.625 1 98.5 73 ASP B CA 1
ATOM 3055 C C . ASP B 1 73 ? -6.578 -14.664 -20.875 1 98.5 73 ASP B C 1
ATOM 3057 O O . ASP B 1 73 ? -5.527 -15.266 -20.656 1 98.5 73 ASP B O 1
ATOM 3061 N N . VAL B 1 74 ? -7.77 -15.117 -20.547 1 98.44 74 VAL B N 1
ATOM 3062 C CA . VAL B 1 74 ? -7.914 -16.312 -19.719 1 98.44 74 VAL B CA 1
ATOM 3063 C C . VAL B 1 74 ? -7.48 -17.547 -20.516 1 98.44 74 VAL B C 1
ATOM 3065 O O . VAL B 1 74 ? -7.016 -18.531 -19.938 1 98.44 74 VAL B O 1
ATOM 3068 N N . ARG B 1 75 ? -7.551 -17.531 -21.938 1 98.25 75 ARG B N 1
ATOM 3069 C CA . ARG B 1 75 ? -7.16 -18.656 -22.781 1 98.25 75 ARG B CA 1
ATOM 3070 C C . ARG B 1 75 ? -5.684 -18.984 -22.609 1 98.25 75 ARG B C 1
ATOM 3072 O O . ARG B 1 75 ? -5.289 -20.156 -22.719 1 98.25 75 ARG B O 1
ATOM 3079 N N . TRP B 1 76 ? -4.867 -17.922 -22.25 1 98.62 76 TRP B N 1
ATOM 3080 C CA . TRP B 1 76 ? -3.443 -18.109 -22 1 98.62 76 TRP B CA 1
ATOM 3081 C C . TRP B 1 76 ? -3.225 -19.062 -20.828 1 98.62 76 TRP B C 1
ATOM 3083 O O . TRP B 1 76 ? -2.389 -19.969 -20.906 1 98.62 76 TRP B O 1
ATOM 3093 N N . LEU B 1 77 ? -3.967 -18.938 -19.797 1 98.38 77 LEU B N 1
ATOM 3094 C CA . LEU B 1 77 ? -3.887 -19.766 -18.594 1 98.38 77 LEU B CA 1
ATOM 3095 C C . LEU B 1 77 ? -4.449 -21.172 -18.859 1 98.38 77 LEU B C 1
ATOM 3097 O O . LEU B 1 77 ? -3.844 -22.172 -18.469 1 98.38 77 LEU B O 1
ATOM 3101 N N . LYS B 1 78 ? -5.559 -21.219 -19.594 1 97.81 78 LYS B N 1
ATOM 3102 C CA . LYS B 1 78 ? -6.199 -22.484 -19.891 1 97.81 78 LYS B CA 1
ATOM 3103 C C . LYS B 1 78 ? -5.273 -23.391 -20.703 1 97.81 78 LYS B C 1
ATOM 3105 O O . LYS B 1 78 ? -5.199 -24.594 -20.453 1 97.81 78 LYS B O 1
ATOM 3110 N N . GLU B 1 79 ? -4.605 -22.812 -21.609 1 97.88 79 GLU B N 1
ATOM 3111 C CA . GLU B 1 79 ? -3.66 -23.547 -22.438 1 97.88 79 GLU B CA 1
ATOM 3112 C C . GLU B 1 79 ? -2.553 -24.172 -21.594 1 97.88 79 GLU B C 1
ATOM 3114 O O . GLU B 1 79 ? -1.866 -25.094 -22.047 1 97.88 79 GLU B O 1
ATOM 3119 N N . ARG B 1 80 ? -2.447 -23.734 -20.406 1 97.75 80 ARG B N 1
ATOM 3120 C CA . ARG B 1 80 ? -1.385 -24.188 -19.516 1 97.75 80 ARG B CA 1
ATOM 3121 C C . ARG B 1 80 ? -1.958 -24.906 -18.297 1 97.75 80 ARG B C 1
ATOM 3123 O O . ARG B 1 80 ? -1.265 -25.094 -17.297 1 97.75 80 ARG B O 1
ATOM 3130 N N . ASP B 1 81 ? -3.199 -25.188 -18.312 1 96.31 81 ASP B N 1
ATOM 3131 C CA . ASP B 1 81 ? -3.93 -25.969 -17.328 1 96.31 81 ASP B CA 1
ATOM 3132 C C . ASP B 1 81 ? -4.09 -25.203 -16.016 1 96.31 81 ASP B C 1
ATOM 3134 O O . ASP B 1 81 ? -3.961 -25.766 -14.938 1 96.31 81 ASP B O 1
ATOM 3138 N N . VAL B 1 82 ? -4.148 -23.922 -16.125 1 95.94 82 VAL B N 1
ATOM 3139 C CA . VAL B 1 82 ? -4.5 -23.062 -15 1 95.94 82 VAL B CA 1
ATOM 3140 C C . VAL B 1 82 ? -5.93 -22.547 -15.172 1 95.94 82 VAL B C 1
ATOM 3142 O O . VAL B 1 82 ? -6.207 -21.766 -16.078 1 95.94 82 VAL B O 1
ATOM 3145 N N . ASN B 1 83 ? -6.832 -22.922 -14.242 1 93.88 83 ASN B N 1
ATOM 3146 C CA . ASN B 1 83 ? -8.25 -22.719 -14.516 1 93.88 83 ASN B CA 1
ATOM 3147 C C . ASN B 1 83 ? -8.906 -21.844 -13.445 1 93.88 83 ASN B C 1
ATOM 3149 O O . ASN B 1 83 ? -10.117 -21.609 -13.492 1 93.88 83 ASN B O 1
ATOM 3153 N N . ILE B 1 84 ? -8.133 -21.328 -12.562 1 89.19 84 ILE B N 1
ATOM 3154 C CA . ILE B 1 84 ? -8.688 -20.641 -11.398 1 89.19 84 ILE B CA 1
ATOM 3155 C C . ILE B 1 84 ? -9.398 -19.359 -11.836 1 89.19 84 ILE B C 1
ATOM 3157 O O . ILE B 1 84 ? -10.328 -18.906 -11.172 1 89.19 84 ILE B O 1
ATOM 3161 N N . TRP B 1 85 ? -9.125 -18.781 -13.008 1 93.69 85 TRP B N 1
ATOM 3162 C CA . TRP B 1 85 ? -9.664 -17.5 -13.453 1 93.69 85 TRP B CA 1
ATOM 3163 C C . TRP B 1 85 ? -10.867 -17.703 -14.367 1 93.69 85 TRP B C 1
ATOM 3165 O O . TRP B 1 85 ? -11.453 -16.734 -14.859 1 93.69 85 TRP B O 1
ATOM 3175 N N . ASN B 1 86 ? -11.258 -18.953 -14.555 1 94.12 86 ASN B N 1
ATOM 3176 C CA . ASN B 1 86 ? -12.375 -19.25 -15.445 1 94.12 86 ASN B CA 1
ATOM 3177 C C . ASN B 1 86 ? -13.656 -18.547 -14.992 1 94.12 86 ASN B C 1
ATOM 3179 O O . ASN B 1 86 ? -14.453 -18.109 -15.828 1 94.12 86 ASN B O 1
ATOM 3183 N N . GLU B 1 87 ? -13.742 -18.375 -13.695 1 89.44 87 GLU B N 1
ATOM 3184 C CA . GLU B 1 87 ? -14.977 -17.828 -13.141 1 89.44 87 GLU B CA 1
ATOM 3185 C C . GLU B 1 87 ? -15.086 -16.328 -13.414 1 89.44 87 GLU B C 1
ATOM 3187 O O . GLU B 1 87 ? -16.172 -15.758 -13.297 1 89.44 87 GLU B O 1
ATOM 3192 N N . TRP B 1 88 ? -14.016 -15.68 -13.836 1 94.12 88 TRP B N 1
ATOM 3193 C CA . TRP B 1 88 ? -14.023 -14.234 -14.055 1 94.12 88 TRP B CA 1
ATOM 3194 C C . TRP B 1 88 ? -13.914 -13.906 -15.539 1 94.12 88 TRP B C 1
ATOM 3196 O O . TRP B 1 88 ? -13.742 -12.75 -15.922 1 94.12 88 TRP B O 1
ATOM 3206 N N . GLU B 1 89 ? -14.031 -14.922 -16.375 1 97.38 89 GLU B N 1
ATOM 3207 C CA . GLU B 1 89 ? -13.922 -14.742 -17.828 1 97.38 89 GLU B CA 1
ATOM 3208 C C . GLU B 1 89 ? -15.172 -14.086 -18.391 1 97.38 89 GLU B C 1
ATOM 3210 O O . GLU B 1 89 ? -16.297 -14.5 -18.109 1 97.38 89 GLU B O 1
ATOM 3215 N N . ILE B 1 90 ? -14.922 -13.047 -19.203 1 98.12 90 ILE B N 1
ATOM 3216 C CA . ILE B 1 90 ? -15.992 -12.43 -19.984 1 98.12 90 ILE B CA 1
ATOM 3217 C C . ILE B 1 90 ? -16.312 -13.305 -21.203 1 98.12 90 ILE B C 1
ATOM 3219 O O . ILE B 1 90 ? -15.414 -13.742 -21.906 1 98.12 90 ILE B O 1
ATOM 3223 N N . ASP B 1 91 ? -17.594 -13.547 -21.406 1 97.69 91 ASP B N 1
ATOM 3224 C CA . ASP B 1 91 ? -17.984 -14.461 -22.484 1 97.69 91 ASP B CA 1
ATOM 3225 C C . ASP B 1 91 ? -17.906 -13.781 -23.844 1 97.69 91 ASP B C 1
ATOM 3227 O O . ASP B 1 91 ? -17.516 -12.617 -23.938 1 97.69 91 ASP B O 1
ATOM 3231 N N . ASP B 1 92 ? -18.297 -14.539 -24.891 1 97.25 92 ASP B N 1
ATOM 3232 C CA . ASP B 1 92 ? -18.156 -14.094 -26.281 1 97.25 92 ASP B CA 1
ATOM 3233 C C . ASP B 1 92 ? -19.062 -12.898 -26.562 1 97.25 92 ASP B C 1
ATOM 3235 O O . ASP B 1 92 ? -18.844 -12.164 -27.531 1 97.25 92 ASP B O 1
ATOM 3239 N N . LYS B 1 93 ? -20.062 -12.711 -25.734 1 97.69 93 LYS B N 1
ATOM 3240 C CA . LYS B 1 93 ? -21.016 -11.633 -25.953 1 97.69 93 LYS B CA 1
ATOM 3241 C C . LYS B 1 93 ? -20.672 -10.414 -25.094 1 97.69 93 LYS B C 1
ATOM 3243 O O . LYS B 1 93 ? -21.406 -9.422 -25.094 1 97.69 93 LYS B O 1
ATOM 3248 N N . GLY B 1 94 ? -19.562 -10.523 -24.344 1 97.75 94 GL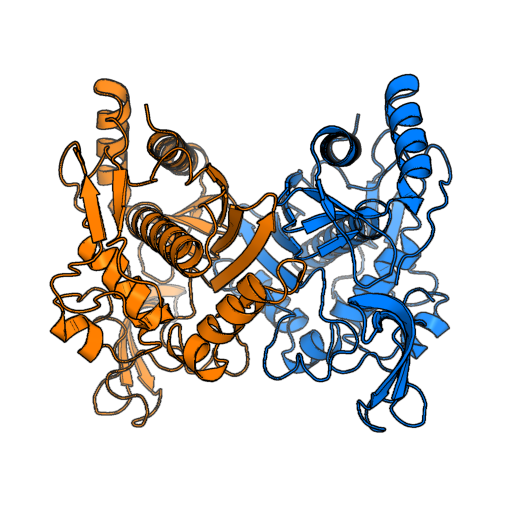Y B N 1
ATOM 3249 C CA . GLY B 1 94 ? -19.078 -9.391 -23.578 1 97.75 94 GLY B CA 1
ATOM 3250 C C . GLY B 1 94 ? -19.641 -9.336 -22.172 1 97.75 94 GLY B C 1
ATOM 3251 O O . GLY B 1 94 ? -19.562 -8.297 -21.516 1 97.75 94 GLY B O 1
ATOM 3252 N N . TYR B 1 95 ? -20.188 -10.469 -21.75 1 97.62 95 TYR B N 1
ATOM 3253 C CA . TYR B 1 95 ? -20.812 -10.492 -20.422 1 97.62 95 TYR B CA 1
ATOM 3254 C C . TYR B 1 95 ? -19.984 -11.32 -19.453 1 97.62 95 TYR B C 1
ATOM 3256 O O . TYR B 1 95 ? -19.438 -12.359 -19.812 1 97.62 95 TYR B O 1
ATOM 3264 N N . TRP B 1 96 ? -19.844 -10.828 -18.234 1 96.5 96 TRP B N 1
ATOM 3265 C CA . TRP B 1 96 ? -19.469 -11.672 -17.109 1 96.5 96 TRP B CA 1
ATOM 3266 C C . TRP B 1 96 ? -20.703 -12.18 -16.359 1 96.5 96 TRP B C 1
ATOM 3268 O O . TRP B 1 96 ? -21.578 -11.391 -16 1 96.5 96 TRP B O 1
ATOM 3278 N N . ASN B 1 97 ? -20.75 -13.469 -16.234 1 92.81 97 ASN B N 1
ATOM 3279 C CA . ASN B 1 97 ? -21.875 -14.117 -15.586 1 92.81 97 ASN B CA 1
ATOM 3280 C C . ASN B 1 97 ? -21.469 -14.797 -14.281 1 92.81 97 ASN B C 1
ATOM 3282 O O . ASN B 1 97 ? -20.5 -15.57 -14.258 1 92.81 97 ASN B O 1
ATOM 3286 N N . ALA B 1 98 ? -22.172 -14.398 -13.258 1 86.88 98 ALA B N 1
ATOM 3287 C CA . ALA B 1 98 ? -21.891 -15 -11.961 1 86.88 98 ALA B CA 1
ATOM 3288 C C . ALA B 1 98 ? -23.156 -15.117 -11.117 1 86.88 98 ALA B C 1
ATOM 3290 O O . ALA B 1 98 ? -24.203 -14.586 -11.484 1 86.88 98 ALA B O 1
ATOM 3291 N N . THR B 1 99 ? -23.094 -16.031 -10.156 1 80.12 99 THR B N 1
ATOM 3292 C CA . THR B 1 99 ? -24.125 -16.109 -9.133 1 80.12 99 THR B CA 1
ATOM 3293 C C . THR B 1 99 ? -23.625 -15.516 -7.812 1 80.12 99 THR B C 1
ATOM 3295 O O . THR B 1 99 ? -22.562 -15.898 -7.316 1 80.12 99 THR B O 1
ATOM 3298 N N . GLN B 1 100 ? -24.281 -14.484 -7.348 1 73.94 100 GLN B N 1
ATOM 3299 C CA . GLN B 1 100 ? -23.891 -13.812 -6.109 1 73.94 100 GLN B CA 1
ATOM 3300 C C . GLN B 1 100 ? -25.062 -13.719 -5.141 1 73.94 100 GLN B C 1
ATOM 3302 O O . GLN B 1 100 ? -26.219 -13.914 -5.531 1 73.94 100 GLN B O 1
ATOM 3307 N N . MET B 1 101 ? -24.688 -13.68 -3.855 1 72.06 101 MET B N 1
ATOM 3308 C CA . MET B 1 101 ? -25.703 -13.406 -2.852 1 72.06 101 MET B CA 1
ATOM 3309 C C . MET B 1 101 ? -25.938 -11.906 -2.711 1 72.06 101 MET B C 1
ATOM 3311 O O . MET B 1 101 ? -25.047 -11.164 -2.301 1 72.06 101 MET B O 1
ATOM 3315 N N . LEU B 1 102 ? -27.109 -11.445 -3.105 1 73.5 102 LEU B N 1
ATOM 3316 C CA . LEU B 1 102 ? -27.469 -10.031 -3.045 1 73.5 102 LEU B CA 1
ATOM 3317 C C . LEU B 1 102 ? -28.75 -9.828 -2.242 1 73.5 102 LEU B C 1
ATOM 3319 O O . LEU B 1 102 ? -29.594 -10.719 -2.193 1 73.5 102 LEU B O 1
ATOM 3323 N N . PRO B 1 103 ? -28.75 -8.719 -1.505 1 70.81 103 PRO B N 1
ATOM 3324 C CA . PRO B 1 103 ? -29.969 -8.469 -0.734 1 70.81 103 PRO B CA 1
ATOM 3325 C C . PRO B 1 103 ? -31.203 -8.312 -1.619 1 70.81 103 PRO B C 1
ATOM 3327 O O . PRO B 1 103 ? -31.141 -7.699 -2.686 1 70.81 103 PRO B O 1
ATOM 3330 N N . ASP B 1 104 ? -32.281 -8.977 -1.193 1 73.25 104 ASP B N 1
ATOM 3331 C CA . ASP B 1 104 ? -33.562 -8.75 -1.849 1 73.25 104 ASP B CA 1
ATOM 3332 C C . ASP B 1 104 ? -34.281 -7.551 -1.236 1 73.25 104 ASP B C 1
ATOM 3334 O O . ASP B 1 104 ? -33.688 -6.766 -0.499 1 73.25 104 ASP B O 1
ATOM 3338 N N . GLU B 1 105 ? -35.438 -7.328 -1.717 1 75.62 105 GLU B N 1
ATOM 3339 C CA . GLU B 1 105 ? -36.219 -6.176 -1.285 1 75.62 105 GLU B CA 1
ATOM 3340 C C . GLU B 1 105 ? -36.375 -6.137 0.234 1 75.62 105 GLU B C 1
ATOM 3342 O O . GLU B 1 105 ? -36.5 -5.062 0.823 1 75.62 105 GLU B O 1
ATOM 3347 N N . SER B 1 106 ? -36.25 -7.23 0.845 1 77.88 106 SER B N 1
ATOM 3348 C CA . SER B 1 106 ? -36.406 -7.336 2.293 1 77.88 106 SER B CA 1
ATOM 3349 C C . SER B 1 106 ? -35.031 -7.262 2.992 1 77.88 106 SER B C 1
ATOM 3351 O O . SER B 1 106 ? -34.969 -7.289 4.223 1 77.88 106 SER B O 1
ATOM 3353 N N . GLY B 1 107 ? -34.062 -7.129 2.238 1 67.62 107 GLY B N 1
ATOM 3354 C CA . GLY B 1 107 ? -32.719 -7.039 2.816 1 67.62 107 GLY B CA 1
ATOM 3355 C C . GLY B 1 107 ? -32.062 -8.391 3.043 1 67.62 107 GLY B C 1
ATOM 3356 O O . GLY B 1 107 ? -30.906 -8.477 3.449 1 67.62 107 GLY B O 1
ATOM 3357 N N . LYS B 1 108 ? -32.969 -9.438 2.809 1 69.94 108 LYS B N 1
ATOM 3358 C CA . LYS B 1 108 ? -32.469 -10.805 2.963 1 69.94 108 LYS B CA 1
ATOM 3359 C C . LYS B 1 108 ? -31.562 -11.195 1.788 1 69.94 108 LYS B C 1
ATOM 3361 O O . LYS B 1 108 ? -31.906 -10.922 0.632 1 69.94 108 LYS B O 1
ATOM 3366 N N . LEU B 1 109 ? -30.312 -11.766 2.086 1 71.94 109 LEU B N 1
ATOM 3367 C CA . LEU B 1 109 ? -29.391 -12.203 1.039 1 71.94 109 LEU B CA 1
ATOM 3368 C C . LEU B 1 109 ? -29.953 -13.406 0.288 1 71.94 109 LEU B C 1
ATOM 3370 O O . LEU B 1 109 ? -30.328 -14.406 0.902 1 71.94 109 LEU B O 1
ATOM 3374 N N . VAL B 1 110 ? -30.172 -13.211 -1.025 1 77.69 110 VAL B N 1
ATOM 3375 C CA . VAL B 1 110 ? -30.656 -14.289 -1.882 1 77.69 110 VAL B CA 1
ATOM 3376 C C . VAL B 1 110 ? -29.703 -14.492 -3.053 1 77.69 110 VAL B C 1
ATOM 3378 O O . VAL B 1 110 ? -29.016 -13.555 -3.475 1 77.69 110 VAL B O 1
ATOM 3381 N N . LYS B 1 111 ? -29.656 -15.766 -3.465 1 80.56 111 LYS B N 1
ATOM 3382 C CA . LYS B 1 111 ? -28.844 -16.078 -4.637 1 80.56 111 LYS B CA 1
ATOM 3383 C C . LYS B 1 111 ? -29.422 -15.445 -5.895 1 80.56 111 LYS B C 1
ATOM 3385 O O . LYS B 1 111 ? -30.609 -15.578 -6.18 1 80.56 111 LYS B O 1
ATOM 3390 N N . GLN B 1 112 ? -28.625 -14.664 -6.504 1 82.75 112 GLN B N 1
ATOM 3391 C CA . GLN B 1 112 ? -29.062 -14.008 -7.734 1 82.75 112 GLN B CA 1
ATOM 3392 C C . GLN B 1 112 ? -28 -14.117 -8.82 1 82.75 112 GLN B C 1
ATOM 3394 O O . GLN B 1 112 ? -26.797 -14.086 -8.531 1 82.75 112 GLN B O 1
ATOM 3399 N N . ASP B 1 113 ? -28.484 -14.289 -10.016 1 86.38 113 ASP B N 1
ATOM 3400 C CA . ASP B 1 113 ? -27.594 -14.258 -11.172 1 86.38 113 ASP B CA 1
ATOM 3401 C C . ASP B 1 113 ? -27.234 -12.82 -11.547 1 86.38 113 ASP B C 1
ATOM 3403 O O . ASP B 1 113 ? -28.109 -11.945 -11.602 1 86.38 113 ASP B O 1
ATOM 3407 N N . VAL B 1 114 ? -25.938 -12.641 -11.625 1 86.31 114 VAL B N 1
ATOM 3408 C CA . VAL B 1 114 ? -25.438 -11.336 -12.031 1 86.31 114 VAL B CA 1
ATOM 3409 C C . VAL B 1 114 ? -24.875 -11.422 -13.453 1 86.31 114 VAL B C 1
ATOM 3411 O O . VAL B 1 114 ? -24.109 -12.328 -13.781 1 86.31 114 VAL B O 1
ATOM 3414 N N . HIS B 1 115 ? -25.391 -10.57 -14.289 1 92.56 115 HIS B N 1
ATOM 3415 C CA . HIS B 1 115 ? -24.922 -10.422 -15.656 1 92.56 115 HIS B CA 1
ATOM 3416 C C . HIS B 1 115 ? -24.422 -9.008 -15.914 1 92.56 115 HIS B C 1
ATOM 3418 O O . HIS B 1 115 ? -25.219 -8.086 -16.094 1 92.56 115 HIS B O 1
ATOM 3424 N N . LYS B 1 116 ? -23.156 -8.891 -15.953 1 94.19 116 LYS B N 1
ATOM 3425 C CA . LYS B 1 116 ? -22.578 -7.562 -16.156 1 94.19 116 LYS B CA 1
ATOM 3426 C C . LYS B 1 116 ? -21.938 -7.445 -17.547 1 94.19 116 LYS B C 1
ATOM 3428 O O . LYS B 1 116 ? -21.156 -8.305 -17.938 1 94.19 116 LYS B O 1
ATOM 3433 N N . PHE B 1 117 ? -22.312 -6.414 -18.266 1 97.31 117 PHE B N 1
ATOM 3434 C CA . PHE B 1 117 ? -21.766 -6.18 -19.594 1 97.31 117 PHE B CA 1
ATOM 3435 C C . PHE B 1 117 ? -20.469 -5.387 -19.516 1 97.31 117 PHE B C 1
ATOM 3437 O O . PHE B 1 117 ? -20.438 -4.297 -18.938 1 97.31 117 PHE B O 1
ATOM 3444 N N . PHE B 1 118 ? -19.344 -5.91 -20.094 1 97.12 118 PHE B N 1
ATOM 3445 C CA . PHE B 1 118 ? -18.047 -5.238 -20.078 1 97.12 118 PHE B CA 1
ATOM 3446 C C . PHE B 1 118 ? -17.656 -4.816 -21.5 1 97.12 118 PHE B C 1
ATOM 3448 O O . PHE B 1 118 ? -16.781 -3.965 -21.672 1 97.12 118 PHE B O 1
ATOM 3455 N N . GLY B 1 119 ? -18.281 -5.438 -22.469 1 96.94 119 GLY B N 1
ATOM 3456 C CA . GLY B 1 119 ? -17.969 -5.152 -23.859 1 96.94 119 GLY B CA 1
ATOM 3457 C C . GLY B 1 119 ? -17.375 -6.34 -24.609 1 96.94 119 GLY B C 1
ATOM 3458 O O . GLY B 1 119 ? -16.578 -7.098 -24.047 1 96.94 119 GLY B O 1
ATOM 3459 N N . GLU B 1 120 ? -17.797 -6.477 -25.844 1 97.25 120 GLU B N 1
ATOM 3460 C CA . GLU B 1 120 ? -17.359 -7.602 -26.656 1 97.25 120 GLU B CA 1
ATOM 3461 C C . GLU B 1 120 ? -15.852 -7.547 -26.922 1 97.25 120 GLU B C 1
ATOM 3463 O O . GLU B 1 120 ? -15.211 -8.578 -27.141 1 97.25 120 GLU B O 1
ATOM 3468 N N . GLU B 1 121 ? -15.367 -6.367 -26.812 1 97.44 121 GLU B N 1
ATOM 3469 C CA . GLU B 1 121 ? -13.938 -6.191 -27.047 1 97.44 121 GLU B CA 1
ATOM 3470 C C . GLU B 1 121 ? -13.109 -6.875 -25.969 1 97.44 121 GLU B C 1
ATOM 3472 O O . GLU B 1 121 ? -11.914 -7.117 -26.141 1 97.44 121 GLU B O 1
ATOM 3477 N N . TYR B 1 122 ? -13.781 -7.246 -24.828 1 98.19 122 TYR B N 1
ATOM 3478 C CA . TYR B 1 122 ? -13.07 -7.871 -23.719 1 98.19 122 TYR B CA 1
ATOM 3479 C C . TYR B 1 122 ? -13.383 -9.359 -23.656 1 98.19 122 TYR B C 1
ATOM 3481 O O . TYR B 1 122 ? -13.062 -10.016 -22.656 1 98.19 122 TYR B O 1
ATOM 3489 N N . ALA B 1 123 ? -13.945 -9.914 -24.719 1 98.38 123 ALA B N 1
ATOM 3490 C CA . ALA B 1 123 ? -14.289 -11.336 -24.719 1 98.38 123 ALA B CA 1
ATOM 3491 C C . ALA B 1 123 ? -13.062 -12.188 -24.406 1 98.38 123 ALA B C 1
ATOM 3493 O O . ALA B 1 123 ? -11.969 -11.922 -24.891 1 98.38 123 ALA B O 1
ATOM 3494 N N . HIS B 1 124 ? -13.266 -13.117 -23.469 1 98.38 124 HIS B N 1
ATOM 3495 C CA . HIS B 1 124 ? -12.312 -14.141 -23.062 1 98.38 124 HIS B CA 1
ATOM 3496 C C . HIS B 1 124 ? -11.227 -13.547 -22.156 1 98.38 124 HIS B C 1
ATOM 3498 O O . HIS B 1 124 ? -10.234 -14.211 -21.859 1 98.38 124 HIS B O 1
ATOM 3504 N N . THR B 1 125 ? -11.391 -12.289 -21.75 1 98.69 125 THR B N 1
ATOM 3505 C CA . THR B 1 125 ? -10.461 -11.648 -20.812 1 98.69 125 THR B CA 1
ATOM 3506 C C . THR B 1 125 ? -11.148 -11.375 -19.484 1 98.69 125 THR B C 1
ATOM 3508 O O . THR B 1 125 ? -12.32 -11.703 -19.297 1 98.69 125 THR B O 1
ATOM 3511 N N . ILE B 1 126 ? -10.359 -10.82 -18.562 1 98.31 126 ILE B N 1
ATOM 3512 C CA . ILE B 1 126 ? -10.922 -10.383 -17.281 1 98.31 126 ILE B CA 1
ATOM 3513 C C . ILE B 1 126 ? -11.023 -8.859 -17.266 1 98.31 126 ILE B C 1
ATOM 3515 O O . ILE B 1 126 ? -10.93 -8.234 -16.203 1 98.31 126 ILE B O 1
ATOM 3519 N N . GLY B 1 127 ? -11.172 -8.266 -18.453 1 98.31 127 GLY B N 1
ATOM 3520 C CA . GLY B 1 127 ? -11.266 -6.82 -18.578 1 98.31 127 GLY B CA 1
ATOM 3521 C C . GLY B 1 127 ? -9.93 -6.117 -18.375 1 98.31 127 GLY B C 1
ATOM 3522 O O . GLY B 1 127 ? -8.906 -6.57 -18.891 1 98.31 127 GLY B O 1
ATOM 3523 N N . THR B 1 128 ? -9.938 -5.004 -17.734 1 98.19 128 THR B N 1
ATOM 3524 C CA . THR B 1 128 ? -8.758 -4.152 -17.625 1 98.19 128 THR B CA 1
ATOM 3525 C C . THR B 1 128 ? -8.039 -4.395 -16.297 1 98.19 128 THR B C 1
ATOM 3527 O O . THR B 1 128 ? -7.52 -3.457 -15.688 1 98.19 128 THR B O 1
ATOM 3530 N N . ALA B 1 129 ? -7.988 -5.633 -15.867 1 97.06 129 ALA B N 1
ATOM 3531 C CA . ALA B 1 129 ? -7.371 -5.957 -14.578 1 97.06 129 ALA B CA 1
ATOM 3532 C C . ALA B 1 129 ? -5.996 -6.59 -14.773 1 97.06 129 ALA B C 1
ATOM 3534 O O . ALA B 1 129 ? -5.691 -7.109 -15.852 1 97.06 129 ALA B O 1
ATOM 3535 N N . TYR B 1 130 ? -5.145 -6.535 -13.766 1 97.88 130 TYR B N 1
ATOM 3536 C CA . TYR B 1 130 ? -3.893 -7.266 -13.617 1 97.88 130 TYR B CA 1
ATOM 3537 C C . TYR B 1 130 ? -2.996 -7.062 -14.836 1 97.88 130 TYR B C 1
ATOM 3539 O O . TYR B 1 130 ? -2.58 -5.938 -15.125 1 97.88 130 TYR B O 1
ATOM 3547 N N . GLY B 1 131 ? -2.826 -8.102 -15.602 1 98.69 131 GLY B N 1
ATOM 3548 C CA . GLY B 1 131 ? -1.883 -8.016 -16.703 1 98.69 131 GLY B CA 1
ATOM 3549 C C . GLY B 1 131 ? -2.203 -6.906 -17.688 1 98.69 131 GLY B C 1
ATOM 3550 O O . GLY B 1 131 ? -1.301 -6.34 -18.312 1 98.69 131 GLY B O 1
ATOM 3551 N N . TYR B 1 132 ? -3.447 -6.57 -17.812 1 98.75 132 TYR B N 1
ATOM 3552 C CA . TYR B 1 132 ? -3.828 -5.449 -18.672 1 98.75 132 TYR B CA 1
ATOM 3553 C C . TYR B 1 132 ? -3.141 -4.164 -18.219 1 98.75 132 TYR B C 1
ATOM 3555 O O . TYR B 1 132 ? -2.586 -3.43 -19.047 1 98.75 132 TYR B O 1
ATOM 3563 N N . ILE B 1 133 ? -3.174 -3.898 -16.969 1 98.75 133 ILE B N 1
ATOM 3564 C CA . ILE B 1 133 ? -2.6 -2.68 -16.406 1 98.75 133 ILE B CA 1
ATOM 3565 C C . ILE B 1 133 ? -1.081 -2.707 -16.562 1 98.75 133 ILE B C 1
ATOM 3567 O O . ILE B 1 133 ? -0.469 -1.706 -16.938 1 98.75 133 ILE B O 1
ATOM 3571 N N . VAL B 1 134 ? -0.487 -3.904 -16.25 1 98.88 134 VAL B N 1
ATOM 3572 C CA . VAL B 1 134 ? 0.959 -4.066 -16.359 1 98.88 134 VAL B CA 1
ATOM 3573 C C . VAL B 1 134 ? 1.412 -3.76 -17.781 1 98.88 134 VAL B C 1
ATOM 3575 O O . VAL B 1 134 ? 2.416 -3.07 -17.984 1 98.88 134 VAL B O 1
ATOM 3578 N N . ASN B 1 135 ? 0.651 -4.254 -18.703 1 98.81 135 ASN B N 1
ATOM 3579 C CA . ASN B 1 135 ? 0.959 -4.027 -20.109 1 98.81 135 ASN B CA 1
ATOM 3580 C C . ASN B 1 135 ? 0.748 -2.566 -20.5 1 98.81 135 ASN B C 1
ATOM 3582 O O . ASN B 1 135 ? 1.608 -1.961 -21.141 1 98.81 135 ASN B O 1
ATOM 3586 N N . LYS B 1 136 ? -0.375 -2.033 -20.094 1 98.62 136 LYS B N 1
ATOM 3587 C CA . LYS B 1 136 ? -0.741 -0.664 -20.438 1 98.62 136 LYS B CA 1
ATOM 3588 C C . LYS B 1 136 ? 0.353 0.318 -20.031 1 98.62 136 LYS B C 1
ATOM 3590 O O . LYS B 1 136 ? 0.681 1.238 -20.781 1 98.62 136 LYS B O 1
ATOM 3595 N N . PHE B 1 137 ? 0.947 0.103 -18.938 1 98.5 137 PHE B N 1
ATOM 3596 C CA . PHE B 1 137 ? 1.884 1.087 -18.406 1 98.5 137 PHE B CA 1
ATOM 3597 C C . PHE B 1 137 ? 3.307 0.542 -18.422 1 98.5 137 PHE B C 1
ATOM 3599 O O . PHE B 1 137 ? 4.207 1.125 -17.812 1 98.5 137 PHE B O 1
ATOM 3606 N N . GLN B 1 138 ? 3.516 -0.63 -19.031 1 98.69 138 GLN B N 1
ATOM 3607 C CA . GLN B 1 138 ? 4.832 -1.247 -19.172 1 98.69 138 GLN B CA 1
ATOM 3608 C C . GLN B 1 138 ? 5.539 -1.335 -17.828 1 98.69 138 GLN B C 1
ATOM 3610 O O . GLN B 1 138 ? 6.715 -0.977 -17.703 1 98.69 138 GLN B O 1
ATOM 3615 N N . MET B 1 139 ? 4.852 -1.789 -16.875 1 98.69 139 MET B N 1
ATOM 3616 C CA . MET B 1 139 ? 5.305 -1.709 -15.484 1 98.69 139 MET B CA 1
ATOM 3617 C C . MET B 1 139 ? 6.527 -2.592 -15.266 1 98.69 139 MET B C 1
ATOM 3619 O O . MET B 1 139 ? 7.484 -2.18 -14.609 1 98.69 139 MET B O 1
ATOM 3623 N N . THR B 1 140 ? 6.504 -3.814 -15.828 1 98.88 140 THR B N 1
ATOM 3624 C CA . THR B 1 140 ? 7.617 -4.73 -15.617 1 98.88 140 THR B CA 1
ATOM 3625 C C . THR B 1 140 ? 8.891 -4.188 -16.266 1 98.88 140 THR B C 1
ATOM 3627 O O . THR B 1 140 ? 9.953 -4.176 -15.633 1 98.88 140 THR B O 1
ATOM 3630 N N . GLN B 1 141 ? 8.781 -3.721 -17.469 1 98.81 141 GLN B N 1
ATOM 3631 C CA . GLN B 1 141 ? 9.914 -3.156 -18.188 1 98.81 141 GLN B CA 1
ATOM 3632 C C . GLN B 1 141 ? 10.508 -1.968 -17.438 1 98.81 141 GLN B C 1
ATOM 3634 O O . GLN B 1 141 ? 11.727 -1.878 -17.266 1 98.81 141 GLN B O 1
ATOM 3639 N N . ASN B 1 142 ? 9.602 -1.1 -17 1 98.44 142 ASN B N 1
ATOM 3640 C CA . ASN B 1 142 ? 10.047 0.094 -16.281 1 98.44 142 ASN B CA 1
ATOM 3641 C C . ASN B 1 142 ? 10.734 -0.261 -14.969 1 98.44 142 ASN B C 1
ATOM 3643 O O . ASN B 1 142 ? 11.727 0.37 -14.586 1 98.44 142 ASN B O 1
ATOM 3647 N N . LEU B 1 143 ? 10.211 -1.215 -14.297 1 98.81 143 LEU B N 1
ATOM 3648 C CA . LEU B 1 143 ? 10.812 -1.645 -13.039 1 98.81 143 LEU B CA 1
ATOM 3649 C C . LEU B 1 143 ? 12.219 -2.186 -13.266 1 98.81 143 LEU B C 1
ATOM 3651 O O . LEU B 1 143 ? 13.156 -1.799 -12.562 1 98.81 143 LEU B O 1
ATOM 3655 N N . ILE B 1 144 ? 12.336 -3.082 -14.211 1 98.88 144 ILE B N 1
ATOM 3656 C CA . ILE B 1 144 ? 13.641 -3.682 -14.5 1 98.88 144 ILE B CA 1
ATOM 3657 C C . ILE B 1 144 ? 14.641 -2.59 -14.875 1 98.88 144 ILE B C 1
ATOM 3659 O O . ILE B 1 144 ? 15.781 -2.602 -14.406 1 98.88 144 ILE B O 1
ATOM 3663 N N . ASP B 1 145 ? 14.188 -1.677 -15.695 1 98.62 145 ASP B N 1
ATOM 3664 C CA . ASP B 1 145 ? 15.055 -0.569 -16.094 1 98.62 145 ASP B CA 1
ATOM 3665 C C . ASP B 1 145 ? 15.531 0.214 -14.867 1 98.62 145 ASP B C 1
ATOM 3667 O O . ASP B 1 145 ? 16.719 0.526 -14.742 1 98.62 145 ASP B O 1
ATOM 3671 N N . LYS B 1 146 ? 14.68 0.555 -13.953 1 97.5 146 LYS B N 1
ATOM 3672 C CA . LYS B 1 146 ? 15.039 1.306 -12.758 1 97.5 146 LYS B CA 1
ATOM 3673 C C . LYS B 1 146 ? 15.992 0.504 -11.875 1 97.5 146 LYS B C 1
ATOM 3675 O O . LYS B 1 146 ? 16.969 1.044 -11.359 1 97.5 146 LYS B O 1
ATOM 3680 N N . ILE B 1 147 ? 15.688 -0.757 -11.688 1 98.31 147 ILE B N 1
ATOM 3681 C CA . ILE B 1 147 ? 16.547 -1.598 -10.859 1 98.31 147 ILE B CA 1
ATOM 3682 C C . ILE B 1 147 ? 17.969 -1.601 -11.414 1 98.31 147 ILE B C 1
ATOM 3684 O O . ILE B 1 147 ? 18.938 -1.454 -10.664 1 98.31 147 ILE B O 1
ATOM 3688 N N . LYS B 1 148 ? 18.109 -1.708 -12.688 1 97.62 148 LYS B N 1
ATOM 3689 C CA . LYS B 1 148 ? 19.422 -1.873 -13.32 1 97.62 148 LYS B CA 1
ATOM 3690 C C . LYS B 1 148 ? 20.156 -0.539 -13.43 1 97.62 148 LYS B C 1
ATOM 3692 O O . LYS B 1 148 ? 21.359 -0.473 -13.234 1 97.62 148 LYS B O 1
ATOM 3697 N N . ASN B 1 149 ? 19.375 0.552 -13.695 1 95.19 149 ASN B N 1
ATOM 3698 C CA . ASN B 1 149 ? 20.047 1.781 -14.117 1 95.19 149 ASN B CA 1
ATOM 3699 C C . ASN B 1 149 ? 19.844 2.9 -13.102 1 95.19 149 ASN B C 1
ATOM 3701 O O . ASN B 1 149 ? 20.578 3.891 -13.117 1 95.19 149 ASN B O 1
ATOM 3705 N N . HIS B 1 150 ? 18.875 2.785 -12.25 1 91.25 150 HIS B N 1
ATOM 3706 C CA . HIS B 1 150 ? 18.578 3.785 -11.227 1 91.25 150 HIS B CA 1
ATOM 3707 C C . HIS B 1 150 ? 18.234 3.131 -9.898 1 91.25 150 HIS B C 1
ATOM 3709 O O . HIS B 1 150 ? 17.172 3.402 -9.336 1 91.25 150 HIS B O 1
ATOM 3715 N N . PRO B 1 151 ? 19.141 2.346 -9.352 1 93.06 151 PRO B N 1
ATOM 3716 C CA . PRO B 1 151 ? 18.828 1.557 -8.164 1 93.06 151 PRO B CA 1
ATOM 3717 C C . PRO B 1 151 ? 18.531 2.426 -6.941 1 93.06 151 PRO B C 1
ATOM 3719 O O . PRO B 1 151 ? 18 1.932 -5.941 1 93.06 151 PRO B O 1
ATOM 3722 N N . GLU B 1 152 ? 18.781 3.734 -6.984 1 87.31 152 GLU B N 1
ATOM 3723 C CA . GLU B 1 152 ? 18.516 4.645 -5.871 1 87.31 152 GLU B CA 1
ATOM 3724 C C . GLU B 1 152 ? 17.109 5.215 -5.945 1 87.31 152 GLU B C 1
ATOM 3726 O O . GLU B 1 152 ? 16.641 5.848 -4.996 1 87.31 152 GLU B O 1
ATOM 3731 N N . ASP B 1 153 ? 16.422 4.945 -7.07 1 91.5 153 ASP B N 1
ATOM 3732 C CA . ASP B 1 153 ? 15.109 5.531 -7.316 1 91.5 153 ASP B CA 1
ATOM 3733 C C . ASP B 1 153 ? 14.094 5.074 -6.266 1 91.5 153 ASP B C 1
ATOM 3735 O O . ASP B 1 153 ? 13.984 3.879 -5.984 1 91.5 153 ASP B O 1
ATOM 3739 N N . ARG B 1 154 ? 13.344 5.988 -5.715 1 92.75 154 ARG B N 1
ATOM 3740 C CA . ARG B 1 154 ? 12.352 5.688 -4.688 1 92.75 154 ARG B CA 1
ATOM 3741 C C . ARG B 1 154 ? 10.953 5.602 -5.285 1 92.75 154 ARG B C 1
ATOM 3743 O O . ARG B 1 154 ? 9.953 5.621 -4.559 1 92.75 154 ARG B O 1
ATOM 3750 N N . ARG B 1 155 ? 10.914 5.547 -6.605 1 95.69 155 ARG B N 1
ATOM 3751 C CA . ARG B 1 155 ? 9.625 5.543 -7.301 1 95.69 155 ARG B CA 1
ATOM 3752 C C . ARG B 1 155 ? 9.391 4.211 -8 1 95.69 155 ARG B C 1
ATOM 3754 O O . ARG B 1 155 ? 8.703 4.156 -9.023 1 95.69 155 ARG B O 1
ATOM 3761 N N . MET B 1 156 ? 9.992 3.135 -7.461 1 97.62 156 MET B N 1
ATOM 3762 C CA . MET B 1 156 ? 9.742 1.795 -7.988 1 97.62 156 MET B CA 1
ATOM 3763 C C . MET B 1 156 ? 8.445 1.221 -7.434 1 97.62 156 MET B C 1
ATOM 3765 O O . MET B 1 156 ? 8.469 0.278 -6.641 1 97.62 156 MET B O 1
ATOM 3769 N N . VAL B 1 157 ? 7.344 1.77 -7.934 1 98.25 157 VAL B N 1
ATOM 3770 C CA . VAL B 1 157 ? 6 1.413 -7.492 1 98.25 157 VAL B CA 1
ATOM 3771 C C . VAL B 1 157 ? 5.219 0.797 -8.648 1 98.25 157 VAL B C 1
ATOM 3773 O O . VAL B 1 157 ? 5.188 1.355 -9.75 1 98.25 157 VAL B O 1
ATOM 3776 N N . MET B 1 158 ? 4.703 -0.379 -8.477 1 98.31 158 MET B N 1
ATOM 3777 C CA . MET B 1 158 ? 3.732 -0.983 -9.383 1 98.31 158 MET B CA 1
ATOM 3778 C C . MET B 1 158 ? 2.348 -1.028 -8.75 1 98.31 158 MET B C 1
ATOM 3780 O O . MET B 1 158 ? 2.135 -1.738 -7.766 1 98.31 158 MET B O 1
ATOM 3784 N N . THR B 1 159 ? 1.43 -0.257 -9.281 1 98.19 159 THR B N 1
ATOM 3785 C CA . THR B 1 159 ? 0.062 -0.297 -8.773 1 98.19 159 THR B CA 1
ATOM 3786 C C . THR B 1 159 ? -0.902 -0.776 -9.852 1 98.19 159 THR B C 1
ATOM 3788 O O . THR B 1 159 ? -0.936 -0.221 -10.953 1 98.19 159 THR B O 1
ATOM 3791 N N . LEU B 1 160 ? -1.638 -1.772 -9.516 1 98.56 160 LEU B N 1
ATOM 3792 C CA . LEU B 1 160 ? -2.65 -2.334 -10.406 1 98.56 160 LEU B CA 1
ATOM 3793 C C . LEU B 1 160 ? -4 -1.661 -10.18 1 98.56 160 LEU B C 1
ATOM 3795 O O . LEU B 1 160 ? -4.961 -1.932 -10.906 1 98.56 160 LEU B O 1
ATOM 3799 N N . TRP B 1 161 ? -4.047 -0.75 -9.203 1 98.31 161 TRP B N 1
ATOM 3800 C CA . TRP B 1 161 ? -5.262 -0.007 -8.875 1 98.31 161 TRP B CA 1
ATOM 3801 C C . TRP B 1 161 ? -5.262 1.358 -9.555 1 98.31 161 TRP B C 1
ATOM 3803 O O . TRP B 1 161 ? -4.859 2.357 -8.961 1 98.31 161 TRP B O 1
ATOM 3813 N N . GLN B 1 162 ? -5.715 1.366 -10.812 1 98.44 162 GLN B N 1
ATOM 3814 C CA . GLN B 1 162 ? -5.84 2.564 -11.641 1 98.44 162 GLN B CA 1
ATOM 3815 C C . GLN B 1 162 ? -7.305 2.938 -11.844 1 98.44 162 GLN B C 1
ATOM 3817 O O . GLN B 1 162 ? -8.031 2.234 -12.547 1 98.44 162 GLN B O 1
ATOM 3822 N N . ASN B 1 163 ? -7.672 4.09 -11.289 1 98.12 163 ASN B N 1
ATOM 3823 C CA . ASN B 1 163 ? -9.086 4.418 -11.148 1 98.12 163 ASN B CA 1
ATOM 3824 C C . ASN B 1 163 ? -9.781 4.508 -12.508 1 98.12 163 ASN B C 1
ATOM 3826 O O . ASN B 1 163 ? -10.953 4.152 -12.633 1 98.12 163 ASN B O 1
ATOM 3830 N N . ASP B 1 164 ? -9.07 4.953 -13.555 1 98.06 164 ASP B N 1
ATOM 3831 C CA . ASP B 1 164 ? -9.664 5.082 -14.883 1 98.06 164 ASP B CA 1
ATOM 3832 C C . ASP B 1 164 ? -10.039 3.713 -15.453 1 98.06 164 ASP B C 1
ATOM 3834 O O . ASP B 1 164 ? -10.82 3.625 -16.406 1 98.06 164 ASP B O 1
ATOM 3838 N N . TYR B 1 165 ? -9.57 2.605 -14.828 1 97.69 165 TYR B N 1
ATOM 3839 C CA . TYR B 1 165 ? -9.703 1.288 -15.438 1 97.69 165 TYR B CA 1
ATOM 3840 C C . TYR B 1 165 ? -10.445 0.332 -14.5 1 97.69 165 TYR B C 1
ATOM 3842 O O . TYR B 1 165 ? -10.57 -0.858 -14.797 1 97.69 165 TYR B O 1
ATOM 3850 N N . LEU B 1 166 ? -10.914 0.845 -13.375 1 97.38 166 LEU B N 1
ATOM 3851 C CA . LEU B 1 166 ? -11.531 -0.021 -12.375 1 97.38 166 LEU B CA 1
ATOM 3852 C C . LEU B 1 166 ? -12.906 -0.493 -12.836 1 97.38 166 LEU B C 1
ATOM 3854 O O . LEU B 1 166 ? -13.297 -1.63 -12.562 1 97.38 166 LEU B O 1
ATOM 3858 N N . ASP B 1 167 ? -13.586 0.313 -13.625 1 95.81 167 ASP B N 1
ATOM 3859 C CA . ASP B 1 167 ? -14.961 0.002 -14 1 95.81 167 ASP B CA 1
ATOM 3860 C C . ASP B 1 167 ? -15.016 -1.16 -14.992 1 95.81 167 ASP B C 1
ATOM 3862 O O . ASP B 1 167 ? -16.016 -1.87 -15.07 1 95.81 167 ASP B O 1
ATOM 3866 N N . THR B 1 168 ? -13.938 -1.387 -15.711 1 96.94 168 THR B N 1
ATOM 3867 C CA . THR B 1 168 ? -13.93 -2.441 -16.719 1 96.94 168 THR B CA 1
ATOM 3868 C C . THR B 1 168 ? -13.078 -3.621 -16.266 1 96.94 168 THR B C 1
ATOM 3870 O O . THR B 1 168 ? -12.742 -4.496 -17.062 1 96.94 168 THR B O 1
ATOM 3873 N N . ALA B 1 169 ? -12.727 -3.625 -15.016 1 97.06 169 ALA B N 1
ATOM 3874 C CA . ALA B 1 169 ? -12.086 -4.789 -14.406 1 97.06 169 ALA B CA 1
ATOM 3875 C C . ALA B 1 169 ? -13.125 -5.738 -13.82 1 97.06 169 ALA B C 1
ATOM 3877 O O . ALA B 1 169 ? -13.914 -5.348 -12.953 1 97.06 169 ALA B O 1
ATOM 3878 N N . VAL B 1 170 ? -13.148 -6.957 -14.242 1 95.25 170 VAL B N 1
ATOM 3879 C CA . VAL B 1 170 ? -14.133 -7.902 -13.734 1 95.25 170 VAL B CA 1
ATOM 3880 C C . VAL B 1 170 ? -13.93 -8.102 -12.234 1 95.25 170 VAL B C 1
ATOM 3882 O O . VAL B 1 170 ? -14.891 -8.102 -11.461 1 95.25 170 VAL B O 1
ATOM 3885 N N . LEU B 1 171 ? -12.68 -8.242 -11.867 1 91.56 171 LEU B N 1
ATOM 3886 C CA . LEU B 1 171 ? -12.273 -8.312 -10.469 1 91.56 171 LEU B CA 1
ATOM 3887 C C . LEU B 1 171 ? -11.117 -7.355 -10.195 1 91.56 171 LEU B C 1
ATOM 3889 O O . LEU B 1 171 ? -9.977 -7.621 -10.594 1 91.56 171 LEU B O 1
ATOM 3893 N N . PRO B 1 172 ? -11.453 -6.297 -9.453 1 94.12 172 PRO B N 1
ATOM 3894 C CA . PRO B 1 172 ? -10.328 -5.438 -9.07 1 94.12 172 PRO B CA 1
ATOM 3895 C C . PRO B 1 172 ? -9.273 -6.184 -8.258 1 94.12 172 PRO B C 1
ATOM 3897 O O . PRO B 1 172 ? -9.609 -7.039 -7.438 1 94.12 172 PRO B O 1
ATOM 3900 N N . SER B 1 173 ? -8.086 -5.883 -8.461 1 96.5 173 SER B N 1
ATOM 3901 C CA . SER B 1 173 ? -6.945 -6.637 -7.953 1 96.5 173 SER B CA 1
ATOM 3902 C C . SER B 1 173 ? -6.945 -6.68 -6.426 1 96.5 173 SER B C 1
ATOM 3904 O O . SER B 1 173 ? -7.055 -5.645 -5.77 1 96.5 173 SER B O 1
ATOM 3906 N N . CYS B 1 174 ? -6.812 -7.852 -5.883 1 96.69 174 CYS B N 1
ATOM 3907 C CA . CYS B 1 174 ? -6.707 -8.031 -4.438 1 96.69 174 CYS B CA 1
ATOM 3908 C C . CYS B 1 174 ? -5.305 -7.688 -3.947 1 96.69 174 CYS B C 1
ATOM 3910 O O . CYS B 1 174 ? -5.145 -6.93 -2.99 1 96.69 174 CYS B O 1
ATOM 3912 N N . VAL B 1 175 ? -4.301 -8.406 -4.57 1 98.38 175 VAL B N 1
ATOM 3913 C CA . VAL B 1 175 ? -2.951 -7.855 -4.496 1 98.38 175 VAL B CA 1
ATOM 3914 C C . VAL B 1 175 ? -2.801 -6.711 -5.496 1 98.38 175 VAL B C 1
ATOM 3916 O O . VAL B 1 175 ? -2.664 -6.941 -6.699 1 98.38 175 VAL B O 1
ATOM 3919 N N . TRP B 1 176 ? -2.814 -5.496 -4.965 1 98.5 176 TRP B N 1
ATOM 3920 C CA . TRP B 1 176 ? -3.115 -4.398 -5.879 1 98.5 176 TRP B CA 1
ATOM 3921 C C . TRP B 1 176 ? -1.884 -3.529 -6.113 1 98.5 176 TRP B C 1
ATOM 3923 O O . TRP B 1 176 ? -1.869 -2.691 -7.016 1 98.5 176 TRP B O 1
ATOM 3933 N N . SER B 1 177 ? -0.792 -3.822 -5.32 1 98.56 177 SER B N 1
ATOM 3934 C CA . SER B 1 177 ? 0.406 -3.023 -5.555 1 98.56 177 SER B CA 1
ATOM 3935 C C . SER B 1 177 ? 1.637 -3.678 -4.934 1 98.56 177 SER B C 1
ATOM 3937 O O . SER B 1 177 ? 1.515 -4.586 -4.109 1 98.56 177 SER B O 1
ATOM 3939 N N . SER B 1 178 ? 2.781 -3.184 -5.406 1 98.69 178 SER B N 1
ATOM 3940 C CA . SER B 1 178 ? 4.082 -3.537 -4.844 1 98.69 178 SER B CA 1
ATOM 3941 C C . SER B 1 178 ? 5.07 -2.383 -4.969 1 98.69 178 SER B C 1
ATOM 3943 O O . SER B 1 178 ? 4.996 -1.593 -5.91 1 98.69 178 SER B O 1
ATOM 3945 N N . GLU B 1 179 ? 5.906 -2.26 -3.992 1 98.75 179 GLU B N 1
ATOM 3946 C CA . GLU B 1 179 ? 7.035 -1.335 -3.986 1 98.75 179 GLU B CA 1
ATOM 3947 C C . GLU B 1 179 ? 8.367 -2.084 -3.93 1 98.75 179 GLU B C 1
ATOM 3949 O O . GLU B 1 179 ? 8.484 -3.1 -3.24 1 98.75 179 GLU B O 1
ATOM 3954 N N . TRP B 1 180 ? 9.359 -1.526 -4.633 1 98.62 180 TRP B N 1
ATOM 3955 C CA . TRP B 1 180 ? 10.633 -2.219 -4.738 1 98.62 180 TRP B CA 1
ATOM 3956 C C . TRP B 1 180 ? 11.789 -1.282 -4.41 1 98.62 180 TRP B C 1
ATOM 3958 O O . TRP B 1 180 ? 11.648 -0.059 -4.484 1 98.62 180 TRP B O 1
ATOM 3968 N N . ASP B 1 181 ? 12.922 -1.813 -3.986 1 96.88 181 ASP B N 1
ATOM 3969 C CA . ASP B 1 181 ? 14.148 -1.051 -3.805 1 96.88 181 ASP B CA 1
ATOM 3970 C C . ASP B 1 181 ? 15.375 -1.961 -3.867 1 96.88 181 ASP B C 1
ATOM 3972 O O . ASP B 1 181 ? 15.258 -3.182 -3.738 1 96.88 181 ASP B O 1
ATOM 3976 N N . VAL B 1 182 ? 16.469 -1.38 -4.133 1 96.25 182 VAL B N 1
ATOM 3977 C CA . VAL B 1 182 ? 17.766 -2.043 -4.07 1 96.25 182 VAL B CA 1
ATOM 3978 C C . VAL B 1 182 ? 18.562 -1.502 -2.889 1 96.25 182 VAL B C 1
ATOM 3980 O O . VAL B 1 182 ? 18.781 -0.294 -2.783 1 96.25 182 VAL B O 1
ATOM 3983 N N . THR B 1 183 ? 18.891 -2.355 -1.971 1 94.31 183 THR B N 1
ATOM 3984 C CA . THR B 1 183 ? 19.703 -1.992 -0.812 1 94.31 183 THR B CA 1
ATOM 3985 C C . THR B 1 183 ? 20.766 -3.053 -0.542 1 94.31 183 THR B C 1
ATOM 3987 O O . THR B 1 183 ? 20.438 -4.227 -0.351 1 94.31 183 THR B O 1
ATOM 3990 N N . ASP B 1 184 ? 22.047 -2.645 -0.574 1 92.5 184 ASP B N 1
ATOM 3991 C CA . ASP B 1 184 ? 23.172 -3.516 -0.259 1 92.5 184 ASP B CA 1
ATOM 3992 C C . ASP B 1 184 ? 23.188 -4.73 -1.182 1 92.5 184 ASP B C 1
ATOM 3994 O O . ASP B 1 184 ? 23.312 -5.867 -0.718 1 92.5 184 ASP B O 1
ATOM 3998 N N . GLY B 1 185 ? 22.891 -4.516 -2.41 1 95.62 185 GLY B N 1
ATOM 3999 C CA . GLY B 1 185 ? 22.984 -5.555 -3.422 1 95.62 185 GLY B CA 1
ATOM 4000 C C . GLY B 1 185 ? 21.812 -6.512 -3.402 1 95.62 185 GLY B C 1
ATOM 4001 O O . GLY B 1 185 ? 21.828 -7.555 -4.062 1 95.62 185 GLY B O 1
ATOM 4002 N N . LYS B 1 186 ? 20.766 -6.164 -2.658 1 97.69 186 LYS B N 1
ATOM 4003 C CA . LYS B 1 186 ? 19.594 -7.016 -2.539 1 97.69 186 LYS B CA 1
ATOM 4004 C C . LYS B 1 186 ? 18.344 -6.324 -3.098 1 97.69 186 LYS B C 1
ATOM 4006 O O . LYS B 1 186 ? 18.203 -5.109 -2.969 1 97.69 186 LYS B O 1
ATOM 4011 N N . LEU B 1 187 ? 17.484 -7.113 -3.713 1 98.56 187 LEU B N 1
ATOM 4012 C CA . LEU B 1 187 ? 16.188 -6.629 -4.168 1 98.56 187 LEU B CA 1
ATOM 4013 C C . LEU B 1 187 ? 15.117 -6.895 -3.117 1 98.56 187 LEU B C 1
ATOM 4015 O O . LEU B 1 187 ? 14.875 -8.047 -2.74 1 98.56 187 LEU B O 1
ATOM 4019 N N . ASN B 1 188 ? 14.547 -5.828 -2.609 1 98.31 188 ASN B N 1
ATOM 4020 C CA . ASN B 1 188 ? 13.484 -5.91 -1.612 1 98.31 188 ASN B CA 1
ATOM 4021 C C . ASN B 1 188 ? 12.141 -5.465 -2.188 1 98.31 188 ASN B C 1
ATOM 4023 O O . ASN B 1 188 ? 12.094 -4.664 -3.123 1 98.31 188 ASN B O 1
ATOM 4027 N N . CYS B 1 189 ? 11.07 -6.004 -1.658 1 98.19 189 CYS B N 1
ATOM 4028 C CA . CYS B 1 189 ? 9.766 -5.555 -2.137 1 98.19 189 CYS B CA 1
ATOM 4029 C C . CYS B 1 189 ? 8.75 -5.508 -0.999 1 98.19 189 CYS B C 1
ATOM 4031 O O . CYS B 1 189 ? 8.945 -6.148 0.036 1 98.19 189 CYS B O 1
ATOM 4033 N N . TRP B 1 190 ? 7.816 -4.672 -1.092 1 98.75 190 TRP B N 1
ATOM 4034 C CA . TRP B 1 190 ? 6.633 -4.578 -0.248 1 98.75 190 TRP B CA 1
ATOM 4035 C C . TRP B 1 190 ? 5.363 -4.812 -1.063 1 98.75 190 TRP B C 1
ATOM 4037 O O . TRP B 1 190 ? 5.078 -4.07 -2.006 1 98.75 190 TRP B O 1
ATOM 4047 N N . VAL B 1 191 ? 4.605 -5.863 -0.66 1 98.88 191 VAL B N 1
ATOM 4048 C CA . VAL B 1 191 ? 3.373 -6.207 -1.363 1 98.88 191 VAL B CA 1
ATOM 4049 C C . VAL B 1 191 ? 2.166 -5.73 -0.559 1 98.88 191 VAL B C 1
ATOM 4051 O O . VAL B 1 191 ? 2.102 -5.934 0.655 1 98.88 191 VAL B O 1
ATOM 4054 N N . HIS B 1 192 ? 1.223 -5.098 -1.236 1 98.69 192 HIS B N 1
ATOM 4055 C CA . HIS B 1 192 ? 0.003 -4.594 -0.617 1 98.69 192 HIS B CA 1
ATOM 4056 C C . HIS B 1 192 ? -1.216 -5.387 -1.072 1 98.69 192 HIS B C 1
ATOM 4058 O O . HIS B 1 192 ? -1.497 -5.469 -2.27 1 98.69 192 HIS B O 1
ATOM 4064 N N . GLN B 1 193 ? -1.919 -5.895 -0.103 1 98.69 193 GLN B N 1
ATOM 4065 C CA . GLN B 1 193 ? -3.1 -6.703 -0.385 1 98.69 193 GLN B CA 1
ATOM 4066 C C . GLN B 1 193 ? -4.324 -6.16 0.346 1 98.69 193 GLN B C 1
ATOM 4068 O O . GLN B 1 193 ? -4.371 -6.168 1.577 1 98.69 193 GLN B O 1
ATOM 4073 N N . ARG B 1 194 ? -5.324 -5.727 -0.395 1 97.5 194 ARG B N 1
ATOM 4074 C CA . ARG B 1 194 ? -6.488 -5.086 0.202 1 97.5 194 ARG B CA 1
ATOM 4075 C C . ARG B 1 194 ? -7.453 -6.121 0.771 1 97.5 194 ARG B C 1
ATOM 4077 O O . ARG B 1 194 ? -8.219 -5.828 1.689 1 97.5 194 ARG B O 1
ATOM 4084 N N . SER B 1 195 ? -7.508 -7.301 0.15 1 95.38 195 SER B N 1
ATOM 4085 C CA . SER B 1 195 ? -8.391 -8.406 0.506 1 95.38 195 SER B CA 1
ATOM 4086 C C . SER B 1 195 ? -7.688 -9.75 0.343 1 95.38 195 SER B C 1
ATOM 4088 O O . SER B 1 195 ? -7.207 -10.078 -0.745 1 95.38 195 SER B O 1
ATOM 4090 N N . CYS B 1 196 ? -7.75 -10.516 1.421 1 97.44 196 CYS B N 1
ATOM 4091 C CA . CYS B 1 196 ? -6.914 -11.711 1.395 1 97.44 196 CYS B CA 1
ATOM 4092 C C . CYS B 1 196 ? -7.684 -12.93 1.893 1 97.44 196 CYS B C 1
ATOM 4094 O O . CYS B 1 196 ? -7.973 -13.039 3.086 1 97.44 196 CYS B O 1
ATOM 4096 N N . ASP B 1 197 ? -8.016 -13.773 0.938 1 95.81 197 ASP B N 1
ATOM 4097 C CA . ASP B 1 197 ? -8.398 -15.133 1.321 1 95.81 197 ASP B CA 1
ATOM 4098 C C . ASP B 1 197 ? -7.199 -15.914 1.852 1 95.81 197 ASP B C 1
ATOM 4100 O O . ASP B 1 197 ? -6.398 -16.438 1.073 1 95.81 197 ASP B O 1
ATOM 4104 N N . VAL B 1 198 ? -7.113 -16.047 3.133 1 98 198 VAL B N 1
ATOM 4105 C CA . VAL B 1 198 ? -5.883 -16.484 3.781 1 98 198 VAL B CA 1
ATOM 4106 C C . VAL B 1 198 ? -5.629 -17.953 3.453 1 98 198 VAL B C 1
ATOM 4108 O O . VAL B 1 198 ? -4.5 -18.344 3.137 1 98 198 VAL B O 1
ATOM 4111 N N . PRO B 1 199 ? -6.641 -18.797 3.355 1 97.12 199 PRO B N 1
ATOM 4112 C CA . PRO B 1 199 ? -6.387 -20.219 3.125 1 97.12 199 PRO B CA 1
ATOM 4113 C C . PRO B 1 199 ? -5.91 -20.5 1.703 1 97.12 199 PRO B C 1
ATOM 4115 O O . PRO B 1 199 ? -5.027 -21.344 1.503 1 97.12 199 PRO B O 1
ATOM 4118 N N . LEU B 1 200 ? -6.504 -19.797 0.779 1 93.88 200 LEU B N 1
ATOM 4119 C CA . LEU B 1 200 ? -6.219 -20.125 -0.613 1 93.88 200 LEU B CA 1
ATOM 4120 C C . LEU B 1 200 ? -5.32 -19.062 -1.25 1 93.88 200 LEU B C 1
ATOM 4122 O O . LEU B 1 200 ? -4.242 -19.391 -1.758 1 93.88 200 LEU B O 1
ATOM 4126 N N . GLY B 1 201 ? -5.699 -17.844 -1.115 1 95.25 201 GLY B N 1
ATOM 4127 C CA . GLY B 1 201 ? -5.043 -16.75 -1.826 1 95.25 201 GLY B CA 1
ATOM 4128 C C . GLY B 1 201 ? -3.66 -16.438 -1.286 1 95.25 201 GLY B C 1
ATOM 4129 O O . GLY B 1 201 ? -2.697 -16.328 -2.049 1 95.25 201 GLY B O 1
ATOM 4130 N N . LEU B 1 202 ? -3.531 -16.344 -0.02 1 98.12 202 LEU B N 1
ATOM 4131 C CA . LEU B 1 202 ? -2.312 -15.828 0.591 1 98.12 202 LEU B CA 1
ATOM 4132 C C . LEU B 1 202 ? -1.122 -16.734 0.273 1 98.12 202 LEU B C 1
ATOM 4134 O O . LEU B 1 202 ? -0.089 -16.25 -0.203 1 98.12 202 LEU B O 1
ATOM 4138 N N . PRO B 1 203 ? -1.212 -18.078 0.497 1 97.5 203 PRO B N 1
ATOM 4139 C CA . PRO B 1 203 ? -0.058 -18.922 0.197 1 97.5 203 PRO B CA 1
ATOM 4140 C C . PRO B 1 203 ? 0.372 -18.844 -1.266 1 97.5 203 PRO B C 1
ATOM 4142 O O . PRO B 1 203 ? 1.569 -18.828 -1.562 1 97.5 203 PRO B O 1
ATOM 4145 N N . PHE B 1 204 ? -0.609 -18.75 -2.092 1 96.38 204 PHE B N 1
ATOM 4146 C CA . PHE B 1 204 ? -0.35 -18.641 -3.523 1 96.38 204 PHE B CA 1
ATOM 4147 C C . PHE B 1 204 ? 0.354 -17.328 -3.854 1 96.38 204 PHE B C 1
ATOM 4149 O O . PHE B 1 204 ? 1.352 -17.328 -4.578 1 96.38 204 PHE B O 1
ATOM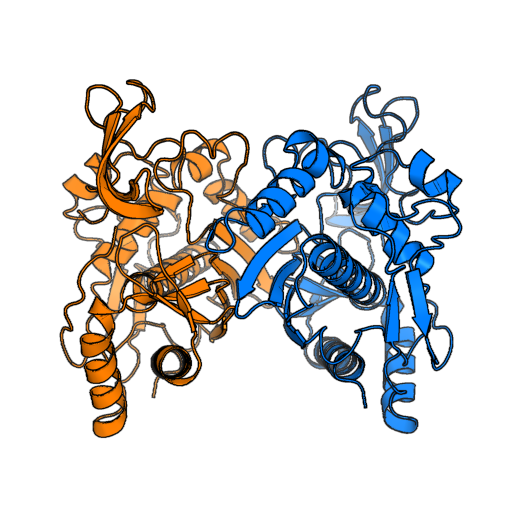 4156 N N . ASN B 1 205 ? -0.12 -16.266 -3.355 1 98.44 205 ASN B N 1
ATOM 4157 C CA . ASN B 1 205 ? 0.401 -14.93 -3.646 1 98.44 205 ASN B CA 1
ATOM 4158 C C . ASN B 1 205 ? 1.814 -14.75 -3.1 1 98.44 205 ASN B C 1
ATOM 4160 O O . ASN B 1 205 ? 2.664 -14.141 -3.754 1 98.44 205 ASN B O 1
ATOM 4164 N N . VAL B 1 206 ? 2.059 -15.242 -1.911 1 98.56 206 VAL B N 1
ATOM 4165 C CA . VAL B 1 206 ? 3.385 -15.125 -1.315 1 98.56 206 VAL B CA 1
ATOM 4166 C C . VAL B 1 206 ? 4.402 -15.883 -2.168 1 98.56 206 VAL B C 1
ATOM 4168 O O . VAL B 1 206 ? 5.492 -15.375 -2.439 1 98.56 206 VAL B O 1
ATOM 4171 N N . THR B 1 207 ? 4.012 -17.062 -2.6 1 97.81 207 THR B N 1
ATOM 4172 C CA . THR B 1 207 ? 4.883 -17.828 -3.479 1 97.81 207 THR B CA 1
ATOM 4173 C C . THR B 1 207 ? 5.133 -17.078 -4.785 1 97.81 207 THR B C 1
ATOM 4175 O O . THR B 1 207 ? 6.273 -16.984 -5.242 1 97.81 207 THR B O 1
ATOM 4178 N N . GLN B 1 208 ? 4.113 -16.547 -5.348 1 98.38 208 GLN B N 1
ATOM 4179 C CA . GLN B 1 208 ? 4.203 -15.805 -6.602 1 98.38 208 GLN B CA 1
ATOM 4180 C C . GLN B 1 208 ? 5.211 -14.664 -6.492 1 98.38 208 GLN B C 1
ATOM 4182 O O . GLN B 1 208 ? 6.152 -14.586 -7.285 1 98.38 208 GLN B O 1
ATOM 4187 N N . TYR B 1 209 ? 5.078 -13.828 -5.512 1 98.81 209 TYR B N 1
ATOM 4188 C CA . TYR B 1 209 ? 5.914 -12.633 -5.41 1 98.81 209 TYR B CA 1
ATOM 4189 C C . TYR B 1 209 ? 7.328 -13 -4.965 1 98.81 209 TYR B C 1
ATOM 4191 O O . TYR B 1 209 ? 8.281 -12.281 -5.273 1 98.81 209 TYR B O 1
ATOM 4199 N N . SER B 1 210 ? 7.469 -14.102 -4.234 1 98.62 210 SER B N 1
ATOM 4200 C CA . SER B 1 210 ? 8.805 -14.578 -3.893 1 98.62 210 SER B CA 1
ATOM 4201 C C . SER B 1 210 ? 9.562 -15.031 -5.133 1 98.62 210 SER B C 1
ATOM 4203 O O . SER B 1 210 ? 10.734 -14.688 -5.312 1 98.62 210 SER B O 1
ATOM 4205 N N . VAL B 1 211 ? 8.883 -15.789 -5.977 1 98.75 211 VAL B N 1
ATOM 4206 C CA . VAL B 1 211 ? 9.508 -16.219 -7.219 1 98.75 211 VAL B CA 1
ATOM 4207 C C . VAL B 1 211 ? 9.82 -15.016 -8.102 1 98.75 211 VAL B C 1
ATOM 4209 O O . VAL B 1 211 ? 10.906 -14.922 -8.68 1 98.75 211 VAL B O 1
ATOM 4212 N N . LEU B 1 212 ? 8.875 -14.078 -8.203 1 98.88 212 LEU B N 1
ATOM 4213 C CA . LEU B 1 212 ? 9.078 -12.867 -8.984 1 98.88 212 LEU B CA 1
ATOM 4214 C C . LEU B 1 212 ? 10.305 -12.109 -8.5 1 98.88 212 LEU B C 1
ATOM 4216 O O . LEU B 1 212 ? 11.133 -11.68 -9.312 1 98.88 212 LEU B O 1
ATOM 4220 N N . ASN B 1 213 ? 10.391 -11.938 -7.219 1 98.81 213 ASN B N 1
ATOM 4221 C CA . ASN B 1 213 ? 11.555 -11.273 -6.633 1 98.81 213 ASN B CA 1
ATOM 4222 C C . ASN B 1 213 ? 12.852 -11.969 -7.023 1 98.81 213 ASN B C 1
ATOM 4224 O O . ASN B 1 213 ? 13.812 -11.32 -7.453 1 98.81 213 ASN B O 1
ATOM 4228 N N . CYS B 1 214 ? 12.891 -13.281 -6.887 1 98.81 214 CYS B N 1
ATOM 4229 C CA . CYS B 1 214 ? 14.086 -14.055 -7.207 1 98.81 214 CYS B CA 1
ATOM 4230 C C . CYS B 1 214 ? 14.438 -13.93 -8.688 1 98.81 214 CYS B C 1
ATOM 4232 O O . CYS B 1 214 ? 15.602 -13.766 -9.039 1 98.81 214 CYS B O 1
ATOM 4234 N N . MET B 1 215 ? 13.445 -14.031 -9.531 1 98.94 215 MET B N 1
ATOM 4235 C CA . MET B 1 215 ? 13.672 -13.922 -10.977 1 98.94 215 MET B CA 1
ATOM 4236 C C . MET B 1 215 ? 14.25 -12.555 -11.328 1 98.94 215 MET B C 1
ATOM 4238 O O . MET B 1 215 ? 15.234 -12.469 -12.062 1 98.94 215 MET B O 1
ATOM 4242 N N . LEU B 1 216 ? 13.617 -11.508 -10.805 1 98.94 216 LEU B N 1
ATOM 4243 C CA . LEU B 1 216 ? 14.07 -10.156 -11.102 1 98.94 216 LEU B CA 1
ATOM 4244 C C . LEU B 1 216 ? 15.461 -9.914 -10.523 1 98.94 216 LEU B C 1
ATOM 4246 O O . LEU B 1 216 ? 16.297 -9.273 -11.172 1 98.94 216 LEU B O 1
ATOM 4250 N N . ALA B 1 217 ? 15.695 -10.367 -9.297 1 98.81 217 ALA B N 1
ATOM 4251 C CA . ALA B 1 217 ? 17.016 -10.242 -8.711 1 98.81 217 ALA B CA 1
ATOM 4252 C C . ALA B 1 217 ? 18.078 -10.898 -9.594 1 98.81 217 ALA B C 1
ATOM 4254 O O . ALA B 1 217 ? 19.125 -10.297 -9.875 1 98.81 217 ALA B O 1
ATOM 4255 N N . GLN B 1 218 ? 17.844 -12.117 -10.094 1 98.75 218 GLN B N 1
ATOM 4256 C CA . GLN B 1 218 ? 18.781 -12.859 -10.914 1 98.75 218 GLN B CA 1
ATOM 4257 C C . GLN B 1 218 ? 19.141 -12.078 -12.18 1 98.75 218 GLN B C 1
ATOM 4259 O O . GLN B 1 218 ? 20.312 -11.859 -12.477 1 98.75 218 GLN B O 1
ATOM 4264 N N . VAL B 1 219 ? 18.141 -11.625 -12.875 1 98.75 219 VAL B N 1
ATOM 4265 C CA . VAL B 1 219 ? 18.391 -11.047 -14.195 1 98.75 219 VAL B CA 1
ATOM 4266 C C . VAL B 1 219 ? 18.969 -9.648 -14.039 1 98.75 219 VAL B C 1
ATOM 4268 O O . VAL B 1 219 ? 19.484 -9.07 -15 1 98.75 219 VAL B O 1
ATOM 4271 N N . CYS B 1 220 ? 18.875 -9.07 -12.844 1 98.69 220 CYS B N 1
ATOM 4272 C CA . CYS B 1 220 ? 19.422 -7.738 -12.602 1 98.69 220 CYS B CA 1
ATOM 4273 C C . CYS B 1 220 ? 20.75 -7.824 -11.852 1 98.69 220 CYS B C 1
ATOM 4275 O O . CYS B 1 220 ? 21.312 -6.805 -11.461 1 98.69 220 CYS B O 1
ATOM 4277 N N . GLY B 1 221 ? 21.25 -9.039 -11.578 1 98.38 221 GLY B N 1
ATOM 4278 C CA . GLY B 1 221 ? 22.547 -9.234 -10.922 1 98.38 221 GLY B CA 1
ATOM 4279 C C . GLY B 1 221 ? 22.5 -8.938 -9.438 1 98.38 221 GLY B C 1
ATOM 4280 O O . GLY B 1 221 ? 23.484 -8.438 -8.875 1 98.38 221 GLY B O 1
ATOM 4281 N N . LEU B 1 222 ? 21.391 -9.086 -8.828 1 98.62 222 LEU B N 1
ATOM 4282 C CA . LEU B 1 222 ? 21.188 -8.836 -7.406 1 98.62 222 LEU B CA 1
ATOM 4283 C C . LEU B 1 222 ? 20.859 -10.125 -6.664 1 98.62 222 LEU B C 1
ATOM 4285 O O . LEU B 1 222 ? 20.672 -11.172 -7.289 1 98.62 222 LEU B O 1
ATOM 4289 N N . LYS B 1 223 ? 20.859 -10.086 -5.375 1 98.5 223 LYS B N 1
ATOM 4290 C CA . LYS B 1 223 ? 20.359 -11.164 -4.523 1 98.5 223 LYS B CA 1
ATOM 4291 C C . LYS B 1 223 ? 18.953 -10.859 -4.023 1 98.5 223 LYS B C 1
ATOM 4293 O O . LYS B 1 223 ? 18.594 -9.695 -3.842 1 98.5 223 LYS B O 1
ATOM 4298 N N . PRO B 1 224 ? 18.156 -11.945 -3.881 1 98.44 224 PRO B N 1
ATOM 4299 C CA . PRO B 1 224 ? 16.859 -11.695 -3.236 1 98.44 224 PRO B CA 1
ATOM 4300 C C . PRO B 1 224 ? 17.016 -11.141 -1.819 1 98.44 224 PRO B C 1
ATOM 4302 O O . PRO B 1 224 ? 17.906 -11.555 -1.081 1 98.44 224 PRO B O 1
ATOM 4305 N N . GLY B 1 225 ? 16.156 -10.18 -1.469 1 98 225 GLY B N 1
ATOM 4306 C CA . GLY B 1 225 ? 16.125 -9.602 -0.137 1 98 225 GLY B CA 1
ATOM 4307 C C . GLY B 1 225 ? 14.844 -9.906 0.614 1 98 225 GLY B C 1
ATOM 4308 O O . GLY B 1 225 ? 14.383 -11.047 0.627 1 98 225 GLY B O 1
ATOM 4309 N N . THR B 1 226 ? 14.289 -8.883 1.222 1 97.81 226 THR B N 1
ATOM 4310 C CA . THR B 1 226 ? 13.117 -9.062 2.07 1 97.81 226 THR B CA 1
ATOM 4311 C C . THR B 1 226 ? 11.836 -8.789 1.288 1 97.81 226 THR B C 1
ATOM 4313 O O . THR B 1 226 ? 11.852 -8.039 0.308 1 97.81 226 THR B O 1
ATOM 4316 N N . ILE B 1 227 ? 10.797 -9.461 1.738 1 98.31 227 ILE B N 1
ATOM 4317 C CA . ILE B 1 227 ? 9.445 -9.164 1.277 1 98.31 227 ILE B CA 1
ATOM 4318 C C . ILE B 1 227 ? 8.562 -8.789 2.469 1 98.31 227 ILE B C 1
ATOM 4320 O O . ILE B 1 227 ? 8.422 -9.578 3.412 1 98.31 227 ILE B O 1
ATOM 4324 N N . ASP B 1 228 ? 8.109 -7.578 2.447 1 98.69 228 ASP B N 1
ATOM 4325 C CA . ASP B 1 228 ? 7.07 -7.141 3.375 1 98.69 228 ASP B CA 1
ATOM 4326 C C . ASP B 1 228 ? 5.68 -7.34 2.779 1 98.69 228 ASP B C 1
ATOM 4328 O O . ASP B 1 228 ? 5.484 -7.164 1.574 1 98.69 228 ASP B O 1
ATOM 4332 N N . TRP B 1 229 ? 4.727 -7.715 3.646 1 98.75 229 TRP B N 1
ATOM 4333 C CA . TRP B 1 229 ? 3.365 -7.953 3.176 1 98.75 229 TRP B CA 1
ATOM 4334 C C . TRP B 1 229 ? 2.352 -7.211 4.039 1 98.75 229 TRP B C 1
ATOM 4336 O O . TRP B 1 229 ? 2.318 -7.391 5.262 1 98.75 229 TRP B O 1
ATOM 4346 N N . SER B 1 230 ? 1.597 -6.336 3.377 1 98.44 230 SER B N 1
ATOM 4347 C CA . SER B 1 230 ? 0.471 -5.676 4.027 1 98.44 230 SER B CA 1
ATOM 4348 C C . SER B 1 230 ? -0.852 -6.328 3.643 1 98.44 230 SER B C 1
ATOM 4350 O O . SER B 1 230 ? -1.197 -6.395 2.461 1 98.44 230 SER B O 1
ATOM 4352 N N . ILE B 1 231 ? -1.601 -6.715 4.684 1 98.56 231 ILE B N 1
ATOM 4353 C CA . ILE B 1 231 ? -2.936 -7.254 4.449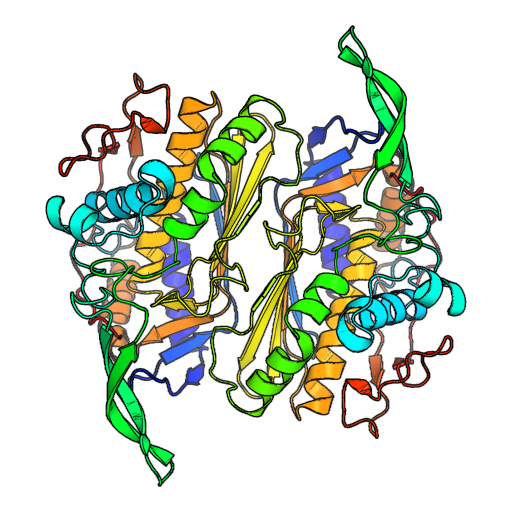 1 98.56 231 ILE B CA 1
ATOM 4354 C C . ILE B 1 231 ? -3.975 -6.395 5.164 1 98.56 231 ILE B C 1
ATOM 4356 O O . ILE B 1 231 ? -3.988 -6.32 6.395 1 98.56 231 ILE B O 1
ATOM 4360 N N . LYS B 1 232 ? -4.793 -5.758 4.438 1 97.81 232 LYS B N 1
ATOM 4361 C CA . LYS B 1 232 ? -5.785 -4.855 5.027 1 97.81 232 LYS B CA 1
ATOM 4362 C C . LYS B 1 232 ? -7.008 -5.629 5.508 1 97.81 232 LYS B C 1
ATOM 4364 O O . LYS B 1 232 ? -7.648 -5.238 6.488 1 97.81 232 LYS B O 1
ATOM 4369 N N . ASP B 1 233 ? -7.469 -6.668 4.863 1 95.75 233 ASP B N 1
ATOM 4370 C CA . ASP B 1 233 ? -8.578 -7.559 5.215 1 95.75 233 ASP B CA 1
ATOM 4371 C C . ASP B 1 233 ? -8.172 -9.023 5.066 1 95.75 233 ASP B C 1
ATOM 4373 O O . ASP B 1 233 ? -8.336 -9.609 3.996 1 95.75 233 ASP B O 1
ATOM 4377 N N . ALA B 1 234 ? -7.66 -9.516 6.168 1 97.69 234 ALA B N 1
ATOM 4378 C CA . ALA B 1 234 ? -7.32 -10.93 6.199 1 97.69 234 ALA B CA 1
ATOM 4379 C C . ALA B 1 234 ? -8.5 -11.766 6.691 1 97.69 234 ALA B C 1
ATOM 4381 O O . ALA B 1 234 ? -8.969 -11.586 7.816 1 97.69 234 ALA B O 1
ATOM 4382 N N . HIS B 1 235 ? -8.938 -12.656 5.855 1 97 235 HIS B N 1
ATOM 4383 C CA . HIS B 1 235 ? -10.164 -13.328 6.266 1 97 235 HIS B CA 1
ATOM 4384 C C . HIS B 1 235 ? -10.109 -14.82 5.938 1 97 235 HIS B C 1
ATOM 4386 O O . HIS B 1 235 ? -9.297 -15.25 5.113 1 97 235 HIS B O 1
ATOM 4392 N N . ILE B 1 236 ? -10.859 -15.555 6.68 1 97.19 236 ILE B N 1
ATOM 4393 C CA . ILE B 1 236 ? -11.18 -16.953 6.453 1 97.19 236 ILE B CA 1
ATOM 4394 C C . ILE B 1 236 ? -12.688 -17.125 6.27 1 97.19 236 ILE B C 1
ATOM 4396 O O . ILE B 1 236 ? -13.477 -16.688 7.121 1 97.19 236 ILE B O 1
ATOM 4400 N N . TYR B 1 237 ? -13.039 -17.672 5.121 1 93.88 237 TYR B N 1
ATOM 4401 C CA . TYR B 1 237 ? -14.453 -17.984 4.941 1 93.88 237 TYR B CA 1
ATOM 4402 C C . TYR B 1 237 ? -14.898 -19.062 5.918 1 93.88 237 TYR B C 1
ATOM 4404 O O . TYR B 1 237 ? -14.148 -20.016 6.195 1 93.88 237 TYR B O 1
ATOM 4412 N N . VAL B 1 238 ? -16.141 -18.984 6.312 1 93.94 238 VAL B N 1
ATOM 4413 C CA . VAL B 1 238 ? -16.625 -19.891 7.348 1 93.94 238 VAL B CA 1
ATOM 4414 C C . VAL B 1 238 ? -16.578 -21.328 6.84 1 93.94 238 VAL B C 1
ATOM 4416 O O . VAL B 1 238 ? -16.312 -22.25 7.609 1 93.94 238 VAL B O 1
ATOM 4419 N N . ASN B 1 239 ? -16.703 -21.516 5.543 1 92.69 239 ASN B N 1
ATOM 4420 C CA . ASN B 1 239 ? -16.688 -22.859 4.988 1 92.69 239 ASN B CA 1
ATOM 4421 C C . ASN B 1 239 ? -15.266 -23.375 4.816 1 92.69 239 ASN B C 1
ATOM 4423 O O . ASN B 1 239 ? -15.055 -24.5 4.367 1 92.69 239 ASN B O 1
ATOM 4427 N N . GLN B 1 240 ? -14.281 -22.562 5.203 1 96 240 GLN B N 1
ATOM 4428 C CA . GLN B 1 240 ? -12.875 -22.953 5.125 1 96 240 GLN B CA 1
ATOM 4429 C C . GLN B 1 240 ? -12.32 -23.281 6.512 1 96 240 GLN B C 1
ATOM 4431 O O . GLN B 1 240 ? -11.195 -23.766 6.637 1 96 240 GLN B O 1
ATOM 4436 N N . VAL B 1 241 ? -13.094 -23.109 7.531 1 97.06 241 VAL B N 1
ATOM 4437 C CA . VAL B 1 241 ? -12.625 -23.141 8.914 1 97.06 241 VAL B CA 1
ATOM 4438 C C . VAL B 1 241 ? -12.141 -24.531 9.266 1 97.06 241 VAL B C 1
ATOM 4440 O O . VAL B 1 241 ? -11.094 -24.703 9.898 1 97.06 241 VAL B O 1
ATOM 4443 N N . ASP B 1 242 ? -12.859 -25.516 8.836 1 96.94 242 ASP B N 1
ATOM 4444 C CA . ASP B 1 242 ? -12.492 -26.891 9.172 1 96.94 242 ASP B CA 1
ATOM 4445 C C . ASP B 1 242 ? -11.125 -27.25 8.586 1 96.94 242 ASP B C 1
ATOM 4447 O O . ASP B 1 242 ? -10.312 -27.906 9.25 1 96.94 242 ASP B O 1
ATOM 4451 N N . GLY B 1 243 ? -10.938 -26.828 7.375 1 97.56 243 GLY B N 1
ATOM 4452 C CA . GLY B 1 243 ? -9.641 -27.078 6.758 1 97.56 243 GLY B CA 1
ATOM 4453 C C . GLY B 1 243 ? -8.5 -26.375 7.48 1 97.56 243 GLY B C 1
ATOM 4454 O O . GLY B 1 243 ? -7.422 -26.953 7.648 1 97.56 243 GLY B O 1
ATOM 4455 N N . ILE B 1 244 ? -8.766 -25.219 7.969 1 98.31 244 ILE B N 1
ATOM 4456 C CA . ILE B 1 244 ? -7.738 -24.438 8.656 1 98.31 244 ILE B CA 1
ATOM 4457 C C . ILE B 1 244 ? -7.461 -25.062 10.023 1 98.31 244 ILE B C 1
ATOM 4459 O O . ILE B 1 244 ? -6.312 -25.109 10.469 1 98.31 244 ILE B O 1
ATOM 4463 N N . LYS B 1 245 ? -8.461 -25.531 10.664 1 98.25 245 LYS B N 1
ATOM 4464 C CA . LYS B 1 245 ? -8.258 -26.219 11.938 1 98.25 245 LYS B CA 1
ATOM 4465 C C . LYS B 1 245 ? -7.387 -27.453 11.758 1 98.25 245 LYS B C 1
ATOM 4467 O O . LYS B 1 245 ? -6.527 -27.75 12.586 1 98.25 245 LYS B O 1
ATOM 4472 N N . GLU B 1 246 ? -7.648 -28.141 10.68 1 98.19 246 GLU B N 1
ATOM 4473 C CA . GLU B 1 246 ? -6.805 -29.297 10.367 1 98.19 246 GLU B CA 1
ATOM 4474 C C . GLU B 1 246 ? -5.352 -28.875 10.164 1 98.19 246 GLU B C 1
ATOM 4476 O O . GLU B 1 246 ? -4.438 -29.531 10.664 1 98.19 246 GLU B O 1
ATOM 4481 N N . GLN B 1 247 ? -5.168 -27.828 9.438 1 98.31 247 GLN B N 1
ATOM 4482 C CA . GLN B 1 247 ? -3.812 -27.344 9.188 1 98.31 247 GLN B CA 1
ATOM 4483 C C . GLN B 1 247 ? -3.121 -26.938 10.477 1 98.31 247 GLN B C 1
ATOM 4485 O O . GLN B 1 247 ? -1.941 -27.234 10.68 1 98.31 247 GLN B O 1
ATOM 4490 N N . ILE B 1 248 ? -3.828 -26.266 11.344 1 98.5 248 ILE B N 1
ATOM 4491 C CA . ILE B 1 248 ? -3.305 -25.844 12.641 1 98.5 248 ILE B CA 1
ATOM 4492 C C . ILE B 1 248 ? -2.934 -27.078 13.461 1 98.5 248 ILE B C 1
ATOM 4494 O O . ILE B 1 248 ? -1.875 -27.125 14.094 1 98.5 248 ILE B O 1
ATOM 4498 N N . ARG B 1 249 ? -3.771 -28.078 13.406 1 98 249 ARG B N 1
ATOM 4499 C CA . ARG B 1 249 ? -3.494 -29.312 14.125 1 98 249 ARG B CA 1
ATOM 4500 C C . ARG B 1 249 ? -2.215 -29.969 13.609 1 98 249 ARG B C 1
ATOM 4502 O O . ARG B 1 249 ? -1.378 -30.406 14.406 1 98 249 ARG B O 1
ATOM 4509 N N . ARG B 1 250 ? -2.072 -30.047 12.305 1 97.75 250 ARG B N 1
ATOM 4510 C CA . ARG B 1 250 ? -0.85 -30.578 11.719 1 97.75 250 ARG B CA 1
ATOM 4511 C C . ARG B 1 250 ? 0.382 -29.875 12.273 1 97.75 250 ARG B C 1
ATOM 4513 O O . ARG B 1 250 ? 1.343 -30.531 12.688 1 97.75 250 ARG B O 1
ATOM 4520 N N . PHE B 1 251 ? 0.261 -28.562 12.297 1 97.75 251 PHE B N 1
ATOM 4521 C CA . PHE B 1 251 ? 1.387 -27.75 12.75 1 97.75 251 PHE B CA 1
ATOM 4522 C C . PHE B 1 251 ? 1.664 -27.984 14.227 1 97.75 251 PHE B C 1
ATOM 4524 O O . PHE B 1 251 ? 2.818 -28.141 14.625 1 97.75 251 PHE B O 1
ATOM 4531 N N . ASP B 1 252 ? 0.65 -28.031 14.992 1 97.62 252 ASP B N 1
ATOM 4532 C CA . ASP B 1 252 ? 0.801 -28.141 16.438 1 97.62 252 ASP B CA 1
ATOM 4533 C C . ASP B 1 252 ? 1.308 -29.531 16.828 1 97.62 252 ASP B C 1
ATOM 4535 O O . ASP B 1 252 ? 2.076 -29.672 17.781 1 97.62 252 ASP B O 1
ATOM 4539 N N . GLU B 1 253 ? 0.947 -30.531 16.094 1 97.5 253 GLU B N 1
ATOM 4540 C CA . GLU B 1 253 ? 1.266 -31.906 16.453 1 97.5 253 GLU B CA 1
ATOM 4541 C C . GLU B 1 253 ? 2.566 -32.344 15.797 1 97.5 253 GLU B C 1
ATOM 4543 O O . GLU B 1 253 ? 3.352 -33.094 16.406 1 97.5 253 GLU B O 1
ATOM 4548 N N . GLN B 1 254 ? 2.764 -31.906 14.578 1 96.19 254 GLN B N 1
ATOM 4549 C CA . GLN B 1 254 ? 3.873 -32.469 13.805 1 96.19 254 GLN B CA 1
ATOM 4550 C C . GLN B 1 254 ? 4.934 -31.391 13.539 1 96.19 254 GLN B C 1
ATOM 4552 O O . GLN B 1 254 ? 6.055 -31.719 13.133 1 96.19 254 GLN B O 1
ATOM 4557 N N . GLY B 1 255 ? 4.57 -30.156 13.766 1 95.69 255 GLY B N 1
ATOM 4558 C CA . GLY B 1 255 ? 5.457 -29.078 13.344 1 95.69 255 GLY B CA 1
ATOM 4559 C C . GLY B 1 255 ? 5.434 -28.859 11.844 1 95.69 255 GLY B C 1
ATOM 4560 O O . GLY B 1 255 ? 4.539 -29.344 11.148 1 95.69 255 GLY B O 1
ATOM 4561 N N . ASP B 1 256 ? 6.309 -27.938 11.406 1 95.69 256 ASP B N 1
ATOM 4562 C CA . ASP B 1 256 ? 6.5 -27.734 9.969 1 95.69 256 ASP B CA 1
ATOM 4563 C C . ASP B 1 256 ? 7.719 -28.484 9.461 1 95.69 256 ASP B C 1
ATOM 4565 O O . ASP B 1 256 ? 8.383 -29.188 10.234 1 95.69 256 ASP B O 1
ATOM 4569 N N . LEU B 1 257 ? 7.891 -28.516 8.156 1 96.38 257 LEU B N 1
ATOM 4570 C CA . LEU B 1 257 ? 9.039 -29.141 7.516 1 96.38 257 LEU B CA 1
ATOM 4571 C C . LEU B 1 257 ? 10.031 -28.109 7.012 1 96.38 257 LEU B C 1
ATOM 4573 O O . LEU B 1 257 ? 9.695 -26.922 6.922 1 96.38 257 LEU B O 1
ATOM 4577 N N . PRO B 1 258 ? 11.242 -28.547 6.742 1 96 258 PRO B N 1
ATOM 4578 C CA . PRO B 1 258 ? 12.227 -27.594 6.227 1 96 258 PRO B CA 1
ATOM 4579 C C . PRO B 1 258 ? 11.781 -26.922 4.93 1 96 258 PRO B C 1
ATOM 4581 O O . PRO B 1 258 ? 11.195 -27.578 4.066 1 96 258 PRO B O 1
ATOM 4584 N N . ALA B 1 259 ? 12.07 -25.641 4.879 1 96.44 259 ALA B N 1
ATOM 4585 C CA . ALA B 1 259 ? 11.781 -24.922 3.646 1 96.44 259 ALA B CA 1
ATOM 4586 C C . ALA B 1 259 ? 12.602 -25.469 2.482 1 96.44 259 ALA B C 1
ATOM 4588 O O . ALA B 1 259 ? 13.773 -25.812 2.65 1 96.44 259 ALA B O 1
ATOM 4589 N N . PRO B 1 260 ? 12.039 -25.547 1.33 1 97 260 PRO B N 1
ATOM 4590 C CA . PRO B 1 260 ? 12.797 -25.953 0.148 1 97 260 PRO B CA 1
ATOM 4591 C C . PRO B 1 260 ? 13.703 -24.844 -0.388 1 97 260 PRO B C 1
ATOM 4593 O O . PRO B 1 260 ? 13.719 -23.75 0.157 1 97 260 PRO B O 1
ATOM 4596 N N . LYS B 1 261 ? 14.398 -25.219 -1.378 1 96.69 261 LYS B N 1
ATOM 4597 C CA . LYS B 1 261 ? 15.188 -24.25 -2.129 1 96.69 261 LYS B CA 1
ATOM 4598 C C . LYS B 1 261 ? 14.602 -24.031 -3.52 1 96.69 261 LYS B C 1
ATOM 4600 O O . LYS B 1 261 ? 14.188 -24.969 -4.188 1 96.69 261 LYS B O 1
ATOM 4605 N N . LEU B 1 262 ? 14.516 -22.734 -3.865 1 98.12 262 LEU B N 1
ATOM 4606 C CA . LEU B 1 262 ? 14.086 -22.406 -5.219 1 98.12 262 LEU B CA 1
ATOM 4607 C C . LEU B 1 262 ? 15.25 -22.5 -6.195 1 98.12 262 LEU B C 1
ATOM 4609 O O . LEU B 1 262 ? 16.297 -21.891 -5.969 1 98.12 262 LEU B O 1
ATOM 4613 N N . TRP B 1 263 ? 15.078 -23.312 -7.172 1 98.31 263 TRP B N 1
ATOM 4614 C CA . TRP B 1 263 ? 16.031 -23.359 -8.266 1 98.31 263 TRP B CA 1
ATOM 4615 C C . TRP B 1 263 ? 15.5 -22.609 -9.484 1 98.31 263 TRP B C 1
ATOM 4617 O O . TRP B 1 263 ? 14.391 -22.875 -9.945 1 98.31 263 TRP B O 1
ATOM 4627 N N . LEU B 1 264 ? 16.234 -21.656 -9.922 1 98.62 264 LEU B N 1
ATOM 4628 C CA . LEU B 1 264 ? 15.984 -20.953 -11.18 1 98.62 264 LEU B CA 1
ATOM 4629 C C . LEU B 1 264 ? 17.078 -21.266 -12.203 1 98.62 264 LEU B C 1
ATOM 4631 O O . LEU B 1 264 ? 18.25 -21.312 -11.852 1 98.62 264 LEU B O 1
ATOM 4635 N N . ASN B 1 265 ? 16.688 -21.516 -13.43 1 98.81 265 ASN B N 1
ATOM 4636 C CA . ASN B 1 265 ? 17.672 -21.734 -14.477 1 98.81 265 ASN B CA 1
ATOM 4637 C C . ASN B 1 265 ? 18.688 -20.594 -14.531 1 98.81 265 ASN B C 1
ATOM 4639 O O . ASN B 1 265 ? 18.344 -19.453 -14.883 1 98.81 265 ASN B O 1
ATOM 4643 N N . PRO B 1 266 ? 19.922 -20.922 -14.195 1 98.31 266 PRO B N 1
ATOM 4644 C CA . PRO B 1 266 ? 20.922 -19.859 -14.086 1 98.31 266 PRO B CA 1
ATOM 4645 C C . PRO B 1 266 ? 21.297 -19.266 -15.438 1 98.31 266 PRO B C 1
ATOM 4647 O O . PRO B 1 266 ? 21.922 -18.203 -15.5 1 98.31 266 PRO B O 1
ATOM 4650 N N . ASP B 1 267 ? 20.891 -19.844 -16.5 1 98.31 267 ASP B N 1
ATOM 4651 C CA . ASP B 1 267 ? 21.281 -19.391 -17.844 1 98.31 267 ASP B CA 1
ATOM 4652 C C . ASP B 1 267 ? 20.344 -18.297 -18.344 1 98.31 267 ASP B C 1
ATOM 4654 O O . ASP B 1 267 ? 20.641 -17.609 -19.312 1 98.31 267 ASP B O 1
ATOM 4658 N N . VAL B 1 268 ? 19.219 -18.109 -17.672 1 98.69 268 VAL B N 1
ATOM 4659 C CA . VAL B 1 268 ? 18.281 -17.078 -18.094 1 98.69 268 VAL B CA 1
ATOM 4660 C C . VAL B 1 268 ? 18.75 -15.719 -17.578 1 98.69 268 VAL B C 1
ATOM 4662 O O . VAL B 1 268 ? 18.938 -15.531 -16.375 1 98.69 268 VAL B O 1
ATOM 4665 N N . LYS B 1 269 ? 18.906 -14.727 -18.5 1 98.38 269 LYS B N 1
ATOM 4666 C CA . LYS B 1 269 ? 19.453 -13.422 -18.141 1 98.38 269 LYS B CA 1
ATOM 4667 C C . LYS B 1 269 ? 18.438 -12.312 -18.391 1 98.38 269 LYS B C 1
ATOM 4669 O O . LYS B 1 269 ? 18.703 -11.148 -18.094 1 98.38 269 LYS B O 1
ATOM 4674 N N . ASP B 1 270 ? 17.359 -12.688 -18.969 1 98.69 270 ASP B N 1
ATOM 4675 C CA . ASP B 1 270 ? 16.25 -11.797 -19.281 1 98.69 270 ASP B CA 1
ATOM 4676 C C . ASP B 1 270 ? 14.93 -12.328 -18.719 1 98.69 270 ASP B C 1
ATOM 4678 O O . ASP B 1 270 ? 14.562 -13.477 -18.984 1 98.69 270 ASP B O 1
ATOM 4682 N N . PHE B 1 271 ? 14.266 -11.477 -17.969 1 98.94 271 PHE B N 1
ATOM 4683 C CA . PHE B 1 271 ? 13.031 -11.883 -17.312 1 98.94 271 PHE B CA 1
ATOM 4684 C C . PHE B 1 271 ? 12.039 -12.438 -18.344 1 98.94 271 PHE B C 1
ATOM 4686 O O . PHE B 1 271 ? 11.32 -13.398 -18.062 1 98.94 271 PHE B O 1
ATOM 4693 N N . PHE B 1 272 ? 12.047 -11.867 -19.484 1 98.81 272 PHE B N 1
ATOM 4694 C CA . PHE B 1 272 ? 11.055 -12.18 -20.5 1 98.81 272 PHE B CA 1
ATOM 4695 C C . PHE B 1 272 ? 11.43 -13.453 -21.25 1 98.81 272 PHE B C 1
ATOM 4697 O O . PHE B 1 272 ? 10.68 -13.914 -22.109 1 98.81 272 PHE B O 1
ATOM 4704 N N . GLU B 1 273 ? 12.508 -14.141 -20.828 1 98.69 273 GLU B N 1
ATOM 4705 C CA . GLU B 1 273 ? 12.953 -15.375 -21.453 1 98.69 273 GLU B CA 1
ATOM 4706 C C . GLU B 1 273 ? 12.742 -16.578 -20.547 1 98.69 273 GLU B C 1
ATOM 4708 O O . GLU B 1 273 ? 12.961 -17.719 -20.953 1 98.69 273 GLU B O 1
ATOM 4713 N N . PHE B 1 274 ? 12.32 -16.328 -19.281 1 98.88 274 PHE B N 1
ATOM 4714 C CA . PHE B 1 274 ? 11.953 -17.469 -18.453 1 98.88 274 PHE B CA 1
ATOM 4715 C C . PHE B 1 274 ? 10.844 -18.281 -19.109 1 98.88 274 PHE B C 1
ATOM 4717 O O . PHE B 1 274 ? 9.898 -17.703 -19.672 1 98.88 274 PHE B O 1
ATOM 4724 N N . ASP B 1 275 ? 10.914 -19.562 -19 1 98.75 275 ASP B N 1
ATOM 4725 C CA . ASP B 1 275 ? 9.93 -20.438 -19.625 1 98.75 275 ASP B CA 1
ATOM 4726 C C . ASP B 1 275 ? 8.539 -20.234 -19.031 1 98.75 275 ASP B C 1
ATOM 4728 O O . ASP B 1 275 ? 8.367 -20.328 -17.812 1 98.75 275 ASP B O 1
ATOM 4732 N N . ASN B 1 276 ? 7.656 -19.938 -19.891 1 98.38 276 ASN B N 1
ATOM 4733 C CA . ASN B 1 276 ? 6.277 -19.766 -19.438 1 98.38 276 ASN B CA 1
ATOM 4734 C C . ASN B 1 276 ? 5.344 -20.781 -20.094 1 98.38 276 ASN B C 1
ATOM 4736 O O . ASN B 1 276 ? 4.145 -20.531 -20.219 1 98.38 276 ASN B O 1
ATOM 4740 N N . SER B 1 277 ? 5.891 -21.859 -20.594 1 98.12 277 SER B N 1
ATOM 4741 C CA . SER B 1 277 ? 5.07 -22.984 -21.047 1 98.12 277 SER B CA 1
ATOM 4742 C C . SER B 1 277 ? 4.434 -23.703 -19.859 1 98.12 277 SER B C 1
ATOM 4744 O O . SER B 1 277 ? 4.73 -23.391 -18.703 1 98.12 277 SER B O 1
ATOM 4746 N N . ARG B 1 278 ? 3.635 -24.641 -20.203 1 96.38 278 ARG B N 1
ATOM 4747 C CA . ARG B 1 278 ? 2.918 -25.422 -19.188 1 96.38 278 ARG B CA 1
ATOM 4748 C C . ARG B 1 278 ? 3.887 -26.078 -18.219 1 96.38 278 ARG B C 1
ATOM 4750 O O . ARG B 1 278 ? 3.586 -26.219 -17.031 1 96.38 278 ARG B O 1
ATOM 4757 N N . ASP B 1 279 ? 5.07 -26.391 -18.641 1 95.38 279 ASP B N 1
ATOM 4758 C CA . ASP B 1 279 ? 6 -27.188 -17.844 1 95.38 279 ASP B CA 1
ATOM 4759 C C . ASP B 1 279 ? 6.844 -26.297 -16.922 1 95.38 279 ASP B C 1
ATOM 4761 O O . ASP B 1 279 ? 7.422 -26.781 -15.953 1 95.38 279 ASP B O 1
ATOM 4765 N N . CYS B 1 280 ? 6.953 -25 -17.172 1 95.88 280 CYS B N 1
ATOM 4766 C CA . CYS B 1 280 ? 7.734 -24.078 -16.344 1 95.88 280 CYS B CA 1
ATOM 4767 C C . CYS B 1 280 ? 9.125 -24.641 -16.062 1 95.88 280 CYS B C 1
ATOM 4769 O O . CYS B 1 280 ? 9.539 -24.734 -14.906 1 95.88 280 CYS B O 1
ATOM 4771 N N . LYS B 1 281 ? 9.906 -24.891 -17.062 1 97.56 281 LYS B N 1
ATOM 4772 C CA . LYS B 1 281 ? 11.133 -25.672 -16.969 1 97.56 281 LYS B CA 1
ATOM 4773 C C . LYS B 1 281 ? 12.227 -24.906 -16.234 1 97.56 281 LYS B C 1
ATOM 4775 O O . LYS B 1 281 ? 13.203 -25.5 -15.773 1 97.56 281 LYS B O 1
ATOM 4780 N N . ASP B 1 282 ? 12.07 -23.656 -16.109 1 98.62 282 ASP B N 1
ATOM 4781 C CA . ASP B 1 282 ? 13.141 -22.828 -15.555 1 98.62 282 ASP B CA 1
ATOM 4782 C C . ASP B 1 282 ? 12.953 -22.625 -14.055 1 98.62 282 ASP B C 1
ATOM 4784 O O . ASP B 1 282 ? 13.688 -21.859 -13.43 1 98.62 282 ASP B O 1
ATOM 4788 N N . VAL B 1 283 ? 11.977 -23.234 -13.43 1 98.19 283 VAL B N 1
ATOM 4789 C CA . VAL B 1 283 ? 11.664 -23.062 -12.008 1 98.19 283 VAL B CA 1
ATOM 4790 C C . VAL B 1 283 ? 11.438 -24.422 -11.359 1 98.19 283 VAL B C 1
ATOM 4792 O O . VAL B 1 283 ? 10.625 -25.219 -11.844 1 98.19 283 VAL B O 1
ATOM 4795 N N . LYS B 1 284 ? 12.133 -24.672 -10.289 1 96.88 284 LYS B N 1
ATOM 4796 C CA . LYS B 1 284 ? 11.953 -25.906 -9.531 1 96.88 284 LYS B CA 1
ATOM 4797 C C . LYS B 1 284 ? 12.125 -25.672 -8.039 1 96.88 284 LYS B C 1
ATOM 4799 O O . LYS B 1 284 ? 12.828 -24.75 -7.625 1 96.88 284 LYS B O 1
ATOM 4804 N N . LEU B 1 285 ? 11.43 -26.484 -7.328 1 97.06 285 LEU B N 1
ATOM 4805 C CA . LEU B 1 285 ? 11.672 -26.547 -5.891 1 97.06 285 LEU B CA 1
ATOM 4806 C C . LEU B 1 285 ? 12.531 -27.75 -5.543 1 97.06 285 LEU B C 1
ATOM 4808 O O . LEU B 1 285 ? 12.18 -28.891 -5.887 1 97.06 285 LEU B O 1
ATOM 4812 N N . LEU B 1 286 ? 13.578 -27.516 -4.863 1 97.31 286 LEU B N 1
ATOM 4813 C CA . LEU B 1 286 ? 14.461 -28.594 -4.418 1 97.31 286 LEU B CA 1
ATOM 4814 C C . LEU B 1 286 ? 14.141 -29 -2.979 1 97.31 286 LEU B C 1
ATOM 4816 O O . LEU B 1 286 ? 14.086 -28.141 -2.092 1 97.31 286 LEU B O 1
ATOM 4820 N N . ASN B 1 287 ? 13.812 -30.281 -2.758 1 97.19 287 ASN B N 1
ATOM 4821 C CA . ASN B 1 287 ? 13.594 -30.844 -1.433 1 97.19 287 ASN B CA 1
ATOM 4822 C C . ASN B 1 287 ? 12.305 -30.328 -0.8 1 97.19 287 ASN B C 1
ATOM 4824 O O . ASN B 1 287 ? 12.273 -30.047 0.398 1 97.19 287 ASN B O 1
ATOM 4828 N N . TYR B 1 288 ? 11.359 -30.125 -1.608 1 96.88 288 TYR B N 1
ATOM 4829 C CA . TYR B 1 288 ? 10.07 -29.703 -1.081 1 96.88 288 TYR B CA 1
ATOM 4830 C C . TYR B 1 288 ? 9.289 -30.891 -0.524 1 96.88 288 TYR B C 1
ATOM 4832 O O . TYR B 1 288 ? 8.961 -31.812 -1.259 1 96.88 288 TYR B O 1
ATOM 4840 N N . GLU B 1 289 ? 9.07 -30.844 0.714 1 96.94 289 GLU B N 1
ATOM 4841 C CA . GLU B 1 289 ? 8.195 -31.781 1.405 1 96.94 289 GLU B CA 1
ATOM 4842 C C . GLU B 1 289 ? 7.02 -31.062 2.059 1 96.94 289 GLU B C 1
ATOM 4844 O O . GLU B 1 289 ? 7.117 -29.891 2.408 1 96.94 289 GLU B O 1
ATOM 4849 N N . HIS B 1 290 ? 5.926 -31.75 2.164 1 97.19 290 HIS B N 1
ATOM 4850 C CA . HIS B 1 290 ? 4.73 -31.172 2.77 1 97.19 290 HIS B CA 1
ATOM 4851 C C . HIS B 1 290 ? 3.906 -32.25 3.488 1 97.19 290 HIS B C 1
ATOM 4853 O O . HIS B 1 290 ? 4.148 -33.438 3.322 1 97.19 290 HIS B O 1
ATOM 4859 N N . LEU B 1 291 ? 2.9 -31.781 4.207 1 97.56 291 LEU B N 1
ATOM 4860 C CA . LEU B 1 291 ? 2.092 -32.688 5.027 1 97.56 291 LEU B CA 1
ATOM 4861 C C . LEU B 1 291 ? 0.817 -33.094 4.297 1 97.56 291 LEU B C 1
ATOM 4863 O O . LEU B 1 291 ? -0.153 -33.531 4.926 1 97.56 291 LEU B O 1
ATOM 4867 N N . GLY B 1 292 ? 0.805 -32.812 2.967 1 96.81 292 GLY B N 1
ATOM 4868 C CA . GLY B 1 292 ? -0.308 -33.281 2.16 1 96.81 292 GLY B CA 1
ATOM 4869 C C . GLY B 1 292 ? -1.313 -32.188 1.833 1 96.81 292 GLY B C 1
ATOM 4870 O O . GLY B 1 292 ? -1.154 -31.047 2.256 1 96.81 292 GLY B O 1
ATOM 4871 N N . LYS B 1 293 ? -2.395 -32.594 1.154 1 95.94 293 LYS B N 1
ATOM 4872 C CA . LYS B 1 293 ? -3.393 -31.656 0.651 1 95.94 293 LYS B CA 1
ATOM 4873 C C . LYS B 1 293 ? -4.449 -31.359 1.709 1 95.94 293 LYS B C 1
ATOM 4875 O O . LYS B 1 293 ? -4.75 -32.219 2.553 1 95.94 293 LYS B O 1
ATOM 4880 N N . ILE B 1 294 ? -4.895 -30.188 1.721 1 95.44 294 ILE B N 1
ATOM 4881 C CA . ILE B 1 294 ? -6.121 -29.766 2.389 1 95.44 294 ILE B CA 1
ATOM 4882 C C . ILE B 1 294 ? -7.031 -29.047 1.392 1 95.44 294 ILE B C 1
ATOM 4884 O O . ILE B 1 294 ? -6.617 -28.094 0.739 1 95.44 294 ILE B O 1
ATOM 4888 N N . LYS B 1 295 ? -8.203 -29.547 1.252 1 89.88 295 LYS B N 1
ATOM 4889 C CA . LYS B 1 295 ? -9.133 -28.969 0.287 1 89.88 295 LYS B CA 1
ATOM 4890 C C . LYS B 1 295 ? -9.969 -27.859 0.922 1 89.88 295 LYS B C 1
ATOM 4892 O O . LYS B 1 295 ? -10.5 -28.016 2.018 1 89.88 295 LYS B O 1
ATOM 4897 N N . PHE B 1 296 ? -9.969 -26.688 0.209 1 89.19 296 PHE B N 1
ATOM 4898 C CA . PHE B 1 296 ? -10.805 -25.578 0.614 1 89.19 296 PHE B CA 1
ATOM 4899 C C . PHE B 1 296 ? -11.812 -25.219 -0.478 1 89.19 296 PHE B C 1
ATOM 4901 O O . PHE B 1 296 ? -11.453 -25.141 -1.655 1 89.19 296 PHE B O 1
ATOM 4908 N N . PRO B 1 297 ? -13.023 -25.047 -0.088 1 80.81 297 PRO B N 1
ATOM 4909 C CA . PRO B 1 297 ? -13.961 -24.531 -1.089 1 80.81 297 PRO B CA 1
ATOM 4910 C C . PRO B 1 297 ? -13.641 -23.109 -1.521 1 80.81 297 PRO B C 1
ATOM 4912 O O . PRO B 1 297 ? -13.141 -22.312 -0.722 1 80.81 297 PRO B O 1
ATOM 4915 N N . ILE B 1 298 ? -13.852 -22.828 -2.844 1 69.75 298 ILE B N 1
ATOM 4916 C CA . ILE B 1 298 ? -13.68 -21.469 -3.344 1 69.75 298 ILE B CA 1
ATOM 4917 C C . ILE B 1 298 ? -14.938 -20.656 -3.064 1 69.75 298 ILE B C 1
ATOM 4919 O O . ILE B 1 298 ? -16.047 -21.172 -3.172 1 69.75 298 ILE B O 1
ATOM 4923 N N . ALA B 1 299 ? -14.781 -19.5 -2.438 1 62.34 299 ALA B N 1
ATOM 4924 C CA . ALA B 1 299 ? -15.891 -18.562 -2.297 1 62.34 299 ALA B CA 1
ATOM 4925 C C . ALA B 1 299 ? -15.773 -17.406 -3.299 1 62.34 299 ALA B C 1
ATOM 4927 O O . ALA B 1 299 ? -14.703 -16.812 -3.449 1 62.34 299 ALA B O 1
ATOM 4928 N N . GLN B 1 300 ? -16.75 -17.328 -4.254 1 57.88 300 GLN B N 1
ATOM 4929 C CA . GLN B 1 300 ? -16.734 -16.312 -5.289 1 57.88 300 GLN B CA 1
ATOM 4930 C C . GLN B 1 300 ? -17.281 -14.984 -4.77 1 57.88 300 GLN B C 1
ATOM 4932 O O . GLN B 1 300 ? -18.203 -14.977 -3.945 1 57.88 300 GLN B O 1
#

pLDDT: mean 94.92, std 7.36, range [57.75, 98.94]

Secondary structure (DSSP, 8-state):
--HHHHHHHHHHHHHHHH-EEE--TTSS-EEEES-EEEEEETTT-----SSS---HHHHHHHHHHHHTS---BHHHHHTTT--GGGGG---TTSEEEEEEEEE-TTS-EEEEEEEEE--GGGTTB-BSSTHHHHHHTTHHHHHHHHHHH-TT-S--EEE---GGGSTTBSS--SEEEEEEEEETTEEEEEEEESSEETTTHHHHHHHHHHHHHHHHHHHTT-EEEEEEEEESSEEEEGGGHHHHHHHHHHHHHH------EEEE-TT--SGGGS--STT-TTEEEES---S---------/--HHHHHHHHHHHHHHHH-EEE--TTSS-EEEES-EEEEEETTT-----SSS---HHHHHHHHHHHHTS---BHHHHHTTT--GGGGG---TTSEEEEEEEEE-TTS-EEEEEEEEE--GGGTTB-BSSTHHHHHHTTHHHHHHHHHHH-TT-S--EEE---GGGSTTBSS--SEEEEEEEEETTEEEEEEEESSEETTTHHHHHHHHHHHHHHHHHHHTT-EEEEEEEEESSEEEEGGGHHHHHHHHHHHHHH------EEEE-TT--SGGGS--STT-TTEEEES---S---------